Protein AF-0000000084409372 (afdb_homodimer)

pLDDT: mean 87.32, std 24.11, range [18.36, 99.0]

Secondary structure (DSSP, 8-state):
---------------------------------------------TTEEEEEES-TTSTT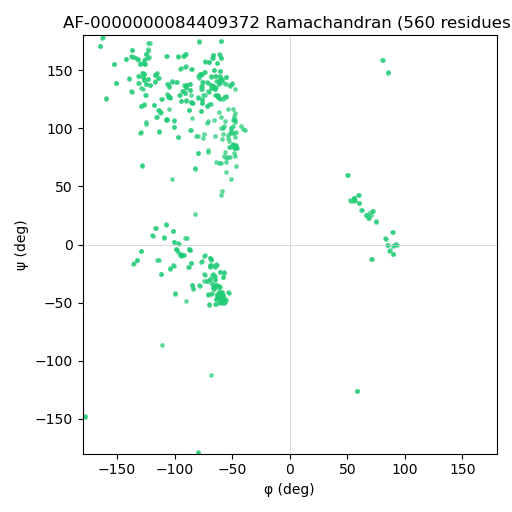-EEEEEETTEEE-TTTSS-SB-STT-EEEEEEE-TT--B-EEE-TTSTT--EEE-EETTEE-B-SS--SSEEEE-TT----TT-B-TTT--EE-SSPPEEEE--SSPPPTT-EEEEEEEEEEEEEETTEEEEEEEEEETTSTTGGG--SHHHHHHHSTTHHHHHHHHHHHTTGGGTPPPPEESGGG--B-HHHHHHHHHHHHHHHHHHHHTSS--TT-----/---------------------------------------------TTEEEEEES-TTSTT-EEEEEETTEEE-TTTSS-SB-STT-EEEEEEE-TT--B-EEE-TTSTT--EEE-EETTEE-B-SS--SSEEEE-TT----TT-EETTTTEEE-SSPPEEEE--SSPPPTT-EEEEEEEEEEEEEETTEEEEEEEEEETTSTTGGG--SHHHHHHHSTTHHHHHHHHHHHTTGGGTPPPPEESGGG--B-HHHHHHHHHHHHHHHHHHHHTSS--TT-----

Radius of gyration: 40.28 Å; Cα contacts (8 Å, |Δi|>4): 1186; chains: 2; bounding box: 66×240×100 Å

Sequence (564 aa):
MAIALRGLRSAAFGGKVMRQALVAPIRVVPSSRKLSFKSASTAEIAAYTNVEKGESNTLEYRMFFKQGAKDVSPWHEIPLYAGDGYVHYICEIPKETSAKMEVATDEPCTPIKQDVKKGKLRFYPYNINWNYGLLPQTWEDPGVTNAELGAAGDNDPVDVVEIGTAAAKRGGVYKVKPVGVLAMIDDGELDWKVIAVSADDPKAALINDVEDVEKHFPGEIQKVLEWFRDYKIPDGKPANKFGYDNKCMNKEFTFHVIQETHEAYVKLKSGARANTEELSLIMAIALRGLRSAAFGGKVMRQALVAPIRVVPSSRKLSFKSASTAEIAAYTNVEKGESNTLEYRMFFKQGAKDVSPWHEIPLYAGDGYVHYICEIPKETSAKMEVATDEPCTPIKQDVKKGKLRFYPYNINWNYGLLPQTWEDPGVTNAELGAAGDNDPVDVVEIGTAAAKRGGVYKVKPVGVLAMIDDGELDWKVIAVSADDPKAALINDVEDVEKHFPGEIQKVLEWFRDYKIPDGKPANKFGYDNKCMNKEFTFHVIQETHEAYVKLKSGARANTEELSLI

Organism: Gonium pectorale (NCBI:txid33097)

Foldseek 3Di:
DDDDPPDDDDDPPPPPPPDPPPPDPPPPPPPPPPPPPPQDEFDFDPQKDWDWDDDPQAQGIWIWMDRPPDTAAPQAPAFQDDDPQKGKWAFQAWAFFWFQWAFQQQDPSRTIDFDDDPRHGDTFPGTHHFGKYARHLFFQAQVDADPQFRAGAPGGGAMEGAQARHIYDHGTMFIWHFWWWWFKQDPRHTHIYTYIYGPPGPCRVQRHHPVSCCVVVNCSLVVVLVCQQCRCVVVVDHGIDIPPRSDIGGRVVRVVNRVVRSVVSVCPLVVVDDPPVNTHSD/DDDDDDDDDPDPPDPPPPDPPPPDPPPPPPPPPPPPPPQDEFDFDPQKDWDWDDDPQAQGIWIWMDRPPDTAAPQAPAFQDDDPQKGKWAFQAWAFFWFQWAFQQQDPSRTIDFDDDPRHGDTFPGTHHFGKYARHLFFQAQVDADPQFRAGAPGGGAMEGAQADHIYDHGTMFIWHFWWWWFKQDPRHTHIYTYIYGPPGPCRVQRRHPVSCCVVVNCSLVVVLVCQQCRCVVVVDHGIDIPPRSDIGGRVVRVVNRVVRSVVSVCPLVVVDPPPVNTHSD

InterPro domains:
  IPR008162 Inorganic pyrophosphatase [PF00719] (90-265)
  IPR008162 Inorganic pyrophosphatase [PTHR10286] (44-270)
  IPR008162 Inorganic pyrophosphatase [cd00412] (87-263)
  IPR036649 Inorganic pyrophosphatase superfamily [G3DSA:3.90.80.10] (47-282)
  IPR036649 Inorganic pyrophosphatase superfamily [SSF50324] (48-277)

Solvent-accessible surface area (backbone atoms only — not comparable to full-atom values): 30718 Å² total; per-residue (Å²): 142,77,86,75,83,76,84,80,85,90,79,83,77,78,78,76,79,75,77,79,74,78,73,72,78,76,77,74,73,78,71,70,72,71,70,72,69,73,73,55,63,57,67,58,51,78,69,51,48,75,48,77,39,63,56,84,96,47,93,67,25,33,40,36,38,24,47,82,91,44,77,34,16,63,48,76,55,37,40,26,35,63,51,96,76,25,27,30,34,38,28,38,28,26,33,68,38,32,61,41,38,36,66,34,54,66,36,75,33,26,28,36,28,65,40,66,58,96,90,33,80,39,59,50,88,56,60,38,87,34,28,27,31,32,34,19,51,28,24,28,47,57,88,47,63,40,83,89,74,72,24,20,22,63,67,41,52,39,33,32,40,31,67,40,87,44,50,50,51,65,74,34,37,32,50,25,35,65,18,18,26,34,42,32,34,53,96,67,20,31,46,53,38,30,33,25,31,35,64,68,35,91,56,33,88,69,46,73,28,45,68,31,39,45,70,75,39,67,61,48,67,59,52,52,51,51,45,68,25,43,61,47,36,88,78,75,41,75,64,43,45,51,40,77,86,68,39,71,39,39,30,70,57,30,53,48,53,52,49,53,22,25,51,47,25,49,31,41,61,30,32,76,31,78,66,85,81,60,59,39,77,70,140,83,90,80,88,83,79,88,83,81,83,79,81,79,78,79,76,76,78,78,74,77,73,73,79,78,78,76,71,79,71,70,75,70,73,72,72,74,74,56,64,59,66,58,51,79,68,52,48,75,47,76,40,63,55,84,95,47,94,67,26,33,38,36,40,23,47,80,90,42,76,33,17,63,47,76,55,39,40,27,36,61,51,97,75,25,26,30,35,38,29,39,27,28,34,69,39,34,62,41,38,36,66,33,55,66,35,75,33,26,29,36,27,65,40,67,59,95,89,34,79,40,58,48,90,56,60,37,88,35,28,28,30,33,34,21,49,28,23,29,47,57,89,47,60,39,83,90,75,71,25,20,23,63,67,40,51,40,32,33,40,30,68,41,86,45,50,50,51,66,74,34,38,33,50,24,35,67,18,18,26,34,43,31,32,55,96,68,20,32,44,54,39,30,33,24,31,35,65,68,34,92,58,32,87,68,46,74,29,46,69,32,38,46,71,77,40,67,59,49,67,59,51,53,54,51,44,67,25,44,59,48,36,88,79,74,41,73,66,42,46,52,39,76,85,68,40,70,38,40,30,70,56,30,52,50,52,52,48,53,23,25,52,46,26,50,32,43,60,29,31,76,31,78,66,85,82,60,57,40,78,69

Structure (mmCIF, N/CA/C/O backbone):
data_AF-0000000084409372-model_v1
#
loop_
_entity.id
_entity.type
_entity.pdbx_description
1 polymer 'inorganic diphosphatase'
#
loop_
_atom_site.group_PDB
_atom_site.id
_atom_site.type_symbol
_atom_site.label_atom_id
_atom_site.label_alt_id
_atom_site.label_comp_id
_atom_site.label_asym_id
_atom_site.label_entity_id
_atom_site.label_seq_id
_atom_site.pdbx_PDB_ins_code
_atom_site.Cartn_x
_atom_site.Cartn_y
_atom_site.Cartn_z
_atom_site.occupancy
_atom_site.B_iso_or_equiv
_atom_site.auth_seq_id
_atom_site.auth_comp_id
_atom_site.auth_asym_id
_atom_site.auth_atom_id
_atom_site.pdbx_PDB_model_num
ATOM 1 N N . MET A 1 1 ? -26.453 112.188 57.688 1 21.75 1 MET A N 1
ATOM 2 C CA . MET A 1 1 ? -25.094 111.625 57.719 1 21.75 1 MET A CA 1
ATOM 3 C C . MET A 1 1 ? -25.016 110.312 58.469 1 21.75 1 MET A C 1
ATOM 5 O O . MET A 1 1 ? -25.234 110.25 59.656 1 21.75 1 MET A O 1
ATOM 9 N N . ALA A 1 2 ? -25.266 109.25 57.812 1 20.25 2 ALA A N 1
ATOM 10 C CA . ALA A 1 2 ? -26.141 108.062 57.656 1 20.25 2 ALA A CA 1
ATOM 11 C C . ALA A 1 2 ? -25.625 106.875 58.469 1 20.25 2 ALA A C 1
ATOM 13 O O . ALA A 1 2 ? -26.406 106.188 59.125 1 20.25 2 ALA A O 1
ATOM 14 N N . ILE A 1 3 ? -24.281 106.438 58.438 1 19.7 3 ILE A N 1
ATOM 15 C CA . ILE A 1 3 ? -24.031 105.062 57.938 1 19.7 3 ILE A CA 1
ATOM 16 C C . ILE A 1 3 ? -23.766 104.125 59.125 1 19.7 3 ILE A C 1
ATOM 18 O O . ILE A 1 3 ? -22.719 104.25 59.781 1 19.7 3 ILE A O 1
ATOM 22 N N . ALA A 1 4 ? -24.719 104.062 60.094 1 25.45 4 ALA A N 1
ATOM 23 C CA . ALA A 1 4 ? -24.547 103.438 61.375 1 25.45 4 ALA A CA 1
ATOM 24 C C . ALA A 1 4 ? -23.938 102.062 61.25 1 25.45 4 ALA A C 1
ATOM 26 O O . ALA A 1 4 ? -24.266 101.312 60.312 1 25.45 4 ALA A O 1
ATOM 27 N N . LEU A 1 5 ? -22.938 101.5 61.938 1 23.5 5 LEU A N 1
ATOM 28 C CA . LEU A 1 5 ? -21.781 100.625 62.062 1 23.5 5 LEU A CA 1
ATOM 29 C C . LEU A 1 5 ? -22.219 99.188 62.281 1 23.5 5 LEU A C 1
ATOM 31 O O . LEU A 1 5 ? -22.234 98.75 63.406 1 23.5 5 LEU A O 1
ATOM 35 N N . ARG A 1 6 ? -23.484 98.75 61.812 1 28.33 6 ARG A N 1
ATOM 36 C CA . ARG A 1 6 ? -24.156 97.625 62.438 1 28.33 6 ARG A CA 1
ATOM 37 C C . ARG A 1 6 ? -23.375 96.312 62.219 1 28.33 6 ARG A C 1
ATOM 39 O O . ARG A 1 6 ? -22.922 96.062 61.094 1 28.33 6 ARG A O 1
ATOM 46 N N . GLY A 1 7 ? -22.719 95.75 63.219 1 23.91 7 GLY A N 1
ATOM 47 C CA . GLY A 1 7 ? -21.75 94.688 63.406 1 23.91 7 GLY A CA 1
ATOM 48 C C . GLY A 1 7 ? -22.188 93.375 62.812 1 23.91 7 GLY A C 1
ATOM 49 O O . GLY A 1 7 ? -23.328 92.938 63 1 23.91 7 GLY A O 1
ATOM 50 N N . LEU A 1 8 ? -21.516 92.75 61.781 1 22.98 8 LEU A N 1
ATOM 51 C CA . LEU A 1 8 ? -21.734 91.812 60.656 1 22.98 8 LEU A CA 1
ATOM 52 C C . LEU A 1 8 ? -22.047 90.438 61.156 1 22.98 8 LEU A C 1
ATOM 54 O O . LEU A 1 8 ? -23.141 89.938 60.938 1 22.98 8 LEU A O 1
ATOM 58 N N . ARG A 1 9 ? -21.141 89.312 60.969 1 21.19 9 ARG A N 1
ATOM 59 C CA . ARG A 1 9 ? -21.234 88.375 59.844 1 21.19 9 ARG A CA 1
ATOM 60 C C . ARG A 1 9 ? -21.672 87 60.312 1 21.19 9 ARG A C 1
ATOM 62 O O . ARG A 1 9 ? -22.625 86.438 59.781 1 21.19 9 ARG A O 1
ATOM 69 N N . SER A 1 10 ? -20.75 85.875 60.844 1 23.03 10 SER A N 1
ATOM 70 C CA . SER A 1 10 ? -20.453 84.688 60.062 1 23.03 10 SER A CA 1
ATOM 71 C C . SER A 1 10 ? -21.234 83.5 60.594 1 23.03 10 SER A C 1
ATOM 73 O O . SER A 1 10 ? -21.328 83.25 61.812 1 23.03 10 SER A O 1
ATOM 75 N N . ALA A 1 11 ? -22.188 82.812 59.906 1 25.77 11 ALA A N 1
ATOM 76 C CA . ALA A 1 11 ? -23.25 81.812 60 1 25.77 11 ALA A CA 1
ATOM 77 C C . ALA A 1 11 ? -22.688 80.438 60.219 1 25.77 11 ALA A C 1
ATOM 79 O O . ALA A 1 11 ? -21.938 79.938 59.375 1 25.77 11 ALA A O 1
ATOM 80 N N . ALA A 1 12 ? -22.281 80 61.406 1 25.69 12 ALA A N 1
ATOM 81 C CA . ALA A 1 12 ? -21.609 78.75 61.812 1 25.69 12 ALA A CA 1
ATOM 82 C C . ALA A 1 12 ? -22.438 77.5 61.406 1 25.69 12 ALA A C 1
ATOM 84 O O . ALA A 1 12 ? -23.547 77.312 61.906 1 25.69 12 ALA A O 1
ATOM 85 N N . PHE A 1 13 ? -22.422 77.125 60.062 1 23.95 13 PHE A N 1
ATOM 86 C CA . PHE A 1 13 ? -23.234 76.062 59.438 1 23.95 13 PHE A CA 1
ATOM 87 C C . PHE A 1 13 ? -23 74.75 60.094 1 23.95 13 PHE A C 1
ATOM 89 O O . PHE A 1 13 ? -21.844 74.312 60.344 1 23.95 13 PHE A O 1
ATOM 96 N N . GLY A 1 14 ? -23.797 74.312 61.062 1 24.78 14 GLY A N 1
ATOM 97 C CA . GLY A 1 14 ? -23.844 73.125 61.875 1 24.78 14 GLY A CA 1
ATOM 98 C C . GLY A 1 14 ? -23.828 71.812 61.031 1 24.78 14 GLY A C 1
ATOM 99 O O . GLY A 1 14 ? -24.703 71.625 60.188 1 24.78 14 GLY A O 1
ATOM 100 N N . GLY A 1 15 ? -22.672 71.312 60.625 1 24.3 15 GLY A N 1
ATOM 101 C CA . GLY A 1 15 ? -22.344 70.188 59.719 1 24.3 15 GLY A CA 1
ATOM 102 C C . GLY A 1 15 ? -22.969 68.875 60.125 1 24.3 15 GLY A C 1
ATOM 103 O O . GLY A 1 15 ? -22.703 68.375 61.219 1 24.3 15 GLY A O 1
ATOM 104 N N . LYS A 1 16 ? -24.312 68.688 59.906 1 24.94 16 LYS A N 1
ATOM 105 C CA . LYS A 1 16 ? -25.031 67.438 60.219 1 24.94 16 LYS A CA 1
ATOM 106 C C . LYS A 1 16 ? -24.312 66.25 59.625 1 24.94 16 LYS A C 1
ATOM 108 O O . LYS A 1 16 ? -24 66.188 58.438 1 24.94 16 LYS A O 1
ATOM 113 N N . VAL A 1 17 ? -23.531 65.5 60.406 1 26.66 17 VAL A N 1
ATOM 114 C CA . VAL A 1 17 ? -22.766 64.312 60.188 1 26.66 17 VAL A CA 1
ATOM 115 C C . VAL A 1 17 ? -23.672 63.188 59.625 1 26.66 17 VAL A C 1
ATOM 117 O O . VAL A 1 17 ? -24.609 62.75 60.312 1 26.66 17 VAL A O 1
ATOM 120 N N . MET A 1 18 ? -24.125 63.312 58.344 1 25.17 18 MET A N 1
ATOM 121 C CA . MET A 1 18 ? -25 62.281 57.781 1 25.17 18 MET A CA 1
ATOM 122 C C . MET A 1 18 ? -24.438 60.875 58.031 1 25.17 18 MET A C 1
ATOM 124 O O . MET A 1 18 ? -23.25 60.625 57.781 1 25.17 18 MET A O 1
ATOM 128 N N . ARG A 1 19 ? -25.109 60.156 58.875 1 27.14 19 ARG A N 1
ATOM 129 C CA . ARG A 1 19 ? -24.891 58.75 59.25 1 27.14 19 ARG A CA 1
ATOM 130 C C . ARG A 1 19 ? -24.766 57.844 58.031 1 27.14 19 ARG A C 1
ATOM 132 O O . ARG A 1 19 ? -25.641 57.875 57.125 1 27.14 19 ARG A O 1
ATOM 139 N N . GLN A 1 20 ? -23.531 57.562 57.594 1 25.56 20 GLN A N 1
ATOM 140 C CA . GLN A 1 20 ? -23.156 56.719 56.469 1 25.56 20 GLN A CA 1
ATOM 141 C C . GLN A 1 20 ? -23.891 55.375 56.5 1 25.56 20 GLN A C 1
ATOM 143 O O . GLN A 1 20 ? -23.797 54.656 57.5 1 25.56 20 GLN A O 1
ATOM 148 N N . ALA A 1 21 ? -25.141 55.281 56 1 28 21 ALA A N 1
ATOM 149 C CA . ALA A 1 21 ? -25.875 54.031 55.875 1 28 21 ALA A CA 1
ATOM 150 C C . ALA A 1 21 ? -24.969 52.906 55.344 1 28 21 ALA A C 1
ATOM 152 O O . ALA A 1 21 ? -24.297 53.062 54.344 1 28 21 ALA A O 1
ATOM 153 N N . LEU A 1 22 ? -24.484 52.031 56.125 1 29.91 22 LEU A N 1
ATOM 154 C CA . LEU A 1 22 ? -23.703 50.812 55.875 1 29.91 22 LEU A CA 1
ATOM 155 C C . LEU A 1 22 ? -24.328 50 54.75 1 29.91 22 LEU A C 1
ATOM 157 O O . LEU A 1 22 ? -25.453 49.5 54.875 1 29.91 22 LEU A O 1
ATOM 161 N N . VAL A 1 23 ? -24.297 50.531 53.469 1 30.06 23 VAL A N 1
ATOM 162 C CA . VAL A 1 23 ? -24.859 49.719 52.406 1 30.06 23 VAL A CA 1
ATOM 163 C C . VAL A 1 23 ? -24.297 48.281 52.5 1 30.06 23 VAL A C 1
ATOM 165 O O . VAL A 1 23 ? -23.094 48.094 52.656 1 30.06 23 VAL A O 1
ATOM 168 N N . ALA A 1 24 ? -25.125 47.344 52.906 1 35.03 24 ALA A N 1
ATOM 169 C CA . ALA A 1 24 ? -24.844 45.906 52.969 1 35.03 24 ALA A CA 1
ATOM 170 C C . ALA A 1 24 ? -24.219 45.406 51.688 1 35.03 24 ALA A C 1
ATOM 172 O O . ALA A 1 24 ? -24.625 45.812 50.594 1 35.03 24 ALA A O 1
ATOM 173 N N . PRO A 1 25 ? -22.938 44.969 51.688 1 33.22 25 PRO A N 1
ATOM 174 C CA . PRO A 1 25 ? -22.281 44.469 50.469 1 33.22 25 PRO A CA 1
ATOM 175 C C . PRO A 1 25 ? -23.125 43.438 49.719 1 33.22 25 PRO A C 1
ATOM 177 O O . PRO A 1 25 ? -23.812 42.625 50.344 1 33.22 25 PRO A O 1
ATOM 180 N N . ILE A 1 26 ? -23.797 43.875 48.594 1 34.41 26 ILE A N 1
ATOM 181 C CA . ILE A 1 26 ? -24.453 42.906 47.719 1 34.41 26 ILE A CA 1
ATOM 182 C C . ILE A 1 26 ? -23.5 41.75 47.438 1 34.41 26 ILE A C 1
ATOM 184 O O . ILE A 1 26 ? -22.391 41.969 46.938 1 34.41 26 ILE A O 1
ATOM 188 N N . ARG A 1 27 ? -23.609 40.656 48.156 1 34.06 27 ARG A N 1
ATOM 189 C CA . ARG A 1 27 ? -22.891 39.438 47.812 1 34.06 27 ARG A CA 1
ATOM 190 C C . ARG A 1 27 ? -23.109 39.031 46.375 1 34.06 27 ARG A C 1
ATOM 192 O O . ARG A 1 27 ? -24.234 38.781 45.938 1 34.06 27 ARG A O 1
ATOM 199 N N . VAL A 1 28 ? -22.328 39.625 45.438 1 35.5 28 VAL A N 1
ATOM 200 C CA . VAL A 1 28 ? -22.375 39.125 44.062 1 35.5 28 VAL A CA 1
ATOM 201 C C . VAL A 1 28 ? -22.141 37.625 44.062 1 35.5 28 VAL A C 1
ATOM 203 O O . VAL A 1 28 ? -21.141 37.125 44.625 1 35.5 28 VAL A O 1
ATOM 206 N N . VAL A 1 29 ? -23.188 36.812 44.188 1 35.69 29 VAL A N 1
ATOM 207 C CA . VAL A 1 29 ? -23.094 35.375 44 1 35.69 29 VAL A CA 1
ATOM 208 C C . VAL A 1 29 ? -22.328 35.062 42.688 1 35.69 29 VAL A C 1
ATOM 210 O O . VAL A 1 29 ? -22.719 35.531 41.625 1 35.69 29 VAL A O 1
ATOM 213 N N . PRO A 1 30 ? -21.047 34.875 42.75 1 33.69 30 PRO A N 1
ATOM 214 C CA . PRO A 1 30 ? -20.359 34.5 41.531 1 33.69 30 PRO A CA 1
ATOM 215 C C . PRO A 1 30 ? -20.984 33.312 40.812 1 33.69 30 PRO A C 1
ATOM 217 O O . PRO A 1 30 ? -20.953 32.188 41.375 1 33.69 30 PRO A O 1
ATOM 220 N N . SER A 1 31 ? -22.203 33.281 40.438 1 34.22 31 SER A N 1
ATOM 221 C CA . SER A 1 31 ? -22.594 32.062 39.75 1 34.22 31 SER A CA 1
ATOM 222 C C . SER A 1 31 ? -21.766 31.828 38.5 1 34.22 31 SER A C 1
ATOM 224 O O . SER A 1 31 ? -22.031 32.438 37.438 1 34.22 31 SER A O 1
ATOM 226 N N . SER A 1 32 ? -20.516 31.953 38.5 1 29.23 32 SER A N 1
ATOM 227 C CA . SER A 1 32 ? -19.922 31.609 37.219 1 29.23 32 SER A CA 1
ATOM 228 C C . SER A 1 32 ? -20.234 30.156 36.844 1 29.23 32 SER A C 1
ATOM 230 O O . SER A 1 32 ? -19.703 29.234 37.469 1 29.23 32 SER A O 1
ATOM 232 N N . ARG A 1 33 ? -21.516 29.844 36.5 1 32.75 33 ARG A N 1
ATOM 233 C CA . ARG A 1 33 ? -21.641 28.547 35.875 1 32.75 33 ARG A CA 1
ATOM 234 C C . ARG A 1 33 ? -20.578 28.359 34.781 1 32.75 33 ARG A C 1
ATOM 236 O O . ARG A 1 33 ? -20.594 29.062 33.781 1 32.75 33 ARG A O 1
ATOM 243 N N . LYS A 1 34 ? -19.5 27.969 35.281 1 33.97 34 LYS A N 1
ATOM 244 C CA . LYS A 1 34 ? -18.547 27.5 34.25 1 33.97 34 LYS A CA 1
ATOM 245 C C . LYS A 1 34 ? -19.234 26.578 33.25 1 33.97 34 LYS A C 1
ATOM 247 O O . LYS A 1 34 ? -19.766 25.531 33.625 1 33.97 34 LYS A O 1
ATOM 252 N N . LEU A 1 35 ? -19.859 27.141 32.312 1 36.84 35 LEU A N 1
ATOM 253 C CA . LEU A 1 35 ? -20.266 26.266 31.219 1 36.84 35 LEU A CA 1
ATOM 254 C C . LEU A 1 35 ? -19.125 25.359 30.781 1 36.84 35 LEU A C 1
ATOM 256 O O . LEU A 1 35 ? -18.062 25.844 30.406 1 36.84 35 LEU A O 1
ATOM 260 N N . SER A 1 36 ? -19.047 24.344 31.484 1 32.38 36 SER A N 1
ATOM 261 C CA . SER A 1 36 ? -18.125 23.312 30.984 1 32.38 36 SER A CA 1
ATOM 262 C C . SER A 1 36 ? -18.344 23.047 29.5 1 32.38 36 SER A C 1
ATOM 264 O O . SER A 1 36 ? -19.438 22.625 29.094 1 32.38 36 SER A O 1
ATOM 266 N N . PHE A 1 37 ? -17.859 23.969 28.703 1 31.22 37 PHE A N 1
ATOM 267 C CA . PHE A 1 37 ? -17.797 23.516 27.328 1 31.22 37 PHE A CA 1
ATOM 268 C C . PHE A 1 37 ? -17.219 22.109 27.234 1 31.22 37 PHE A C 1
ATOM 270 O O . PHE A 1 37 ? -16.062 21.875 27.594 1 31.22 37 PHE A O 1
ATOM 277 N N . LYS A 1 38 ? -18.078 21.188 27.438 1 35.91 38 LYS A N 1
ATOM 278 C CA . LYS A 1 38 ? -17.594 19.859 27.094 1 35.91 38 LYS A CA 1
ATOM 279 C C . LYS A 1 38 ? -16.922 19.859 25.719 1 35.91 38 LYS A C 1
ATOM 281 O O . LYS A 1 38 ? -17.562 20.172 24.719 1 35.91 38 LYS A O 1
ATOM 286 N N . SER A 1 39 ? -15.594 20.25 25.578 1 36.41 39 SER A N 1
ATOM 287 C CA . SER A 1 39 ? -14.859 20.109 24.312 1 36.41 39 SER A CA 1
ATOM 288 C C . SER A 1 39 ? -15.219 18.812 23.609 1 36.41 39 SER A C 1
ATOM 290 O O . SER A 1 39 ? -15.07 17.734 24.188 1 36.41 39 SER A O 1
ATOM 292 N N . ALA A 1 40 ? -16.062 18.797 22.688 1 46.28 40 ALA A N 1
ATOM 293 C CA . ALA A 1 40 ? -16.422 17.609 21.922 1 46.28 40 ALA A CA 1
ATOM 294 C C . ALA A 1 40 ? -15.211 17 21.25 1 46.28 40 ALA A C 1
ATOM 296 O O . ALA A 1 40 ? -14.406 17.703 20.641 1 46.28 40 ALA A O 1
ATOM 297 N N . SER A 1 41 ? -14.648 15.945 21.766 1 55.06 41 SER A N 1
ATOM 298 C CA . SER A 1 41 ? -13.547 15.211 21.141 1 55.06 41 SER A CA 1
ATOM 299 C C . SER A 1 41 ? -13.969 14.625 19.797 1 55.06 41 SER A C 1
ATOM 301 O O . SER A 1 41 ? -15.141 14.32 19.594 1 55.06 41 SER A O 1
ATOM 303 N N . THR A 1 42 ? -13.242 14.836 18.719 1 68 42 THR A N 1
ATOM 304 C CA . THR A 1 42 ? -13.461 14.219 17.406 1 68 42 THR A CA 1
ATOM 305 C C . THR A 1 42 ? -13.562 12.703 17.547 1 68 42 THR A C 1
ATOM 307 O O . THR A 1 42 ? -12.859 12.094 18.344 1 68 42 THR A O 1
ATOM 310 N N . ALA A 1 43 ? -14.492 12.156 16.875 1 75.88 43 ALA A N 1
ATOM 311 C CA . ALA A 1 43 ? -14.688 10.711 17 1 75.88 43 ALA A CA 1
ATOM 312 C C . ALA A 1 43 ? -13.547 9.945 16.328 1 75.88 43 ALA A C 1
ATOM 314 O O . ALA A 1 43 ? -13.367 10.039 15.109 1 75.88 43 ALA A O 1
ATOM 315 N N . GLU A 1 44 ? -12.727 9.406 17.141 1 85.06 44 GLU A N 1
ATOM 316 C CA . GLU A 1 44 ? -11.586 8.594 16.734 1 85.06 44 GLU A CA 1
ATOM 317 C C . GLU A 1 44 ? -12.047 7.234 16.203 1 85.06 44 GLU A C 1
ATOM 319 O O . GLU A 1 44 ? -13 6.648 16.719 1 85.06 44 GLU A O 1
ATOM 324 N N . ILE A 1 45 ? -11.406 6.742 15.117 1 88.25 45 ILE A N 1
ATOM 325 C CA . ILE A 1 45 ? -11.656 5.395 14.625 1 88.25 45 ILE A CA 1
ATOM 326 C C . ILE A 1 45 ? -11.078 4.371 15.602 1 88.25 45 ILE A C 1
ATOM 328 O O . ILE A 1 45 ? -9.867 4.32 15.812 1 88.25 45 ILE A O 1
ATOM 332 N N . ALA A 1 46 ? -11.852 3.531 16.109 1 86.81 46 ALA A N 1
ATOM 333 C CA . ALA A 1 46 ? -11.523 2.648 17.219 1 86.81 46 ALA A CA 1
ATOM 334 C C . ALA A 1 46 ? -10.648 1.483 16.75 1 86.81 46 ALA A C 1
ATOM 336 O O . ALA A 1 46 ? -10.023 0.805 17.578 1 86.81 46 ALA A O 1
ATOM 337 N N . ALA A 1 47 ? -10.57 1.267 15.516 1 91.12 47 ALA A N 1
ATOM 338 C CA . ALA A 1 47 ? -9.875 0.096 14.984 1 91.12 47 ALA A CA 1
ATOM 339 C C . ALA A 1 47 ? -8.375 0.19 15.227 1 91.12 47 ALA A C 1
ATOM 341 O O . ALA A 1 47 ? -7.656 -0.806 15.109 1 91.12 47 ALA A O 1
ATOM 342 N N . TYR A 1 48 ? -7.887 1.328 15.617 1 96.75 48 TYR A N 1
ATOM 343 C CA . TYR A 1 48 ? -6.457 1.553 15.797 1 96.75 48 TYR A CA 1
ATOM 344 C C . TYR A 1 48 ? -6.152 1.979 17.219 1 96.75 48 TYR A C 1
ATOM 346 O O . TYR A 1 48 ? -6.898 2.754 17.828 1 96.75 48 TYR A O 1
ATOM 354 N N . THR A 1 49 ? -5.129 1.44 17.781 1 97.56 49 THR A N 1
ATOM 355 C CA . THR A 1 49 ? -4.664 1.806 19.109 1 97.56 49 THR A CA 1
ATOM 356 C C . THR A 1 49 ? -3.197 2.219 19.078 1 97.56 49 THR A C 1
ATOM 358 O O . THR A 1 49 ? -2.506 1.993 18.078 1 97.56 49 THR A O 1
ATOM 361 N N . ASN A 1 50 ? -2.758 2.869 20.125 1 98.25 50 ASN A N 1
ATOM 362 C CA . ASN A 1 50 ? -1.38 3.344 20.188 1 98.25 50 ASN A CA 1
ATOM 363 C C . ASN A 1 50 ? -0.601 2.654 21.312 1 98.25 50 ASN A C 1
ATOM 365 O O . ASN A 1 50 ? -1.176 2.277 22.328 1 98.25 50 ASN A O 1
ATOM 369 N N . VAL A 1 51 ? 0.629 2.484 21.078 1 97.94 51 VAL A N 1
ATOM 370 C CA . VAL A 1 51 ? 1.578 2.01 22.078 1 97.94 51 VAL A CA 1
ATOM 371 C C . VAL A 1 51 ? 2.76 2.971 22.172 1 97.94 51 VAL A C 1
ATOM 373 O O . VAL A 1 51 ? 3.459 3.199 21.172 1 97.94 51 VAL A O 1
ATOM 376 N N . GLU A 1 52 ? 2.998 3.539 23.312 1 98 52 GLU A N 1
ATOM 377 C CA . GLU A 1 52 ? 4.113 4.457 23.516 1 98 52 GLU A CA 1
ATOM 378 C C . GLU A 1 52 ? 5.348 3.725 24.047 1 98 52 GLU A C 1
ATOM 380 O O . GLU A 1 52 ? 5.234 2.834 24.891 1 98 52 GLU A O 1
ATOM 385 N N . LYS A 1 53 ? 6.391 4.016 23.438 1 97.62 53 LYS A N 1
ATOM 386 C CA . LYS A 1 53 ? 7.688 3.52 23.906 1 97.62 53 LYS A CA 1
ATOM 387 C C . LYS A 1 53 ? 8.648 4.672 24.172 1 97.62 53 LYS A C 1
ATOM 389 O O . LYS A 1 53 ? 8.695 5.641 23.406 1 97.62 53 LYS A O 1
ATOM 394 N N . GLY A 1 54 ? 9.453 4.562 25.203 1 96.56 54 GLY A N 1
ATOM 395 C CA . GLY A 1 54 ? 10.32 5.656 25.609 1 96.56 54 GLY A CA 1
ATOM 396 C C . GLY A 1 54 ? 9.602 6.715 26.422 1 96.56 54 GLY A C 1
ATOM 397 O O . GLY A 1 54 ? 8.383 6.848 26.344 1 96.56 54 GLY A O 1
ATOM 398 N N . GLU A 1 55 ? 10.383 7.488 27.188 1 93.94 55 GLU A N 1
ATOM 399 C CA . GLU A 1 55 ? 9.812 8.531 28.047 1 93.94 55 GLU A CA 1
ATOM 400 C C . GLU A 1 55 ? 9.383 9.742 27.219 1 93.94 55 GLU A C 1
ATOM 402 O O . GLU A 1 55 ? 10.078 10.148 26.297 1 93.94 55 GLU A O 1
ATOM 407 N N . SER A 1 56 ? 8.234 10.281 27.594 1 89.44 56 SER A N 1
ATOM 408 C CA . SER A 1 56 ? 7.746 11.484 26.938 1 89.44 56 SER A CA 1
ATOM 409 C C . SER A 1 56 ? 8.773 12.609 27 1 89.44 56 SER A C 1
ATOM 411 O O . SER A 1 56 ? 9.477 12.758 28 1 89.44 56 SER A O 1
ATOM 413 N N . ASN A 1 57 ? 8.953 13.328 25.969 1 92.25 57 ASN A N 1
ATOM 414 C CA . ASN A 1 57 ? 9.828 14.492 25.891 1 92.25 57 ASN A CA 1
ATOM 415 C C . ASN A 1 57 ? 11.297 14.078 25.891 1 92.25 57 ASN A C 1
ATOM 417 O O . ASN A 1 57 ? 12.133 14.75 26.5 1 92.25 57 ASN A O 1
ATOM 421 N N . THR A 1 58 ? 11.57 12.898 25.391 1 95.75 58 THR A N 1
ATOM 422 C CA . THR A 1 58 ? 12.945 12.461 25.172 1 95.75 58 THR A CA 1
ATOM 423 C C . THR A 1 58 ? 13.172 12.07 23.719 1 95.75 58 THR A C 1
ATOM 425 O O . THR A 1 58 ? 12.219 11.938 22.953 1 95.75 58 THR A O 1
ATOM 428 N N . LEU A 1 59 ? 14.398 11.906 23.375 1 96.56 59 LEU A N 1
ATOM 429 C CA . LEU A 1 59 ? 14.789 11.562 22 1 96.56 59 LEU A CA 1
ATOM 430 C C . LEU A 1 59 ? 14.352 10.141 21.656 1 96.56 59 LEU A C 1
ATOM 432 O O . LEU A 1 59 ? 14.242 9.789 20.484 1 96.56 59 LEU A O 1
ATOM 436 N N . GLU A 1 60 ? 14.055 9.344 22.656 1 96.69 60 GLU A N 1
ATOM 437 C CA . GLU A 1 60 ? 13.773 7.926 22.469 1 96.69 60 GLU A CA 1
ATOM 438 C C . GLU A 1 60 ? 12.273 7.672 22.328 1 96.69 60 GLU A C 1
ATOM 440 O O . GLU A 1 60 ? 11.859 6.578 21.953 1 96.69 60 GLU A O 1
ATOM 445 N N . TYR A 1 61 ? 11.523 8.727 22.594 1 98.12 61 TYR A N 1
ATOM 446 C CA . TYR A 1 61 ? 10.078 8.555 22.594 1 98.12 61 TYR A CA 1
ATOM 447 C C . TYR A 1 61 ? 9.562 8.188 21.203 1 98.12 61 TYR A C 1
ATOM 449 O O . TYR A 1 61 ? 9.977 8.789 20.203 1 98.12 61 TYR A O 1
ATOM 457 N N . ARG A 1 62 ? 8.68 7.168 21.141 1 98.62 62 ARG A N 1
ATOM 458 C CA . ARG A 1 62 ? 7.941 6.785 19.938 1 98.62 62 ARG A CA 1
ATOM 459 C C . ARG A 1 62 ? 6.504 6.41 20.281 1 98.62 62 ARG A C 1
ATOM 461 O O . ARG A 1 62 ? 6.242 5.824 21.328 1 98.62 62 ARG A O 1
ATOM 468 N N . MET A 1 63 ? 5.637 6.758 19.438 1 98.69 63 MET A N 1
ATOM 469 C CA . MET A 1 63 ? 4.258 6.281 19.5 1 98.69 63 MET A CA 1
ATOM 470 C C . MET A 1 63 ? 3.936 5.367 18.328 1 98.69 63 MET A C 1
ATOM 472 O O . MET A 1 63 ? 3.877 5.816 17.188 1 98.69 63 MET A O 1
ATOM 476 N N . PHE A 1 64 ? 3.697 4.109 18.594 1 98.62 64 PHE A N 1
ATOM 477 C CA . PHE A 1 64 ? 3.402 3.096 17.594 1 98.62 64 PHE A CA 1
ATOM 478 C C . PHE A 1 64 ? 1.898 2.887 17.453 1 98.62 64 PHE A C 1
ATOM 480 O O . PHE A 1 64 ? 1.129 3.303 18.328 1 98.62 64 PHE A O 1
ATOM 487 N N . PHE A 1 65 ? 1.495 2.309 16.391 1 98.56 65 PHE A N 1
ATOM 488 C CA . PHE A 1 65 ? 0.094 2.029 16.094 1 98.56 65 PHE A CA 1
ATOM 489 C C . PHE A 1 65 ? -0.147 0.528 15.992 1 98.56 65 PHE A C 1
ATOM 491 O O . PHE A 1 65 ? 0.708 -0.21 15.5 1 98.56 65 PHE A O 1
ATOM 498 N N . LYS A 1 66 ? -1.272 0.13 16.391 1 97.81 66 LYS A N 1
ATOM 499 C CA . LYS A 1 66 ? -1.701 -1.259 16.25 1 97.81 66 LYS A CA 1
ATOM 500 C C . LYS A 1 66 ? -3.102 -1.343 15.656 1 97.81 66 LYS A C 1
ATOM 502 O O . LYS A 1 66 ? -3.932 -0.459 15.875 1 97.81 66 LYS A O 1
ATOM 507 N N . GLN A 1 67 ? -3.357 -2.283 14.891 1 97.06 67 GLN A N 1
ATOM 508 C CA . GLN A 1 67 ? -4.676 -2.797 14.531 1 97.06 67 GLN A CA 1
ATOM 509 C C . GLN A 1 67 ? -4.859 -4.23 15.016 1 97.06 67 GLN A C 1
ATOM 511 O O . GLN A 1 67 ? -4.23 -5.152 14.5 1 97.06 67 GLN A O 1
ATOM 516 N N . GLY A 1 68 ? -5.676 -4.395 15.977 1 94.5 68 GLY A N 1
ATOM 517 C CA . GLY A 1 68 ? -5.617 -5.656 16.703 1 94.5 68 GLY A CA 1
ATOM 518 C C . GLY A 1 68 ? -4.258 -5.934 17.312 1 94.5 68 GLY A C 1
ATOM 519 O O . GLY A 1 68 ? -3.707 -5.09 18.016 1 94.5 68 GLY A O 1
ATOM 520 N N . ALA A 1 69 ? -3.693 -7.121 16.984 1 93.56 69 ALA A N 1
ATOM 521 C CA . ALA A 1 69 ? -2.408 -7.508 17.547 1 93.56 69 ALA A CA 1
ATOM 522 C C . ALA A 1 69 ? -1.253 -7.09 16.656 1 93.56 69 ALA A C 1
ATOM 524 O O . ALA A 1 69 ? -0.091 -7.113 17.062 1 93.56 69 ALA A O 1
ATOM 525 N N . LYS A 1 70 ? -1.586 -6.637 15.477 1 95.12 70 LYS A N 1
ATOM 526 C CA . LYS A 1 70 ? -0.528 -6.355 14.508 1 95.12 70 LYS A CA 1
ATOM 527 C C . LYS A 1 70 ? -0.057 -4.906 14.617 1 95.12 70 LYS A C 1
ATOM 529 O O . LYS A 1 70 ? -0.875 -3.988 14.688 1 95.12 70 LYS A O 1
ATOM 534 N N . ASP A 1 71 ? 1.252 -4.691 14.695 1 97.12 71 ASP A N 1
ATOM 535 C CA . ASP A 1 71 ? 1.821 -3.359 14.5 1 97.12 71 ASP A CA 1
ATOM 536 C C . ASP A 1 71 ? 1.584 -2.859 13.078 1 97.12 71 ASP A C 1
ATOM 538 O O . ASP A 1 71 ? 1.852 -3.576 12.109 1 97.12 71 ASP A O 1
ATOM 542 N N . VAL A 1 72 ? 1.047 -1.673 12.984 1 97.75 72 VAL A N 1
ATOM 543 C CA . VAL A 1 72 ? 0.756 -1.139 11.664 1 97.75 72 VAL A CA 1
ATOM 544 C C . VAL A 1 72 ? 1.397 0.239 11.508 1 97.75 72 VAL A C 1
ATOM 546 O O . VAL A 1 72 ? 1.605 0.947 12.492 1 97.75 72 VAL A O 1
ATOM 549 N N . SER A 1 73 ? 1.814 0.545 10.297 1 98.5 73 SER A N 1
ATOM 550 C CA . SER A 1 73 ? 2.283 1.886 9.953 1 98.5 73 SER A CA 1
ATOM 551 C C . SER A 1 73 ? 1.113 2.834 9.711 1 98.5 73 SER A C 1
ATOM 553 O O . SER A 1 73 ? 0.254 2.561 8.867 1 98.5 73 SER A O 1
ATOM 555 N N . PRO A 1 74 ? 1.036 3.963 10.367 1 98.69 74 PRO A N 1
ATOM 556 C CA . PRO A 1 74 ? -0.024 4.934 10.086 1 98.69 74 PRO A CA 1
ATOM 557 C C . PRO A 1 74 ? 0.078 5.527 8.68 1 98.69 74 PRO A C 1
ATOM 559 O O . PRO A 1 74 ? -0.905 6.059 8.164 1 98.69 74 PRO A O 1
ATOM 562 N N . TRP A 1 75 ? 1.263 5.418 8.078 1 98.81 75 TRP A N 1
ATOM 563 C CA . TRP A 1 75 ? 1.492 5.945 6.738 1 98.81 75 TRP A CA 1
ATOM 564 C C . TRP A 1 75 ? 1.057 4.941 5.68 1 98.81 75 TRP A C 1
ATOM 566 O O . TRP A 1 75 ? 0.459 5.316 4.668 1 98.81 75 TRP A O 1
ATOM 576 N N . HIS A 1 76 ? 1.234 3.627 5.973 1 98.69 76 HIS A N 1
ATOM 577 C CA . HIS A 1 76 ? 1.147 2.643 4.902 1 98.69 76 HIS A CA 1
ATOM 578 C C . HIS A 1 76 ? -0.084 1.757 5.066 1 98.69 76 HIS A C 1
ATOM 580 O O . HIS A 1 76 ? -0.551 1.151 4.098 1 98.69 76 HIS A O 1
ATOM 586 N N . GLU A 1 77 ? -0.582 1.613 6.309 1 98 77 GLU A N 1
ATOM 587 C CA . GLU A 1 77 ? -1.54 0.536 6.535 1 98 77 GLU A CA 1
ATOM 588 C C . GLU A 1 77 ? -2.885 1.082 7.008 1 98 77 GLU A C 1
ATOM 590 O O . GLU A 1 77 ? -3.752 0.321 7.441 1 98 77 GLU A O 1
ATOM 595 N N . ILE A 1 78 ? -3.061 2.346 6.996 1 98.38 78 ILE A N 1
ATOM 596 C CA . ILE A 1 78 ? -4.355 3.004 7.145 1 98.38 78 ILE A CA 1
ATOM 597 C C . ILE A 1 78 ? -4.832 3.516 5.789 1 98.38 78 ILE A C 1
ATOM 599 O O . ILE A 1 78 ? -4.082 4.176 5.066 1 98.38 78 ILE A O 1
ATOM 603 N N . PRO A 1 79 ? -6.059 3.152 5.391 1 98.62 79 PRO A N 1
ATOM 604 C CA . PRO A 1 79 ? -6.531 3.57 4.066 1 98.62 79 PRO A CA 1
ATOM 605 C C . PRO A 1 79 ? -6.676 5.086 3.943 1 98.62 79 PRO A C 1
ATOM 607 O O . PRO A 1 79 ? -7.023 5.758 4.918 1 98.62 79 PRO A O 1
ATOM 610 N N . LEU A 1 80 ? -6.402 5.598 2.801 1 98.88 80 LEU A N 1
ATOM 611 C CA . LEU A 1 80 ? -6.531 7.023 2.525 1 98.88 80 LEU A CA 1
ATOM 612 C C . LEU A 1 80 ? -7.996 7.438 2.49 1 98.88 80 LEU A C 1
ATOM 614 O O . LEU A 1 80 ? -8.398 8.367 3.195 1 98.88 80 LEU A O 1
ATOM 618 N N . TYR A 1 81 ? -8.797 6.707 1.702 1 98.81 81 TYR A N 1
ATOM 619 C CA . TYR A 1 81 ? -10.188 7.086 1.48 1 98.81 81 TYR A CA 1
ATOM 620 C C . TYR A 1 81 ? -11.102 6.441 2.514 1 98.81 81 TYR A C 1
ATOM 622 O O . TYR A 1 81 ? -10.953 5.258 2.826 1 98.81 81 TYR A O 1
ATOM 630 N N . ALA A 1 82 ? -12.008 7.242 3.035 1 97.62 82 ALA A N 1
ATOM 631 C CA . ALA A 1 82 ? -12.891 6.789 4.105 1 97.62 82 ALA A CA 1
ATOM 632 C C . ALA A 1 82 ? -14.352 6.805 3.654 1 97.62 82 ALA A C 1
ATOM 634 O O . ALA A 1 82 ? -15.266 6.773 4.48 1 97.62 82 ALA A O 1
ATOM 635 N N . GLY A 1 83 ? -14.586 6.926 2.367 1 95.44 83 GLY A N 1
ATOM 636 C CA . GLY A 1 83 ? -15.93 6.922 1.814 1 95.44 83 GLY A CA 1
ATOM 637 C C . GLY A 1 83 ? -16.594 8.289 1.838 1 95.44 83 GLY A C 1
ATOM 638 O O . GLY A 1 83 ? -16.266 9.125 2.682 1 95.44 83 GLY A O 1
ATOM 639 N N . ASP A 1 84 ? -17.453 8.57 0.829 1 94.56 84 ASP A N 1
ATOM 640 C CA . ASP A 1 84 ? -18.359 9.711 0.783 1 94.56 84 ASP A CA 1
ATOM 641 C C . ASP A 1 84 ? -17.578 11.031 0.785 1 94.56 84 ASP A C 1
ATOM 643 O O . ASP A 1 84 ? -17.984 11.992 1.433 1 94.56 84 ASP A O 1
ATOM 647 N N . GLY A 1 85 ? -16.406 11.039 0.249 1 95.88 85 GLY A N 1
ATOM 648 C CA . GLY A 1 85 ? -15.641 12.266 0.135 1 95.88 85 GLY A CA 1
ATOM 649 C C . GLY A 1 85 ? -14.758 12.531 1.334 1 95.88 85 GLY A C 1
ATOM 650 O O . GLY A 1 85 ? -14.039 13.539 1.377 1 95.88 85 GLY A O 1
ATOM 651 N N . TYR A 1 86 ? -14.797 11.648 2.328 1 98.19 86 TYR A N 1
ATOM 652 C CA . TYR A 1 86 ? -13.922 11.766 3.488 1 98.19 86 TYR A CA 1
ATOM 653 C C . TYR A 1 86 ? -12.617 11.016 3.268 1 98.19 86 TYR A C 1
ATOM 655 O O . TYR A 1 86 ? -12.555 10.109 2.434 1 98.19 86 TYR A O 1
ATOM 663 N N . VAL A 1 87 ? -11.625 11.43 3.902 1 98.88 87 VAL A N 1
ATOM 664 C CA . VAL A 1 87 ? -10.336 10.742 3.941 1 98.88 87 VAL A CA 1
ATOM 665 C C . VAL A 1 87 ? -9.922 10.508 5.391 1 98.88 87 VAL A C 1
ATOM 667 O O . VAL A 1 87 ? -10.414 11.172 6.301 1 98.88 87 VAL A O 1
ATOM 670 N N . HIS A 1 88 ? -9.109 9.508 5.578 1 98.81 88 HIS A N 1
ATOM 671 C CA . HIS A 1 88 ? -8.516 9.312 6.895 1 98.81 88 HIS A CA 1
ATOM 672 C C . HIS A 1 88 ? -7.383 10.305 7.141 1 98.81 88 HIS A C 1
ATOM 674 O O . HIS A 1 88 ? -6.703 10.719 6.199 1 98.81 88 HIS A O 1
ATOM 680 N N . TYR A 1 89 ? -7.289 10.641 8.32 1 97.69 89 TYR A N 1
ATOM 681 C CA . TYR A 1 89 ? -6.344 11.609 8.859 1 97.69 89 TYR A CA 1
ATOM 682 C C . TYR A 1 89 ? -5.75 11.125 10.172 1 97.69 89 TYR A C 1
ATOM 684 O O . TYR A 1 89 ? -6.461 10.594 11.023 1 97.69 89 TYR A O 1
ATOM 692 N N . ILE A 1 90 ? -4.398 11.203 10.297 1 98.81 90 ILE A N 1
ATOM 693 C CA . ILE A 1 90 ? -3.723 10.883 11.547 1 98.81 90 ILE A CA 1
ATOM 694 C C . ILE A 1 90 ? -3.258 12.172 12.227 1 98.81 90 ILE A C 1
ATOM 696 O O . ILE A 1 90 ? -2.525 12.969 11.625 1 98.81 90 ILE A O 1
ATOM 700 N N . CYS A 1 91 ? -3.621 12.336 13.461 1 98.88 91 CYS A N 1
ATOM 701 C CA . CYS A 1 91 ? -3.207 13.523 14.203 1 98.88 91 CYS A CA 1
ATOM 702 C C . CYS A 1 91 ? -1.819 13.344 14.797 1 98.88 91 CYS A C 1
ATOM 704 O O . CYS A 1 91 ? -1.595 12.414 15.586 1 98.88 91 CYS A O 1
ATOM 706 N N . GLU A 1 92 ? -0.966 14.211 14.438 1 98.81 92 GLU A N 1
ATOM 707 C CA . GLU A 1 92 ? 0.385 14.211 14.992 1 98.81 92 GLU A CA 1
ATOM 708 C C . GLU A 1 92 ? 0.53 15.25 16.094 1 98.81 92 GLU A C 1
ATOM 710 O O . GLU A 1 92 ? 1.144 14.977 17.141 1 98.81 92 GLU A O 1
ATOM 715 N N . ILE A 1 93 ? -0.029 16.406 15.852 1 98.81 93 ILE A N 1
ATOM 716 C CA . ILE A 1 93 ? 0.062 17.547 16.75 1 98.81 93 ILE A CA 1
ATOM 717 C C . ILE A 1 93 ? -1.34 18.047 17.109 1 98.81 93 ILE A C 1
ATOM 719 O O . ILE A 1 93 ? -1.974 18.734 16.297 1 98.81 93 ILE A O 1
ATOM 723 N N . PRO A 1 94 ? -1.809 17.766 18.266 1 98.62 94 PRO A N 1
ATOM 724 C CA . PRO A 1 94 ? -3.137 18.219 18.672 1 98.62 94 PRO A CA 1
ATOM 725 C C . PRO A 1 94 ? -3.221 19.75 18.781 1 98.62 94 PRO A C 1
ATOM 727 O O . PRO A 1 94 ? -2.232 20.406 19.125 1 98.62 94 PRO A O 1
ATOM 730 N N . LYS A 1 95 ? -4.355 20.188 18.547 1 98 95 LYS A N 1
ATOM 731 C CA . LYS A 1 95 ? -4.66 21.609 18.734 1 98 95 LYS A CA 1
ATOM 732 C C . LYS A 1 95 ? -4.207 22.094 20.109 1 98 95 LYS A C 1
ATOM 734 O O . LYS A 1 95 ? -4.387 21.391 21.109 1 98 95 LYS A O 1
ATOM 739 N N . GLU A 1 96 ? -3.607 23.344 20.125 1 97.88 96 GLU A N 1
ATOM 740 C CA . GLU A 1 96 ? -3.186 24.031 21.344 1 97.88 96 GLU A CA 1
ATOM 741 C C . GLU A 1 96 ? -1.979 23.359 21.984 1 97.88 96 GLU A C 1
ATOM 743 O O . GLU A 1 96 ? -1.854 23.328 23.203 1 97.88 96 GLU A O 1
ATOM 748 N N . THR A 1 97 ? -1.165 22.641 21.203 1 97.88 97 THR A N 1
ATOM 749 C CA . THR A 1 97 ? 0.12 22.094 21.609 1 97.88 97 THR A CA 1
ATOM 750 C C . THR A 1 97 ? 1.246 22.609 20.719 1 97.88 97 THR A C 1
ATOM 752 O O . THR A 1 97 ? 0.996 23.328 19.75 1 97.88 97 THR A O 1
ATOM 755 N N . SER A 1 98 ? 2.527 22.281 21.062 1 97.69 98 SER A N 1
ATOM 756 C CA . SER A 1 98 ? 3.607 22.938 20.344 1 97.69 98 SER A CA 1
ATOM 757 C C . SER A 1 98 ? 4.695 21.938 19.953 1 97.69 98 SER A C 1
ATOM 759 O O . SER A 1 98 ? 5.562 22.25 19.125 1 97.69 98 SER A O 1
ATOM 761 N N . ALA A 1 99 ? 4.711 20.734 20.578 1 98 99 ALA A N 1
ATOM 762 C CA . ALA A 1 99 ? 5.742 19.75 20.234 1 98 99 ALA A CA 1
ATOM 763 C C . ALA A 1 99 ? 5.637 19.328 18.766 1 98 99 ALA A C 1
ATOM 765 O O . ALA A 1 99 ? 4.566 18.938 18.297 1 98 99 ALA A O 1
ATOM 766 N N . LYS A 1 100 ? 6.711 19.406 17.969 1 98.12 100 LYS A N 1
ATOM 767 C CA . LYS A 1 100 ? 6.707 19.062 16.547 1 98.12 100 LYS A CA 1
ATOM 768 C C . LYS A 1 100 ? 6.789 17.562 16.328 1 98.12 100 LYS A C 1
ATOM 770 O O . LYS A 1 100 ? 7.84 17.031 15.953 1 98.12 100 LYS A O 1
ATOM 775 N N . MET A 1 101 ? 5.641 17 16.516 1 98.62 101 MET A N 1
ATOM 776 C CA . MET A 1 101 ? 5.504 15.555 16.359 1 98.62 101 MET A CA 1
ATOM 777 C C . MET A 1 101 ? 5.23 15.188 14.906 1 98.62 101 MET A C 1
ATOM 779 O O . MET A 1 101 ? 4.457 15.859 14.227 1 98.62 101 MET A O 1
ATOM 783 N N . GLU A 1 102 ? 5.879 14.133 14.438 1 98.56 102 GLU A N 1
ATOM 784 C CA . GLU A 1 102 ? 5.715 13.695 13.055 1 98.56 102 GLU A CA 1
ATOM 785 C C . GLU A 1 102 ? 5.973 12.195 12.914 1 98.56 102 GLU A C 1
ATOM 787 O O . GLU A 1 102 ? 6.66 11.602 13.75 1 98.56 102 GLU A O 1
ATOM 792 N N . VAL A 1 103 ? 5.398 11.664 11.914 1 98.62 103 VAL A N 1
ATOM 793 C CA . VAL A 1 103 ? 5.695 10.266 11.594 1 98.62 103 VAL A CA 1
ATOM 794 C C . VAL A 1 103 ? 7.164 10.133 11.195 1 98.62 103 VAL A C 1
ATOM 796 O O . VAL A 1 103 ? 7.695 10.969 10.461 1 98.62 103 VAL A O 1
ATOM 799 N N . ALA A 1 104 ? 7.832 9.109 11.75 1 98.56 104 ALA A N 1
ATOM 800 C CA . ALA A 1 104 ? 9.203 8.773 11.383 1 98.56 104 ALA A CA 1
ATOM 801 C C . ALA A 1 104 ? 9.25 7.98 10.078 1 98.56 104 ALA A C 1
ATOM 803 O O . ALA A 1 104 ? 9.242 6.746 10.094 1 98.56 104 ALA A O 1
ATOM 804 N N . THR A 1 105 ? 9.422 8.625 8.969 1 98.62 105 THR A N 1
ATOM 805 C CA . THR A 1 105 ? 9.266 8.016 7.652 1 98.62 105 THR A CA 1
ATOM 806 C C . THR A 1 105 ? 10.453 7.105 7.336 1 98.62 105 THR A C 1
ATOM 808 O O . THR A 1 105 ? 10.406 6.328 6.383 1 98.62 105 THR A O 1
ATOM 811 N N . ASP A 1 106 ? 11.477 7.137 8.133 1 98.19 106 ASP A N 1
ATOM 812 C CA . ASP A 1 106 ? 12.664 6.332 7.863 1 98.19 106 ASP A CA 1
ATOM 813 C C . ASP A 1 106 ? 12.781 5.18 8.859 1 98.19 106 ASP A C 1
ATOM 815 O O . ASP A 1 106 ? 13.805 4.492 8.898 1 98.19 106 ASP A O 1
ATOM 819 N N . GLU A 1 107 ? 11.789 4.984 9.703 1 98.06 107 GLU A N 1
ATOM 820 C CA . GLU A 1 107 ? 11.789 3.902 10.68 1 98.06 107 GLU A CA 1
ATOM 821 C C . GLU A 1 107 ? 10.688 2.889 10.375 1 98.06 107 GLU A C 1
ATOM 823 O O . GLU A 1 107 ? 9.586 3.262 9.984 1 98.06 107 GLU A O 1
ATOM 828 N N . PRO A 1 108 ? 10.93 1.558 10.594 1 97.38 108 PRO A N 1
ATOM 829 C CA . PRO A 1 108 ? 9.875 0.559 10.422 1 97.38 108 PRO A CA 1
ATOM 830 C C . PRO A 1 108 ? 8.633 0.861 11.258 1 97.38 108 PRO A C 1
ATOM 832 O O . PRO A 1 108 ? 8.75 1.333 12.391 1 97.38 108 PRO A O 1
ATOM 835 N N . CYS A 1 109 ? 7.492 0.571 10.742 1 98 109 CYS A N 1
ATOM 836 C CA . CYS A 1 109 ? 6.195 0.842 11.344 1 98 109 CYS A CA 1
ATOM 837 C C . CYS A 1 109 ? 5.891 2.336 11.336 1 98 109 CYS A C 1
ATOM 839 O O . CYS A 1 109 ? 4.766 2.746 11.641 1 98 109 CYS A O 1
ATOM 841 N N . THR A 1 110 ? 6.848 3.213 11.062 1 98.56 110 THR A N 1
ATOM 842 C CA . THR A 1 110 ? 6.754 4.664 10.914 1 98.56 110 THR A CA 1
ATOM 843 C C . THR A 1 110 ? 6.027 5.277 12.109 1 98.56 110 THR A C 1
ATOM 845 O O . THR A 1 110 ? 5.012 5.953 11.945 1 98.56 110 THR A O 1
ATOM 848 N N . PRO A 1 111 ? 6.539 5.105 13.312 1 98.81 111 PRO A N 1
ATOM 849 C CA . PRO A 1 111 ? 5.902 5.672 14.5 1 98.81 111 PRO A CA 1
ATOM 850 C C . PRO A 1 111 ? 5.945 7.195 14.523 1 98.81 111 PRO A C 1
ATOM 852 O O . PRO A 1 111 ? 6.652 7.809 13.719 1 98.81 111 PRO A O 1
ATOM 855 N N . ILE A 1 112 ? 5.113 7.797 15.344 1 98.81 112 ILE A N 1
ATOM 856 C CA . ILE A 1 112 ? 5.234 9.234 15.594 1 98.81 112 ILE A CA 1
ATOM 857 C C . ILE A 1 112 ? 6.402 9.492 16.531 1 98.81 112 ILE A C 1
ATOM 859 O O . ILE A 1 112 ? 6.574 8.789 17.531 1 98.81 112 ILE A O 1
ATOM 863 N N . LYS A 1 113 ? 7.188 10.422 16.219 1 98.69 113 LYS A N 1
ATOM 864 C CA . LYS A 1 113 ? 8.297 10.906 17.031 1 98.69 113 LYS A CA 1
ATOM 865 C C . LYS A 1 113 ? 8.352 12.43 17.031 1 98.69 113 LYS A C 1
ATOM 867 O O . LYS A 1 113 ? 7.66 13.086 16.234 1 98.69 113 LYS A O 1
ATOM 872 N N . GLN A 1 114 ? 9.117 12.953 17.891 1 98.5 114 GLN A N 1
ATOM 873 C CA . GLN A 1 114 ? 9.32 14.398 17.859 1 98.5 114 GLN A CA 1
ATOM 874 C C . GLN A 1 114 ? 10.523 14.766 17 1 98.5 114 GLN A C 1
ATOM 876 O O . GLN A 1 114 ? 11.562 14.109 17.078 1 98.5 114 GLN A O 1
ATOM 881 N N . ASP A 1 115 ? 10.367 15.789 16.203 1 97.19 115 ASP A N 1
ATOM 882 C CA . ASP A 1 115 ? 11.453 16.312 15.375 1 97.19 115 ASP A CA 1
ATOM 883 C C . ASP A 1 115 ? 12.617 16.781 16.234 1 97.19 115 ASP A C 1
ATOM 885 O O . ASP A 1 115 ? 12.414 17.266 17.359 1 97.19 115 ASP A O 1
ATOM 889 N N . VAL A 1 116 ? 13.82 16.578 15.711 1 96.88 116 VAL A N 1
ATOM 890 C CA . VAL A 1 116 ? 15.047 16.922 16.422 1 96.88 116 VAL A CA 1
ATOM 891 C C . VAL A 1 116 ? 15.945 17.766 15.531 1 96.88 116 VAL A C 1
ATOM 893 O O . VAL A 1 116 ? 16.078 17.5 14.336 1 96.88 116 VAL A O 1
ATOM 896 N N . LYS A 1 117 ? 16.469 18.781 16.031 1 92.75 117 LYS A N 1
ATOM 897 C CA . LYS A 1 117 ? 17.484 19.594 15.391 1 92.75 117 LYS A CA 1
ATOM 898 C C . LYS A 1 117 ? 18.672 19.828 16.312 1 92.75 117 LYS A C 1
ATOM 900 O O . LYS A 1 117 ? 18.516 20.344 17.422 1 92.75 117 LYS A O 1
ATOM 905 N N . LYS A 1 118 ? 19.875 19.359 15.867 1 94.06 118 LYS A N 1
ATOM 906 C CA . LYS A 1 118 ? 21.109 19.484 16.625 1 94.06 118 LYS A CA 1
ATOM 907 C C . LYS A 1 118 ? 20.969 18.875 18.016 1 94.06 118 LYS A C 1
ATOM 909 O O . LYS A 1 118 ? 21.312 19.5 19.016 1 94.06 118 LYS A O 1
ATOM 914 N N . GLY A 1 119 ? 20.281 17.75 18.062 1 95.06 119 GLY A N 1
ATOM 915 C CA . GLY A 1 119 ? 20.172 16.953 19.266 1 95.06 119 GLY A CA 1
ATOM 916 C C . GLY A 1 119 ? 19.094 17.438 20.219 1 95.06 119 GLY A C 1
ATOM 917 O O . GLY A 1 119 ? 18.953 16.906 21.328 1 95.06 119 GLY A O 1
ATOM 918 N N . LYS A 1 120 ? 18.344 18.422 19.797 1 96.25 120 LYS A N 1
ATOM 919 C CA . LYS A 1 120 ? 17.312 18.969 20.672 1 96.25 120 LYS A CA 1
ATOM 920 C C . LYS A 1 120 ? 15.922 18.766 20.078 1 96.25 120 LYS A C 1
ATOM 922 O O . LYS A 1 120 ? 15.734 18.906 18.875 1 96.25 120 LYS A O 1
ATOM 927 N N . LEU A 1 121 ? 15.016 18.422 20.969 1 97.75 121 LEU A N 1
ATOM 928 C CA . LEU A 1 121 ? 13.617 18.312 20.562 1 97.75 121 LEU A CA 1
ATOM 929 C C . LEU A 1 121 ? 13.078 19.641 20.078 1 97.75 121 LEU A C 1
ATOM 931 O O . LEU A 1 121 ? 13.359 20.688 20.656 1 97.75 121 LEU A O 1
ATOM 935 N N . ARG A 1 122 ? 12.266 19.609 19.016 1 97 122 ARG A N 1
ATOM 936 C CA . ARG A 1 122 ? 11.781 20.844 18.422 1 97 122 ARG A CA 1
ATOM 937 C C . ARG A 1 122 ? 10.344 21.125 18.844 1 97 122 ARG A C 1
ATOM 939 O O . ARG A 1 122 ? 9.523 20.203 18.938 1 97 122 ARG A O 1
ATOM 946 N N . PHE A 1 123 ? 10.086 22.422 19.109 1 96.31 123 PHE A N 1
ATOM 947 C CA . PHE A 1 123 ? 8.766 22.938 19.422 1 96.31 123 PHE A CA 1
ATOM 948 C C . PHE A 1 123 ? 8.414 24.125 18.516 1 96.31 123 PHE A C 1
ATOM 950 O O . PHE A 1 123 ? 9.305 24.828 18.047 1 96.31 123 PHE A O 1
ATOM 957 N N . TYR A 1 124 ? 7.145 24.266 18.203 1 96.25 124 TYR A N 1
ATOM 958 C CA . TYR A 1 124 ? 6.703 25.562 17.703 1 96.25 124 TYR A CA 1
ATOM 959 C C . TYR A 1 124 ? 6.938 26.656 18.734 1 96.25 124 TYR A C 1
ATOM 961 O O . TYR A 1 124 ? 6.926 26.391 19.938 1 96.25 124 TYR A O 1
ATOM 969 N N . PRO A 1 125 ? 7.191 27.922 18.281 1 94.62 125 PRO A N 1
ATOM 970 C CA . PRO A 1 125 ? 7.391 29.016 19.234 1 94.62 125 PRO A CA 1
ATOM 971 C C . PRO A 1 125 ? 6.133 29.328 20.047 1 94.62 125 PRO A C 1
ATOM 973 O O . PRO A 1 125 ? 6.227 29.844 21.172 1 94.62 125 PRO A O 1
ATOM 976 N N . TYR A 1 126 ? 4.938 29.078 19.547 1 94.69 126 TYR A N 1
ATOM 977 C CA . TYR A 1 126 ? 3.637 29.172 20.188 1 94.69 126 TYR A CA 1
ATOM 978 C C . TYR A 1 126 ? 2.77 27.969 19.828 1 94.69 126 TYR A C 1
ATOM 980 O O . TYR A 1 126 ? 3.049 27.266 18.859 1 94.69 126 TYR A O 1
ATOM 988 N N . ASN A 1 127 ? 1.757 27.75 20.609 1 97.25 127 ASN A N 1
ATOM 989 C CA . ASN A 1 127 ? 0.857 26.641 20.328 1 97.25 127 ASN A CA 1
ATOM 990 C C . ASN A 1 127 ? 0.179 26.797 18.969 1 97.25 127 ASN A C 1
ATOM 992 O O . ASN A 1 127 ? -0.202 27.906 18.594 1 97.25 127 ASN A O 1
ATOM 996 N N . ILE A 1 128 ? 0.111 25.703 18.312 1 98.12 128 ILE A N 1
ATOM 997 C CA . ILE A 1 128 ? -0.677 25.703 17.094 1 98.12 128 ILE A CA 1
ATOM 998 C C . ILE A 1 128 ? -2.166 25.719 17.438 1 98.12 128 ILE A C 1
ATOM 1000 O O . ILE A 1 128 ? -2.586 25.125 18.422 1 98.12 128 ILE A O 1
ATOM 1004 N N . ASN A 1 129 ? -2.971 26.328 16.594 1 97.69 129 ASN A N 1
ATOM 1005 C CA . ASN A 1 129 ? -4.375 26.547 16.906 1 97.69 129 ASN A CA 1
ATOM 1006 C C . ASN A 1 129 ? -5.27 25.5 16.266 1 97.69 129 ASN A C 1
ATOM 1008 O O . ASN A 1 129 ? -6.488 25.516 16.453 1 97.69 129 ASN A O 1
ATOM 1012 N N . TRP A 1 130 ? -4.691 24.625 15.492 1 98.69 130 TRP A N 1
ATOM 1013 C CA . TRP A 1 130 ? -5.434 23.594 14.766 1 98.69 130 TRP A CA 1
ATOM 1014 C C . TRP A 1 130 ? -4.848 22.203 15.031 1 98.69 130 TRP A C 1
ATOM 1016 O O . TRP A 1 130 ? -3.703 22.078 15.469 1 98.69 130 TRP A O 1
ATOM 1026 N N . ASN A 1 131 ? -5.668 21.156 14.867 1 98.81 131 ASN A N 1
ATOM 1027 C CA . ASN A 1 131 ? -5.082 19.828 14.789 1 98.81 131 ASN A CA 1
ATOM 1028 C C . ASN A 1 131 ? -4.273 19.641 13.508 1 98.81 131 ASN A C 1
ATOM 1030 O O . ASN A 1 131 ? -4.688 20.094 12.438 1 98.81 131 ASN A O 1
ATOM 1034 N N . TYR A 1 132 ? -3.109 19.016 13.664 1 98.88 132 TYR A N 1
ATOM 1035 C CA . TYR A 1 132 ? -2.176 18.906 12.547 1 98.88 132 TYR A CA 1
ATOM 1036 C C . TYR A 1 132 ? -1.686 17.469 12.391 1 98.88 132 TYR A C 1
ATOM 1038 O O . TYR A 1 132 ? -1.443 16.781 13.383 1 98.88 132 TYR A O 1
ATOM 1046 N N . GLY A 1 133 ? -1.598 17.031 11.109 1 98.88 133 GLY A N 1
ATOM 1047 C CA . GLY A 1 133 ? -1.11 15.688 10.891 1 98.88 133 GLY A CA 1
ATOM 1048 C C . GLY A 1 133 ? -1.004 15.328 9.414 1 98.88 133 GLY A C 1
ATOM 1049 O O . GLY A 1 133 ? -0.621 16.156 8.594 1 98.88 133 GLY A O 1
ATOM 1050 N N . LEU A 1 134 ? -1.222 14.008 9.094 1 98.88 134 LEU A N 1
ATOM 1051 C CA . LEU A 1 134 ? -0.912 13.57 7.734 1 98.88 134 LEU A CA 1
ATOM 1052 C C . LEU A 1 134 ? -2.08 12.797 7.133 1 98.88 134 LEU A C 1
ATOM 1054 O O . LEU A 1 134 ? -2.93 12.281 7.863 1 98.88 134 LEU A O 1
ATOM 1058 N N . LEU A 1 135 ? -2.133 12.805 5.801 1 98.94 135 LEU A N 1
ATOM 1059 C CA . LEU A 1 135 ? -2.926 11.844 5.039 1 98.94 135 LEU A CA 1
ATOM 1060 C C . LEU A 1 135 ? -2.139 10.562 4.801 1 98.94 135 LEU A C 1
ATOM 1062 O O . LEU A 1 135 ? -1.04 10.594 4.242 1 98.94 135 LEU A O 1
ATOM 1066 N N . PRO A 1 136 ? -2.684 9.438 5.242 1 98.94 136 PRO A N 1
ATOM 1067 C CA . PRO A 1 136 ? -1.988 8.188 4.926 1 98.94 136 PRO A CA 1
ATOM 1068 C C . PRO A 1 136 ? -1.922 7.91 3.426 1 98.94 136 PRO A C 1
ATOM 1070 O O . PRO A 1 136 ? -2.705 8.477 2.656 1 98.94 136 PRO A O 1
ATOM 1073 N N . GLN A 1 137 ? -0.926 7.117 3.016 1 98.88 137 GLN A N 1
ATOM 1074 C CA . GLN A 1 137 ? -0.743 6.648 1.646 1 98.88 137 GLN A CA 1
ATOM 1075 C C . GLN A 1 137 ? -0.657 7.816 0.671 1 98.88 137 GLN A C 1
ATOM 1077 O O . GLN A 1 137 ? -1.285 7.797 -0.389 1 98.88 137 GLN A O 1
ATOM 1082 N N . THR A 1 138 ? -0.034 8.875 1.042 1 99 138 THR A N 1
ATOM 1083 C CA . THR A 1 138 ? 0.367 9.984 0.186 1 99 138 THR A CA 1
ATOM 1084 C C . THR A 1 138 ? 1.856 10.281 0.34 1 99 138 THR A C 1
ATOM 1086 O O . THR A 1 138 ? 2.484 9.836 1.306 1 99 138 THR A O 1
ATOM 1089 N N . TRP A 1 139 ? 2.422 10.922 -0.61 1 98.94 139 TRP A N 1
ATOM 1090 C CA . TRP A 1 139 ? 3.84 11.266 -0.569 1 98.94 139 TRP A CA 1
ATOM 1091 C C . TRP A 1 139 ? 4.145 12.422 -1.518 1 98.94 139 TRP A C 1
ATOM 1093 O O . TRP A 1 139 ? 3.691 12.43 -2.664 1 98.94 139 TRP A O 1
ATOM 1103 N N . GLU A 1 140 ? 4.738 13.445 -0.985 1 98.81 140 GLU A N 1
ATOM 1104 C CA . GLU A 1 140 ? 5.238 14.531 -1.821 1 98.81 140 GLU A CA 1
ATOM 1105 C C . GLU A 1 140 ? 6.645 14.234 -2.332 1 98.81 140 GLU A C 1
ATOM 1107 O O . GLU A 1 140 ? 7.629 14.508 -1.646 1 98.81 140 GLU A O 1
ATOM 1112 N N . ASP A 1 141 ? 6.746 13.75 -3.545 1 98.75 141 ASP A N 1
ATOM 1113 C CA . ASP A 1 141 ? 7.949 13.203 -4.16 1 98.75 141 ASP A CA 1
ATOM 1114 C C . ASP A 1 141 ? 8.961 14.305 -4.477 1 98.75 141 ASP A C 1
ATOM 1116 O O . ASP A 1 141 ? 8.68 15.188 -5.289 1 98.75 141 ASP A O 1
ATOM 1120 N N . PRO A 1 142 ? 10.172 14.266 -3.893 1 98.5 142 PRO A N 1
ATOM 1121 C CA . PRO A 1 142 ? 11.18 15.289 -4.184 1 98.5 142 PRO A CA 1
ATOM 1122 C C . PRO A 1 142 ? 11.727 15.188 -5.602 1 98.5 142 PRO A C 1
ATOM 1124 O O . PRO A 1 142 ? 12.422 16.094 -6.066 1 98.5 142 PRO A O 1
ATOM 1127 N N . GLY A 1 143 ? 11.438 14.125 -6.285 1 97.81 143 GLY A N 1
ATOM 1128 C CA . GLY A 1 143 ? 11.883 13.953 -7.66 1 97.81 143 GLY A CA 1
ATOM 1129 C C . GLY A 1 143 ? 10.922 14.547 -8.672 1 97.81 143 GLY A C 1
ATOM 1130 O O . GLY A 1 143 ? 11.195 14.531 -9.875 1 97.81 143 GLY A O 1
ATOM 1131 N N . VAL A 1 144 ? 9.805 15.062 -8.258 1 97.19 144 VAL A N 1
ATOM 1132 C CA . VAL A 1 144 ? 8.797 15.617 -9.156 1 97.19 144 VAL A CA 1
ATOM 1133 C C . VAL A 1 144 ? 8.602 17.109 -8.867 1 97.19 144 VAL A C 1
ATOM 1135 O O . VAL A 1 144 ? 8.211 17.484 -7.758 1 97.19 144 VAL A O 1
ATOM 1138 N N . THR A 1 145 ? 8.844 17.891 -9.836 1 97.62 145 THR A N 1
ATOM 1139 C CA . THR A 1 145 ? 8.68 19.328 -9.734 1 97.62 145 THR A CA 1
ATOM 1140 C C . THR A 1 145 ? 7.301 19.75 -10.242 1 97.62 145 THR A C 1
ATOM 1142 O O . THR A 1 145 ? 6.898 19.375 -11.344 1 97.62 145 THR A O 1
ATOM 1145 N N . ASN A 1 146 ? 6.555 20.438 -9.352 1 96.88 146 ASN A N 1
ATOM 1146 C CA . ASN A 1 146 ? 5.297 21.016 -9.805 1 96.88 146 ASN A CA 1
ATOM 1147 C C . ASN A 1 146 ? 5.527 22.047 -10.914 1 96.88 146 ASN A C 1
ATOM 1149 O O . ASN A 1 146 ? 6.297 22.984 -10.75 1 96.88 146 ASN A O 1
ATOM 1153 N N . ALA A 1 147 ? 4.875 21.875 -12 1 94.62 147 ALA A N 1
ATOM 1154 C CA . ALA A 1 147 ? 5.145 22.672 -13.195 1 94.62 147 ALA A CA 1
ATOM 1155 C C . ALA A 1 147 ? 4.766 24.125 -12.977 1 94.62 147 ALA A C 1
ATOM 1157 O O . ALA A 1 147 ? 5.441 25.031 -13.477 1 94.62 147 ALA A O 1
ATOM 1158 N N . GLU A 1 148 ? 3.729 24.359 -12.289 1 95.44 148 GLU A N 1
ATOM 1159 C CA . GLU A 1 148 ? 3.229 25.719 -12.078 1 95.44 148 GLU A CA 1
ATOM 1160 C C . GLU A 1 148 ? 4.035 26.453 -11.016 1 95.44 148 GLU A C 1
ATOM 1162 O O . GLU A 1 148 ? 4.289 27.656 -11.133 1 95.44 148 GLU A O 1
ATOM 1167 N N . LEU A 1 149 ? 4.477 25.766 -10.016 1 97 149 LEU A N 1
ATOM 1168 C CA . LEU A 1 149 ? 5.09 26.391 -8.852 1 97 149 LEU A CA 1
ATOM 1169 C C . LEU A 1 149 ? 6.609 26.297 -8.922 1 97 149 LEU A C 1
ATOM 1171 O O . LEU A 1 149 ? 7.316 27 -8.195 1 97 149 LEU A O 1
ATOM 1175 N N . GLY A 1 150 ? 7.195 25.375 -9.758 1 96.88 150 GLY A N 1
ATOM 1176 C CA . GLY A 1 150 ? 8.633 25.219 -9.906 1 96.88 150 GLY A CA 1
ATOM 1177 C C . GLY A 1 150 ? 9.297 24.656 -8.664 1 96.88 150 GLY A C 1
ATOM 1178 O O . GLY A 1 150 ? 10.469 24.922 -8.406 1 96.88 150 GLY A O 1
ATOM 1179 N N . ALA A 1 151 ? 8.594 23.984 -7.824 1 98 151 ALA A N 1
ATOM 1180 C CA . ALA A 1 151 ? 9.102 23.391 -6.586 1 98 151 ALA A CA 1
ATOM 1181 C C . ALA A 1 151 ? 8.766 21.906 -6.508 1 98 151 ALA A C 1
ATOM 1183 O O . ALA A 1 151 ? 7.664 21.484 -6.891 1 98 151 ALA A O 1
ATOM 1184 N N . ALA A 1 152 ? 9.703 21.125 -5.988 1 98.25 152 ALA A N 1
ATOM 1185 C CA . ALA A 1 152 ? 9.508 19.688 -5.824 1 98.25 152 ALA A CA 1
ATOM 1186 C C . ALA A 1 152 ? 8.945 19.359 -4.441 1 98.25 152 ALA A C 1
ATOM 1188 O O . ALA A 1 152 ? 9 20.188 -3.533 1 98.25 152 ALA A O 1
ATOM 1189 N N . GLY A 1 153 ? 8.414 18.188 -4.328 1 98.38 153 GLY A N 1
ATOM 1190 C CA . GLY A 1 153 ? 7.84 17.781 -3.057 1 98.38 153 GLY A CA 1
ATOM 1191 C C . GLY A 1 153 ? 8.852 17.75 -1.925 1 98.38 153 GLY A C 1
ATOM 1192 O O . GLY A 1 153 ? 10.055 17.688 -2.164 1 98.38 153 GLY A O 1
ATOM 1193 N N . ASP A 1 154 ? 8.398 17.719 -0.703 1 98.12 154 ASP A N 1
ATOM 1194 C CA . ASP A 1 154 ? 9.281 17.875 0.446 1 98.12 154 ASP A CA 1
ATOM 1195 C C . ASP A 1 154 ? 9.586 16.531 1.092 1 98.12 154 ASP A C 1
ATOM 1197 O O . ASP A 1 154 ? 10.008 16.469 2.252 1 98.12 154 ASP A O 1
ATOM 1201 N N . ASN A 1 155 ? 9.227 15.375 0.423 1 98.5 155 ASN A N 1
ATOM 1202 C CA . ASN A 1 155 ? 9.609 14.023 0.825 1 98.5 155 ASN A CA 1
ATOM 1203 C C . ASN A 1 155 ? 8.812 13.547 2.035 1 98.5 155 ASN A C 1
ATOM 1205 O O . ASN A 1 155 ? 9.25 12.656 2.762 1 98.5 155 ASN A O 1
ATOM 1209 N N . ASP A 1 156 ? 7.656 14.125 2.344 1 98.5 156 ASP A N 1
ATOM 1210 C CA . ASP A 1 156 ? 6.777 13.734 3.439 1 98.5 156 ASP A CA 1
ATOM 1211 C C . ASP A 1 156 ? 5.379 13.391 2.926 1 98.5 156 ASP A C 1
ATOM 1213 O O . ASP A 1 156 ? 5.02 13.75 1.801 1 98.5 156 ASP A O 1
ATOM 1217 N N . PRO A 1 157 ? 4.543 12.609 3.768 1 98.88 157 PRO A N 1
ATOM 1218 C CA . PRO A 1 157 ? 3.113 12.555 3.455 1 98.88 157 PRO A CA 1
ATOM 1219 C C . PRO A 1 157 ? 2.451 13.93 3.479 1 98.88 157 PRO A C 1
ATOM 1221 O O . PRO A 1 157 ? 2.998 14.875 4.059 1 98.88 157 PRO A O 1
ATOM 1224 N N . VAL A 1 158 ? 1.353 14.047 2.863 1 98.94 158 VAL A N 1
ATOM 1225 C CA . VAL A 1 158 ? 0.65 15.32 2.766 1 98.94 158 VAL A CA 1
ATOM 1226 C C . VAL A 1 158 ? 0.153 15.742 4.148 1 98.94 158 VAL A C 1
ATOM 1228 O O . VAL A 1 158 ? -0.402 14.93 4.891 1 98.94 158 VAL A O 1
ATOM 1231 N N . ASP A 1 159 ? 0.323 17 4.449 1 98.88 159 ASP A N 1
ATOM 1232 C CA . ASP A 1 159 ? -0.099 17.547 5.734 1 98.88 159 ASP A CA 1
ATOM 1233 C C . ASP A 1 159 ? -1.569 17.953 5.703 1 98.88 159 ASP A C 1
ATOM 1235 O O . ASP A 1 159 ? -2.08 18.375 4.66 1 98.88 159 ASP A O 1
ATOM 1239 N N . VAL A 1 160 ? -2.15 17.859 6.891 1 98.94 160 VAL A N 1
ATOM 1240 C CA . VAL A 1 160 ? -3.529 18.297 7.07 1 98.94 160 VAL A CA 1
ATOM 1241 C C . VAL A 1 160 ? -3.598 19.328 8.211 1 98.94 160 VAL A C 1
ATOM 1243 O O . VAL A 1 160 ? -2.982 19.125 9.258 1 98.94 160 VAL A O 1
ATOM 1246 N N . VAL A 1 161 ? -4.184 20.391 7.938 1 98.94 161 VAL A N 1
ATOM 1247 C CA . VAL A 1 161 ? -4.637 21.328 8.961 1 98.94 161 VAL A CA 1
ATOM 1248 C C . VAL A 1 161 ? -6.133 21.141 9.203 1 98.94 161 VAL A C 1
ATOM 1250 O O . VAL A 1 161 ? -6.957 21.562 8.391 1 98.94 161 VAL A O 1
ATOM 1253 N N . GLU A 1 162 ? -6.504 20.469 10.242 1 98.81 162 GLU A N 1
ATOM 1254 C CA . GLU A 1 162 ? -7.902 20.219 10.578 1 98.81 162 GLU A CA 1
ATOM 1255 C C . GLU A 1 162 ? -8.477 21.359 11.422 1 98.81 162 GLU A C 1
ATOM 1257 O O . GLU A 1 162 ? -8.047 21.562 12.562 1 98.81 162 GLU A O 1
ATOM 1262 N N . ILE A 1 163 ? -9.43 22.094 10.953 1 98.5 163 ILE A N 1
ATOM 1263 C CA . ILE A 1 163 ? -9.789 23.422 11.461 1 98.5 163 ILE A CA 1
ATOM 1264 C C . ILE A 1 163 ? -11.008 23.312 12.375 1 98.5 163 ILE A C 1
ATOM 1266 O O . ILE A 1 163 ? -11.539 24.328 12.836 1 98.5 163 ILE A O 1
ATOM 1270 N N . GLY A 1 164 ? -11.477 22.141 12.594 1 96.81 164 GLY A N 1
ATOM 1271 C CA . GLY A 1 164 ? -12.625 21.969 13.469 1 96.81 164 GLY A CA 1
ATOM 1272 C C . GLY A 1 164 ? -12.383 22.484 14.875 1 96.81 164 GLY A C 1
ATOM 1273 O O . GLY A 1 164 ? -11.258 22.844 15.219 1 96.81 164 GLY A O 1
ATOM 1274 N N . THR A 1 165 ? -13.398 22.453 15.688 1 94.38 165 THR A N 1
ATOM 1275 C CA . THR A 1 165 ? -13.375 23.109 16.984 1 94.38 165 THR A CA 1
ATOM 1276 C C . THR A 1 165 ? -12.719 22.203 18.031 1 94.38 165 THR A C 1
ATOM 1278 O O . THR A 1 165 ? -11.961 22.688 18.875 1 94.38 165 THR A O 1
ATOM 1281 N N . ALA A 1 166 ? -12.945 20.922 17.969 1 96.38 166 ALA A N 1
ATOM 1282 C CA . ALA A 1 166 ? -12.492 20 19.016 1 96.38 166 ALA A CA 1
ATOM 1283 C C . ALA A 1 166 ? -11.008 19.672 18.859 1 96.38 166 ALA A C 1
ATOM 1285 O O . ALA A 1 166 ? -10.508 19.562 17.734 1 96.38 166 ALA A O 1
ATOM 1286 N N . ALA A 1 167 ? -10.305 19.5 19.953 1 97.62 167 ALA A N 1
ATOM 1287 C CA . ALA A 1 167 ? -8.93 19.016 19.938 1 97.62 167 ALA A CA 1
ATOM 1288 C C . ALA A 1 167 ? -8.891 17.516 19.703 1 97.62 167 ALA A C 1
ATOM 1290 O O . ALA A 1 167 ? -9.703 16.766 20.25 1 97.62 167 ALA A O 1
ATOM 1291 N N . ALA A 1 168 ? -8.008 17.062 18.859 1 97.81 168 ALA A N 1
ATOM 1292 C CA . ALA A 1 168 ? -7.785 15.641 18.609 1 97.81 168 ALA A CA 1
ATOM 1293 C C . ALA A 1 168 ? -6.715 15.078 19.531 1 97.81 168 ALA A C 1
ATOM 1295 O O . ALA A 1 168 ? -6.047 15.836 20.25 1 97.81 168 ALA A O 1
ATOM 1296 N N . LYS A 1 169 ? -6.652 13.805 19.625 1 97.56 169 LYS A N 1
ATOM 1297 C CA . LYS A 1 169 ? -5.605 13.117 20.375 1 97.56 169 LYS A CA 1
ATOM 1298 C C . LYS A 1 169 ? -4.406 12.812 19.484 1 97.56 169 LYS A C 1
ATOM 1300 O O . LYS A 1 169 ? -4.57 12.406 18.328 1 97.56 169 LYS A O 1
ATOM 1305 N N . ARG A 1 170 ? -3.229 13.047 20.031 1 98 170 ARG A N 1
ATOM 1306 C CA . ARG A 1 170 ? -2.053 12.594 19.297 1 98 170 ARG A CA 1
ATOM 1307 C C . ARG A 1 170 ? -2.139 11.102 18.984 1 98 170 ARG A C 1
ATOM 1309 O O . ARG A 1 170 ? -2.42 10.297 19.875 1 98 170 ARG A O 1
ATOM 1316 N N . GLY A 1 171 ? -1.969 10.766 17.734 1 98.5 171 GLY A N 1
ATOM 1317 C CA . GLY A 1 171 ? -2.027 9.375 17.328 1 98.5 171 GLY A CA 1
ATOM 1318 C C . GLY A 1 171 ? -3.424 8.922 16.953 1 98.5 171 GLY A C 1
ATOM 1319 O O . GLY A 1 171 ? -3.607 7.805 16.453 1 98.5 171 GLY A O 1
ATOM 1320 N N . GLY A 1 172 ? -4.367 9.773 17.203 1 98.44 172 GLY A N 1
ATOM 1321 C CA . GLY A 1 172 ? -5.727 9.43 16.812 1 98.44 172 GLY A CA 1
ATOM 1322 C C . GLY A 1 172 ? -5.922 9.391 15.312 1 98.44 172 GLY A C 1
ATOM 1323 O O . GLY A 1 172 ? -5.293 10.156 14.578 1 98.44 172 GLY A O 1
ATOM 1324 N N . VAL A 1 173 ? -6.762 8.453 14.852 1 98.69 173 VAL A N 1
ATOM 1325 C CA . VAL A 1 173 ? -7.16 8.344 13.445 1 98.69 173 VAL A CA 1
ATOM 1326 C C . VAL A 1 173 ? -8.594 8.836 13.281 1 98.69 173 VAL A C 1
ATOM 1328 O O . VAL A 1 173 ? -9.492 8.43 14.023 1 98.69 173 VAL A O 1
ATOM 1331 N N . TYR A 1 174 ? -8.789 9.734 12.336 1 98.56 174 TYR A N 1
ATOM 1332 C CA . TYR A 1 174 ? -10.086 10.391 12.172 1 98.56 174 TYR A CA 1
ATOM 1333 C C . TYR A 1 174 ? -10.508 10.414 10.711 1 98.56 174 TYR A C 1
ATOM 1335 O O . TYR A 1 174 ? -9.688 10.195 9.82 1 98.56 174 TYR A O 1
ATOM 1343 N N . LYS A 1 175 ? -11.797 10.609 10.492 1 98.31 175 LYS A N 1
ATOM 1344 C CA . LYS A 1 175 ? -12.328 10.953 9.172 1 98.31 175 LYS A CA 1
ATOM 1345 C C . LYS A 1 175 ? -12.484 12.461 9.023 1 98.31 175 LYS A C 1
ATOM 1347 O O . LYS A 1 175 ? -13.086 13.117 9.875 1 98.31 175 LYS A O 1
ATOM 1352 N N . VAL A 1 176 ? -11.93 12.984 7.941 1 98.75 176 VAL A N 1
ATOM 1353 C CA . VAL A 1 176 ? -12.039 14.422 7.734 1 98.75 176 VAL A CA 1
ATOM 1354 C C . VAL A 1 176 ? -12.492 14.711 6.305 1 98.75 176 VAL A C 1
ATOM 1356 O O . VAL A 1 176 ? -12.359 13.859 5.422 1 98.75 176 VAL A O 1
ATOM 1359 N N . LYS A 1 177 ? -13.008 15.852 6.141 1 98.5 177 LYS A N 1
ATOM 1360 C CA . LYS A 1 177 ? -13.438 16.359 4.836 1 98.5 177 LYS A CA 1
ATOM 1361 C C . LYS A 1 177 ? -12.469 17.422 4.32 1 98.5 177 LYS A C 1
ATOM 1363 O O . LYS A 1 177 ? -12.438 18.547 4.84 1 98.5 177 LYS A O 1
ATOM 1368 N N . PRO A 1 178 ? -11.664 17.078 3.27 1 98.88 178 PRO A N 1
ATOM 1369 C CA . PRO A 1 178 ? -10.836 18.125 2.656 1 98.88 178 PRO A CA 1
ATOM 1370 C C . PRO A 1 178 ? -11.656 19.172 1.921 1 98.88 178 PRO A C 1
ATOM 1372 O O . PRO A 1 178 ? -12.562 18.828 1.153 1 98.88 178 PRO A O 1
ATOM 1375 N N . VAL A 1 179 ? -11.328 20.453 2.137 1 98.81 179 VAL A N 1
ATOM 1376 C CA . VAL A 1 179 ? -12.164 21.484 1.534 1 98.81 179 VAL A CA 1
ATOM 1377 C C . VAL A 1 179 ? -11.289 22.531 0.836 1 98.81 179 VAL A C 1
ATOM 1379 O O . VAL A 1 179 ? -11.781 23.328 0.043 1 98.81 179 VAL A O 1
ATOM 1382 N N . GLY A 1 180 ? -10.008 22.516 1.108 1 98.88 180 GLY A N 1
ATOM 1383 C CA . GLY A 1 180 ? -9.062 23.422 0.498 1 98.88 180 GLY A CA 1
ATOM 1384 C C . GLY A 1 180 ? -7.617 23 0.68 1 98.88 180 GLY A C 1
ATOM 1385 O O . GLY A 1 180 ? -7.332 22.047 1.406 1 98.88 180 GLY A O 1
ATOM 1386 N N . VAL A 1 181 ? -6.754 23.703 -0.025 1 98.94 181 VAL A N 1
ATOM 1387 C CA . VAL A 1 181 ? -5.336 23.391 0.122 1 98.94 181 VAL A CA 1
ATOM 1388 C C . VAL A 1 181 ? -4.492 24.641 -0.132 1 98.94 181 VAL A C 1
ATOM 1390 O O . VAL A 1 181 ? -4.816 25.438 -1.007 1 98.94 181 VAL A O 1
ATOM 1393 N N . LEU A 1 182 ? -3.486 24.812 0.681 1 98.88 182 LEU A N 1
ATOM 1394 C CA . LEU A 1 182 ? -2.475 25.844 0.517 1 98.88 182 LEU A CA 1
ATOM 1395 C C . LEU A 1 182 ? -1.159 25.25 0.023 1 98.88 182 LEU A C 1
ATOM 1397 O O . LEU A 1 182 ? -0.753 24.172 0.469 1 98.88 182 LEU A O 1
ATOM 1401 N N . ALA A 1 183 ? -0.528 25.906 -0.897 1 98.88 183 ALA A N 1
ATOM 1402 C CA . ALA A 1 183 ? 0.779 25.5 -1.407 1 98.88 183 ALA A CA 1
ATOM 1403 C C . ALA A 1 183 ? 1.901 26.266 -0.706 1 98.88 183 ALA A C 1
ATOM 1405 O O . ALA A 1 183 ? 2.314 27.328 -1.161 1 98.88 183 ALA A O 1
ATOM 1406 N N . MET A 1 184 ? 2.418 25.703 0.327 1 98.69 184 MET A N 1
ATOM 1407 C CA . MET A 1 184 ? 3.525 26.359 1.01 1 98.69 184 MET A CA 1
ATOM 1408 C C . MET A 1 184 ? 4.859 25.984 0.376 1 98.69 184 MET A C 1
ATOM 1410 O O . MET A 1 184 ? 5.086 24.812 0.045 1 98.69 184 MET A O 1
ATOM 1414 N N . ILE A 1 185 ? 5.629 26.906 0.138 1 97.81 185 ILE A N 1
ATOM 1415 C CA . ILE A 1 185 ? 6.996 26.703 -0.331 1 97.81 185 ILE A CA 1
ATOM 1416 C C . ILE A 1 185 ? 7.977 27.031 0.792 1 97.81 185 ILE A C 1
ATOM 1418 O O . ILE A 1 185 ? 8.109 28.188 1.191 1 97.81 185 ILE A O 1
ATOM 1422 N N . ASP A 1 186 ? 8.562 26.031 1.342 1 94.69 186 ASP A N 1
ATOM 1423 C CA . ASP A 1 186 ? 9.547 26.141 2.416 1 94.69 186 ASP A CA 1
ATOM 1424 C C . ASP A 1 186 ? 10.93 25.688 1.95 1 94.69 186 ASP A C 1
ATOM 1426 O O . ASP A 1 186 ? 11.133 24.5 1.689 1 94.69 186 ASP A O 1
ATOM 1430 N N . ASP A 1 187 ? 11.906 26.672 1.937 1 92.62 187 ASP A N 1
ATOM 1431 C CA . ASP A 1 187 ? 13.273 26.375 1.509 1 92.62 187 ASP A CA 1
ATOM 1432 C C . ASP A 1 187 ? 13.289 25.703 0.141 1 92.62 187 ASP A C 1
ATOM 1434 O O . ASP A 1 187 ? 13.945 24.672 -0.042 1 92.62 187 ASP A O 1
ATOM 1438 N N . GLY A 1 188 ? 12.383 26.156 -0.759 1 94.81 188 GLY A N 1
ATOM 1439 C CA . GLY A 1 188 ? 12.336 25.703 -2.143 1 94.81 188 GLY A CA 1
ATOM 1440 C C . GLY A 1 188 ? 11.562 24.422 -2.332 1 94.81 188 GLY A C 1
ATOM 1441 O O . GLY A 1 188 ? 11.422 23.922 -3.455 1 94.81 188 GLY A O 1
ATOM 1442 N N . GLU A 1 189 ? 11.055 23.906 -1.256 1 97.69 189 GLU A N 1
ATOM 1443 C CA . GLU A 1 189 ? 10.305 22.656 -1.335 1 97.69 189 GLU A CA 1
ATOM 1444 C C . GLU A 1 189 ? 8.805 22.906 -1.202 1 97.69 189 GLU A C 1
ATOM 1446 O O . GLU A 1 189 ? 8.375 23.75 -0.402 1 97.69 189 GLU A O 1
ATOM 1451 N N . LEU A 1 190 ? 8.062 22.25 -2.047 1 98.38 190 LEU A N 1
ATOM 1452 C CA . LEU A 1 190 ? 6.605 22.312 -1.985 1 98.38 190 LEU A CA 1
ATOM 1453 C C . LEU A 1 190 ? 6.066 21.453 -0.846 1 98.38 190 LEU A C 1
ATOM 1455 O O . LEU A 1 190 ? 6.41 20.281 -0.737 1 98.38 190 LEU A O 1
ATOM 1459 N N . ASP A 1 191 ? 5.336 22.047 -0.013 1 98.44 191 ASP A N 1
ATOM 1460 C CA . ASP A 1 191 ? 4.719 21.438 1.167 1 98.44 191 ASP A CA 1
ATOM 1461 C C . ASP A 1 191 ? 3.227 21.75 1.223 1 98.44 191 ASP A C 1
ATOM 1463 O O . ASP A 1 191 ? 2.824 22.797 1.734 1 98.44 191 ASP A O 1
ATOM 1467 N N . TRP A 1 192 ? 2.441 20.812 0.736 1 98.81 192 TRP A N 1
ATOM 1468 C CA . TRP A 1 192 ? 0.998 21.031 0.681 1 98.81 192 TRP A CA 1
ATOM 1469 C C . TRP A 1 192 ? 0.39 21 2.08 1 98.81 192 TRP A C 1
ATOM 1471 O O . TRP A 1 192 ? 0.699 20.109 2.881 1 98.81 192 TRP A O 1
ATOM 1481 N N . LYS A 1 193 ? -0.418 21.953 2.383 1 98.94 193 LYS A N 1
ATOM 1482 C CA . LYS A 1 193 ? -1.203 22 3.611 1 98.94 193 LYS A CA 1
ATOM 1483 C C . LYS A 1 193 ? -2.695 21.891 3.318 1 98.94 193 LYS A C 1
ATOM 1485 O O . LYS A 1 193 ? -3.352 22.891 3.004 1 98.94 193 LYS A O 1
ATOM 1490 N N . VAL A 1 194 ? -3.238 20.688 3.455 1 98.94 194 VAL A N 1
ATOM 1491 C CA . VAL A 1 194 ? -4.656 20.469 3.207 1 98.94 194 VAL A CA 1
ATOM 1492 C C . VAL A 1 194 ? -5.48 21.016 4.363 1 98.94 194 VAL A C 1
ATOM 1494 O O . VAL A 1 194 ? -5.188 20.75 5.531 1 98.94 194 VAL A O 1
ATOM 1497 N N . ILE A 1 195 ? -6.438 21.812 4.012 1 98.94 195 ILE A N 1
ATOM 1498 C CA . ILE A 1 195 ? -7.418 22.297 4.977 1 98.94 195 ILE A CA 1
ATOM 1499 C C . ILE A 1 195 ? -8.602 21.344 5.047 1 98.94 195 ILE A C 1
ATOM 1501 O O . ILE A 1 195 ? -9.219 21.031 4.023 1 98.94 195 ILE A O 1
ATOM 1505 N N . ALA A 1 196 ? -8.906 20.844 6.242 1 98.88 196 ALA A N 1
ATOM 1506 C CA . ALA A 1 196 ? -9.977 19.859 6.383 1 98.88 196 ALA A CA 1
ATOM 1507 C C . ALA A 1 196 ? -10.766 20.094 7.668 1 98.88 196 ALA A C 1
ATOM 1509 O O . ALA A 1 196 ? -10.305 20.797 8.57 1 98.88 196 ALA A O 1
ATOM 1510 N N . VAL A 1 197 ? -11.945 19.578 7.695 1 98.62 197 VAL A N 1
ATOM 1511 C CA . VAL A 1 197 ? -12.781 19.641 8.891 1 98.62 197 VAL A CA 1
ATOM 1512 C C . VAL A 1 197 ? -13.203 18.234 9.289 1 98.62 197 VAL A C 1
ATOM 1514 O O . VAL A 1 197 ? -13.531 17.406 8.43 1 98.62 197 VAL A O 1
ATOM 1517 N N . SER A 1 198 ? -13.188 17.922 10.555 1 97.81 198 SER A N 1
ATOM 1518 C CA . SER A 1 198 ? -13.578 16.609 11.062 1 97.81 198 SER A CA 1
ATOM 1519 C C . SER A 1 198 ? -15.016 16.266 10.672 1 97.81 198 SER A C 1
ATOM 1521 O O . SER A 1 198 ? -15.891 17.125 10.719 1 97.81 198 SER A O 1
ATOM 1523 N N . ALA A 1 199 ? -15.25 15.023 10.344 1 96.5 199 ALA A N 1
ATOM 1524 C CA . ALA A 1 199 ? -16.594 14.555 10.016 1 96.5 199 ALA A CA 1
ATOM 1525 C C . ALA A 1 199 ? -17.547 14.75 11.188 1 96.5 199 ALA A C 1
ATOM 1527 O O . ALA A 1 199 ? -18.766 14.891 10.992 1 96.5 199 ALA A O 1
ATOM 1528 N N . ASP A 1 200 ? -17.031 14.82 12.367 1 95.31 200 ASP A N 1
ATOM 1529 C CA . ASP A 1 200 ? -17.859 14.859 13.562 1 95.31 200 ASP A CA 1
ATOM 1530 C C . ASP A 1 200 ? -18.031 16.297 14.055 1 95.31 200 ASP A C 1
ATOM 1532 O O . ASP A 1 200 ? -18.703 16.531 15.062 1 95.31 200 ASP A O 1
ATOM 1536 N N . ASP A 1 201 ? -17.359 17.234 13.422 1 96.81 201 ASP A N 1
ATOM 1537 C CA . ASP A 1 201 ? -17.562 18.625 13.797 1 96.81 201 ASP A CA 1
ATOM 1538 C C . ASP A 1 201 ? -19.016 19.047 13.57 1 96.81 201 ASP A C 1
ATOM 1540 O O . ASP A 1 201 ? -19.609 18.703 12.547 1 96.81 201 ASP A O 1
ATOM 1544 N N . PRO A 1 202 ? -19.594 19.828 14.469 1 96.25 202 PRO A N 1
ATOM 1545 C CA . PRO A 1 202 ? -20.984 20.25 14.32 1 96.25 202 PRO A CA 1
ATOM 1546 C C . PRO A 1 202 ? -21.234 21 13.016 1 96.25 202 PRO A C 1
ATOM 1548 O O . PRO A 1 202 ? -22.359 21 12.5 1 96.25 202 PRO A O 1
ATOM 1551 N N . LYS A 1 203 ? -20.234 21.656 12.484 1 96.75 203 LYS A N 1
ATOM 1552 C CA . LYS A 1 203 ? -20.406 22.453 11.273 1 96.75 203 LYS A CA 1
ATOM 1553 C C . LYS A 1 203 ? -19.984 21.672 10.031 1 96.75 203 LYS A C 1
ATOM 1555 O O . LYS A 1 203 ? -20 22.203 8.922 1 96.75 203 LYS A O 1
ATOM 1560 N N . ALA A 1 204 ? -19.578 20.453 10.188 1 96.31 204 ALA A N 1
ATOM 1561 C CA . ALA A 1 204 ? -19.031 19.656 9.086 1 96.31 204 ALA A CA 1
ATOM 1562 C C . ALA A 1 204 ? -19.984 19.625 7.902 1 96.31 204 ALA A C 1
ATOM 1564 O O . ALA A 1 204 ? -19.562 19.766 6.75 1 96.31 204 ALA A O 1
ATOM 1565 N N . ALA A 1 205 ? -21.266 19.5 8.133 1 96.5 205 ALA A N 1
ATOM 1566 C CA . ALA A 1 205 ? -22.266 19.375 7.078 1 96.5 205 ALA A CA 1
ATOM 1567 C C . ALA A 1 205 ? -22.359 20.688 6.281 1 96.5 205 ALA A C 1
ATOM 1569 O O . ALA A 1 205 ? -22.719 20.672 5.102 1 96.5 205 ALA A O 1
ATOM 1570 N N . LEU A 1 206 ? -22.016 21.797 6.883 1 97.69 206 LEU A N 1
ATOM 1571 C CA . LEU A 1 206 ? -22.141 23.109 6.266 1 97.69 206 LEU A CA 1
ATOM 1572 C C . LEU A 1 206 ? -20.906 23.469 5.457 1 97.69 206 LEU A C 1
ATOM 1574 O O . LEU A 1 206 ? -20.938 24.359 4.613 1 97.69 206 LEU A O 1
ATOM 1578 N N . ILE A 1 207 ? -19.859 22.828 5.73 1 97.94 207 ILE A N 1
ATOM 1579 C CA . ILE A 1 207 ? -18.578 23.156 5.121 1 97.94 207 ILE A CA 1
ATOM 1580 C C . ILE A 1 207 ? -18.281 22.188 3.986 1 97.94 207 ILE A C 1
ATOM 1582 O O . ILE A 1 207 ? -17.844 21.047 4.23 1 97.94 207 ILE A O 1
ATOM 1586 N N . ASN A 1 208 ? -18.391 22.641 2.758 1 97.81 208 ASN A N 1
ATOM 1587 C CA . ASN A 1 208 ? -18.234 21.703 1.639 1 97.81 208 ASN A CA 1
ATOM 1588 C C . ASN A 1 208 ? -17.234 22.219 0.616 1 97.81 208 ASN A C 1
ATOM 1590 O O . ASN A 1 208 ? -16.875 21.516 -0.331 1 97.81 208 ASN A O 1
ATOM 1594 N N . ASP A 1 209 ? -16.734 23.406 0.77 1 98.38 209 ASP A N 1
ATOM 1595 C CA . ASP A 1 209 ? -15.719 24.016 -0.076 1 98.38 209 ASP A CA 1
ATOM 1596 C C . ASP A 1 209 ? -15.078 25.219 0.622 1 98.38 209 ASP A C 1
ATOM 1598 O O . ASP A 1 209 ? -15.43 25.547 1.756 1 98.38 209 ASP A O 1
ATOM 1602 N N . VAL A 1 210 ? -14.117 25.828 -0.02 1 98.19 210 VAL A N 1
ATOM 1603 C CA . VAL A 1 210 ? -13.336 26.906 0.582 1 98.19 210 VAL A CA 1
ATOM 1604 C C . VAL A 1 210 ? -14.242 28.078 0.951 1 98.19 210 VAL A C 1
ATOM 1606 O O . VAL A 1 210 ? -14.062 28.703 1.989 1 98.19 210 VAL A O 1
ATOM 1609 N N . GLU A 1 211 ? -15.25 28.344 0.138 1 98.06 211 GLU A N 1
ATOM 1610 C CA . GLU A 1 211 ? -16.156 29.453 0.401 1 98.06 211 GLU A CA 1
ATOM 1611 C C . GLU A 1 211 ? -16.953 29.234 1.678 1 98.06 211 GLU A C 1
ATOM 1613 O O . GLU A 1 211 ? -17.266 30.172 2.404 1 98.06 211 GLU A O 1
ATOM 1618 N N . ASP A 1 212 ? -17.297 27.969 1.881 1 98.56 212 ASP A N 1
ATOM 1619 C CA . ASP A 1 212 ? -18.047 27.625 3.09 1 98.56 212 ASP A CA 1
ATOM 1620 C C . ASP A 1 212 ? -17.188 27.828 4.34 1 98.56 212 ASP A C 1
ATOM 1622 O O . ASP A 1 212 ? -17.703 28.188 5.398 1 98.56 212 ASP A O 1
ATOM 1626 N N . VAL A 1 213 ? -15.922 27.578 4.203 1 98.25 213 VAL A N 1
ATOM 1627 C CA . VAL A 1 213 ? -15.023 27.812 5.328 1 98.25 213 VAL A CA 1
ATOM 1628 C C . VAL A 1 213 ? -15.062 29.297 5.711 1 98.25 213 VAL A C 1
ATOM 1630 O O . VAL A 1 213 ? -15.188 29.641 6.891 1 98.25 213 VAL A O 1
ATOM 1633 N N . GLU A 1 214 ? -14.969 30.125 4.715 1 97 214 GLU A N 1
ATOM 1634 C CA . GLU A 1 214 ? -15.008 31.562 4.973 1 97 214 GLU A CA 1
ATOM 1635 C C . GLU A 1 214 ? -16.328 31.969 5.598 1 97 214 GLU A C 1
ATOM 1637 O O . GLU A 1 214 ? -16.375 32.844 6.461 1 97 214 GLU A O 1
ATOM 1642 N N . LYS A 1 215 ? -17.359 31.359 5.199 1 97.75 215 LYS A N 1
ATOM 1643 C CA . LYS A 1 215 ? -18.703 31.672 5.691 1 97.75 215 LYS A CA 1
ATOM 1644 C C . LYS A 1 215 ? -18.875 31.219 7.133 1 97.75 215 LYS A C 1
ATOM 1646 O O . LYS A 1 215 ? -19.422 31.953 7.961 1 97.75 215 LYS A O 1
ATOM 1651 N N . HIS A 1 216 ? -18.406 30.047 7.422 1 97.19 216 HIS A N 1
ATOM 1652 C CA . HIS A 1 216 ? -18.75 29.438 8.695 1 97.19 216 HIS A CA 1
ATOM 1653 C C . HIS A 1 216 ? -17.594 29.516 9.68 1 97.19 216 HIS A C 1
ATOM 1655 O O . HIS A 1 216 ? -17.766 29.328 10.883 1 97.19 216 HIS A O 1
ATOM 1661 N N . PHE A 1 217 ? -16.406 29.703 9.227 1 95.75 217 PHE A N 1
ATOM 1662 C CA . PHE A 1 217 ? -15.203 30 10 1 95.75 217 PHE A CA 1
ATOM 1663 C C . PHE A 1 217 ? -14.5 31.219 9.445 1 95.75 217 PHE A C 1
ATOM 1665 O O . PHE A 1 217 ? -13.359 31.141 8.984 1 95.75 217 PHE A O 1
ATOM 1672 N N . PRO A 1 218 ? -15.172 32.344 9.609 1 97 218 PRO A N 1
ATOM 1673 C CA . PRO A 1 218 ? -14.648 33.531 8.953 1 97 218 PRO A CA 1
ATOM 1674 C C . PRO A 1 218 ? -13.211 33.844 9.375 1 97 218 PRO A C 1
ATOM 1676 O O . PRO A 1 218 ? -12.93 33.938 10.57 1 97 218 PRO A O 1
ATOM 1679 N N . GLY A 1 219 ? -12.281 34 8.344 1 97.69 219 GLY A N 1
ATOM 1680 C CA . GLY A 1 219 ? -10.898 34.406 8.555 1 97.69 219 GLY A CA 1
ATOM 1681 C C . GLY A 1 219 ? -9.977 33.219 8.875 1 97.69 219 GLY A C 1
ATOM 1682 O O . GLY A 1 219 ? -8.766 33.406 9.023 1 97.69 219 GLY A O 1
ATOM 1683 N N . GLU A 1 220 ? -10.562 32.062 9.016 1 97.88 220 GLU A N 1
ATOM 1684 C CA . GLU A 1 220 ? -9.797 30.922 9.469 1 97.88 220 GLU A CA 1
ATOM 1685 C C . GLU A 1 220 ? -8.672 30.578 8.492 1 97.88 220 GLU A C 1
ATOM 1687 O O . GLU A 1 220 ? -7.539 30.328 8.898 1 97.88 220 GLU A O 1
ATOM 1692 N N . ILE A 1 221 ? -8.922 30.594 7.203 1 98.38 221 ILE A N 1
ATOM 1693 C CA . ILE A 1 221 ? -7.934 30.266 6.184 1 98.38 221 ILE A CA 1
ATOM 1694 C C . ILE A 1 221 ? -6.781 31.266 6.238 1 98.38 221 ILE A C 1
ATOM 1696 O O . ILE A 1 221 ? -5.613 30.875 6.156 1 98.38 221 ILE A O 1
ATOM 1700 N N . GLN A 1 222 ? -7.098 32.5 6.355 1 98.19 222 GLN A N 1
ATOM 1701 C CA . GLN A 1 222 ? -6.078 33.531 6.453 1 98.19 222 GLN A CA 1
ATOM 1702 C C . GLN A 1 222 ? -5.203 33.344 7.691 1 98.19 222 GLN A C 1
ATOM 1704 O O . GLN A 1 222 ? -3.988 33.531 7.637 1 98.19 222 GLN A O 1
ATOM 1709 N N . LYS A 1 223 ? -5.824 32.969 8.812 1 98.25 223 LYS A N 1
ATOM 1710 C CA . LYS A 1 223 ? -5.074 32.688 10.039 1 98.25 223 LYS A CA 1
ATOM 1711 C C . LYS A 1 223 ? -4.082 31.547 9.82 1 98.25 223 LYS A C 1
ATOM 1713 O O . LYS A 1 223 ? -2.934 31.625 10.266 1 98.25 223 LYS A O 1
ATOM 1718 N N . VAL A 1 224 ? -4.543 30.5 9.156 1 98.62 224 VAL A N 1
ATOM 1719 C CA . VAL A 1 224 ? -3.68 29.359 8.875 1 98.62 224 VAL A CA 1
ATOM 1720 C C . VAL A 1 224 ? -2.504 29.797 8.008 1 98.62 224 VAL A C 1
ATOM 1722 O O . VAL A 1 224 ? -1.349 29.5 8.312 1 98.62 224 VAL A O 1
ATOM 1725 N N . LEU A 1 225 ? -2.787 30.5 6.926 1 98.56 225 LEU A N 1
ATOM 1726 C CA . LEU A 1 225 ? -1.76 30.969 6.004 1 98.56 225 LEU A CA 1
ATOM 1727 C C . LEU A 1 225 ? -0.721 31.812 6.738 1 98.56 225 LEU A C 1
ATOM 1729 O O . LEU A 1 225 ? 0.481 31.578 6.605 1 98.56 225 LEU A O 1
ATOM 1733 N N . GLU A 1 226 ? -1.168 32.719 7.547 1 98 226 GLU A N 1
ATOM 1734 C CA . GLU A 1 226 ? -0.272 33.656 8.258 1 98 226 GLU A CA 1
ATOM 1735 C C . GLU A 1 226 ? 0.562 32.906 9.297 1 98 226 GLU A C 1
ATOM 1737 O O . GLU A 1 226 ? 1.746 33.188 9.477 1 98 226 GLU A O 1
ATOM 1742 N N . TRP A 1 227 ? -0.077 32.062 9.953 1 98.12 227 TRP A N 1
ATOM 1743 C CA . TRP A 1 227 ? 0.647 31.281 10.945 1 98.12 227 TRP A CA 1
ATOM 1744 C C . TRP A 1 227 ? 1.813 30.531 10.312 1 98.12 227 TRP A C 1
ATOM 1746 O O . TRP A 1 227 ? 2.955 30.641 10.766 1 98.12 227 TRP A O 1
ATOM 1756 N N . PHE A 1 228 ? 1.59 29.797 9.227 1 98 228 PHE A N 1
ATOM 1757 C CA . PHE A 1 228 ? 2.615 28.969 8.594 1 98 228 PHE A CA 1
ATOM 1758 C C . PHE A 1 228 ? 3.613 29.844 7.84 1 98 228 PHE A C 1
ATOM 1760 O O . PHE A 1 228 ? 4.758 29.438 7.625 1 98 228 PHE A O 1
ATOM 1767 N N . ARG A 1 229 ? 3.209 30.953 7.449 1 97.5 229 ARG A N 1
ATOM 1768 C CA . ARG A 1 229 ? 4.121 31.891 6.816 1 97.5 229 ARG A CA 1
ATOM 1769 C C . ARG A 1 229 ? 5.172 32.375 7.809 1 97.5 229 ARG A C 1
ATOM 1771 O O . ARG A 1 229 ? 6.352 32.5 7.469 1 97.5 229 ARG A O 1
ATOM 1778 N N . ASP A 1 230 ? 4.723 32.594 9.117 1 96.5 230 ASP A N 1
ATOM 1779 C CA . ASP A 1 230 ? 5.531 33.406 10 1 96.5 230 ASP A CA 1
ATOM 1780 C C . ASP A 1 230 ? 6.098 32.594 11.164 1 96.5 230 ASP A C 1
ATOM 1782 O O . ASP A 1 230 ? 6.988 33.062 11.875 1 96.5 230 ASP A O 1
ATOM 1786 N N . TYR A 1 231 ? 5.625 31.406 11.398 1 94.56 231 TYR A N 1
ATOM 1787 C CA . TYR A 1 231 ? 5.852 30.734 12.672 1 94.56 231 TYR A CA 1
ATOM 1788 C C . TYR A 1 231 ? 7.336 30.453 12.883 1 94.56 231 TYR A C 1
ATOM 1790 O O . TYR A 1 231 ? 7.766 30.172 14 1 94.56 231 TYR A O 1
ATOM 1798 N N . LYS A 1 232 ? 8.156 30.516 11.82 1 92.81 232 LYS A N 1
ATOM 1799 C CA . LYS A 1 232 ? 9.586 30.234 11.969 1 92.81 232 LYS A CA 1
ATOM 1800 C C . LYS A 1 232 ? 10.383 31.516 12.18 1 92.81 232 LYS A C 1
ATOM 1802 O O . LYS A 1 232 ? 11.562 31.469 12.539 1 92.81 232 LYS A O 1
ATOM 1807 N N . ILE A 1 233 ? 9.867 32.688 12.031 1 93 233 ILE A N 1
ATOM 1808 C CA . ILE A 1 233 ? 10.555 33.969 12.094 1 93 233 ILE A CA 1
ATOM 1809 C C . ILE A 1 233 ? 11.18 34.156 13.477 1 93 23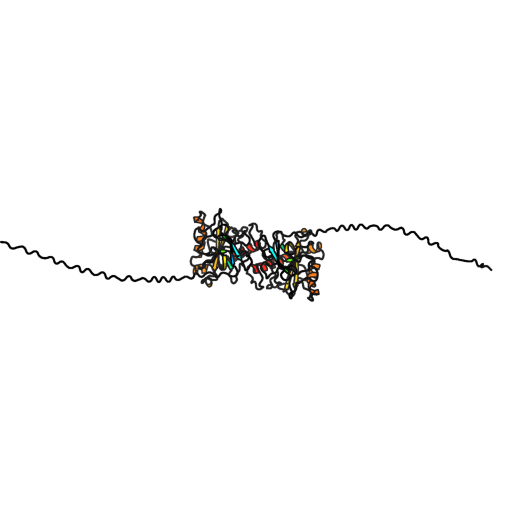3 ILE A C 1
ATOM 1811 O O . ILE A 1 233 ? 12.32 34.594 13.602 1 93 233 ILE A O 1
ATOM 1815 N N . PRO A 1 234 ? 10.5 33.812 14.508 1 90.81 234 PRO A N 1
ATOM 1816 C CA . PRO A 1 234 ? 11.094 33.938 15.844 1 90.81 234 PRO A CA 1
ATOM 1817 C C . PRO A 1 234 ? 12.406 33.156 15.984 1 90.81 234 PRO A C 1
ATOM 1819 O O . PRO A 1 234 ? 13.25 33.531 16.812 1 90.81 234 PRO A O 1
ATOM 1822 N N . ASP A 1 235 ? 12.609 32.156 15.195 1 88.06 235 ASP A N 1
ATOM 1823 C CA . ASP A 1 235 ? 13.836 31.344 15.227 1 88.06 235 ASP A CA 1
ATOM 1824 C C . ASP A 1 235 ? 14.883 31.906 14.281 1 88.06 235 ASP A C 1
ATOM 1826 O O . ASP A 1 235 ? 15.898 31.266 14.016 1 88.06 235 ASP A O 1
ATOM 1830 N N . GLY A 1 236 ? 14.625 33.062 13.656 1 90.25 236 GLY A N 1
ATOM 1831 C CA . GLY A 1 236 ? 15.594 33.75 12.797 1 90.25 236 GLY A CA 1
ATOM 1832 C C . GLY A 1 236 ? 15.508 33.312 11.352 1 90.25 236 GLY A C 1
ATOM 1833 O O . GLY A 1 236 ? 16.406 33.594 10.555 1 90.25 236 GLY A O 1
ATOM 1834 N N . LYS A 1 237 ? 14.445 32.562 11.031 1 91.25 237 LYS A N 1
ATOM 1835 C CA . LYS A 1 237 ? 14.258 32.094 9.656 1 91.25 237 LYS A CA 1
ATOM 1836 C C . LYS A 1 237 ? 13.352 33.062 8.875 1 91.25 237 LYS A C 1
ATOM 1838 O O . LYS A 1 237 ? 12.57 33.812 9.469 1 91.25 237 LYS A O 1
ATOM 1843 N N . PRO A 1 238 ? 13.586 33.094 7.555 1 93.69 238 PRO A N 1
ATOM 1844 C CA . PRO A 1 238 ? 12.695 33.938 6.75 1 93.69 238 PRO A CA 1
ATOM 1845 C C . PRO A 1 238 ? 11.266 33.406 6.707 1 93.69 238 PRO A C 1
ATOM 1847 O O . PRO A 1 238 ? 11.023 32.219 7.035 1 93.69 238 PRO A O 1
ATOM 1850 N N . ALA A 1 239 ? 10.336 34.281 6.352 1 95.5 239 ALA A N 1
ATOM 1851 C CA . ALA A 1 239 ? 8.953 33.875 6.145 1 95.5 239 ALA A CA 1
ATOM 1852 C C . ALA A 1 239 ? 8.844 32.844 5.031 1 95.5 239 ALA A C 1
ATOM 1854 O O . ALA A 1 239 ? 9.547 32.906 4.02 1 95.5 239 ALA A O 1
ATOM 1855 N N . ASN A 1 240 ? 7.949 31.859 5.246 1 96.25 240 ASN A N 1
ATOM 1856 C CA . ASN A 1 240 ? 7.617 30.938 4.16 1 96.25 240 ASN A CA 1
ATOM 1857 C C . ASN A 1 240 ? 6.801 31.641 3.072 1 96.25 240 ASN A C 1
ATOM 1859 O O . ASN A 1 240 ? 6.215 32.688 3.311 1 96.25 240 ASN A O 1
ATOM 1863 N N . LYS A 1 241 ? 6.871 31.062 1.878 1 97 241 LYS A N 1
ATOM 1864 C CA . LYS A 1 241 ? 6.07 31.562 0.765 1 97 241 LYS A CA 1
ATOM 1865 C C . LYS A 1 241 ? 4.93 30.609 0.436 1 97 241 LYS A C 1
ATOM 1867 O O . LYS A 1 241 ? 4.922 29.469 0.891 1 97 241 LYS A O 1
ATOM 1872 N N . PHE A 1 242 ? 3.984 31.156 -0.271 1 98.19 242 PHE A N 1
ATOM 1873 C CA . PHE A 1 242 ? 2.879 30.312 -0.729 1 98.19 242 PHE A CA 1
ATOM 1874 C C . PHE A 1 242 ? 2.684 30.453 -2.234 1 98.19 242 PHE A C 1
ATOM 1876 O O . PHE A 1 242 ? 2.867 31.547 -2.791 1 98.19 242 PHE A O 1
ATOM 1883 N N . GLY A 1 243 ? 2.338 29.391 -2.863 1 98 243 GLY A N 1
ATOM 1884 C CA . GLY A 1 243 ? 1.992 29.406 -4.277 1 98 243 GLY A CA 1
ATOM 1885 C C . GLY A 1 243 ? 0.592 29.922 -4.547 1 98 243 GLY A C 1
ATOM 1886 O O . GLY A 1 243 ? -0.127 30.297 -3.619 1 98 243 GLY A O 1
ATOM 1887 N N . TYR A 1 244 ? 0.291 30.047 -5.84 1 97.94 244 TYR A N 1
ATOM 1888 C CA . TYR A 1 244 ? -1.029 30.422 -6.336 1 97.94 244 TYR A CA 1
ATOM 1889 C C . TYR A 1 244 ? -1.482 31.75 -5.723 1 97.94 244 TYR A C 1
ATOM 1891 O O . TYR A 1 244 ? -2.609 31.859 -5.238 1 97.94 244 TYR A O 1
ATOM 1899 N N . ASP A 1 245 ? -0.603 32.656 -5.605 1 97.19 245 ASP A N 1
ATOM 1900 C CA . ASP A 1 245 ? -0.857 34 -5.121 1 97.19 245 ASP A CA 1
ATOM 1901 C C . ASP A 1 245 ? -1.41 34 -3.697 1 97.19 245 ASP A C 1
ATOM 1903 O O . ASP A 1 245 ? -2.361 34.719 -3.385 1 97.19 245 ASP A O 1
ATOM 1907 N N . ASN A 1 246 ? -0.935 33.062 -2.898 1 97.56 246 ASN A N 1
ATOM 1908 C CA . ASN A 1 246 ? -1.311 32.938 -1.493 1 97.56 246 ASN A CA 1
ATOM 1909 C C . ASN A 1 246 ? -2.781 32.562 -1.336 1 97.56 246 ASN A C 1
ATOM 1911 O O . ASN A 1 246 ? -3.402 32.875 -0.319 1 97.56 246 ASN A O 1
ATOM 1915 N N . LYS A 1 247 ? -3.297 31.938 -2.344 1 98 247 LYS A N 1
ATOM 1916 C CA . LYS A 1 247 ? -4.711 31.578 -2.303 1 98 247 LYS A CA 1
ATOM 1917 C C . LYS A 1 247 ? -4.898 30.125 -1.88 1 98 247 LYS A C 1
ATOM 1919 O O . LYS A 1 247 ? -4.137 29.25 -2.299 1 98 247 LYS A O 1
ATOM 1924 N N . CYS A 1 248 ? -5.91 29.938 -1.055 1 98.69 248 CYS A N 1
ATOM 1925 C CA . CYS A 1 248 ? -6.359 28.578 -0.766 1 98.69 248 CYS A CA 1
ATOM 1926 C C . CYS A 1 248 ? -7.18 28.016 -1.921 1 98.69 248 CYS A C 1
ATOM 1928 O O . CYS A 1 248 ? -8.242 28.547 -2.25 1 98.69 248 CYS A O 1
ATOM 1930 N N . MET A 1 249 ? -6.668 27 -2.561 1 98.75 249 MET A N 1
ATOM 1931 C CA . MET A 1 249 ? -7.348 26.406 -3.711 1 98.75 249 MET A CA 1
ATOM 1932 C C . MET A 1 249 ? -8.562 25.594 -3.271 1 98.75 249 MET A C 1
ATOM 1934 O O . MET A 1 249 ? -8.625 25.141 -2.127 1 98.75 249 MET A O 1
ATOM 1938 N N . ASN A 1 250 ? -9.484 25.391 -4.137 1 98.75 250 ASN A N 1
ATOM 1939 C CA . ASN A 1 250 ? -10.789 24.859 -3.773 1 98.75 250 ASN A CA 1
ATOM 1940 C C . ASN A 1 250 ? -10.734 23.344 -3.598 1 98.75 250 ASN A C 1
ATOM 1942 O O . ASN A 1 250 ? -9.672 22.734 -3.742 1 98.75 250 ASN A O 1
ATOM 1946 N N . LYS A 1 251 ? -11.906 22.812 -3.289 1 98.75 251 LYS A N 1
ATOM 1947 C CA . LYS A 1 251 ? -12.047 21.391 -2.988 1 98.75 251 LYS A CA 1
ATOM 1948 C C . LYS A 1 251 ? -11.602 20.531 -4.172 1 98.75 251 LYS A C 1
ATOM 1950 O O . LYS A 1 251 ? -10.867 19.562 -3.998 1 98.75 251 LYS A O 1
ATOM 1955 N N . GLU A 1 252 ? -12.086 20.875 -5.301 1 98.75 252 GLU A N 1
ATOM 1956 C CA . GLU A 1 252 ? -11.734 20.094 -6.484 1 98.75 252 GLU A CA 1
ATOM 1957 C C . GLU A 1 252 ? -10.219 20.047 -6.68 1 98.75 252 GLU A C 1
ATOM 1959 O O . GLU A 1 252 ? -9.656 18.969 -6.895 1 98.75 252 GLU A O 1
ATOM 1964 N N . PHE A 1 253 ? -9.57 21.172 -6.621 1 98.81 253 PHE A N 1
ATOM 1965 C CA . PHE A 1 253 ? -8.117 21.25 -6.715 1 98.81 253 PHE A CA 1
ATOM 1966 C C . PHE A 1 253 ? -7.457 20.438 -5.605 1 98.81 253 PHE A C 1
ATOM 1968 O O . PHE A 1 253 ? -6.473 19.734 -5.844 1 98.81 253 PHE A O 1
ATOM 1975 N N . THR A 1 254 ? -8.008 20.516 -4.422 1 98.88 254 THR A N 1
ATOM 1976 C CA . THR A 1 254 ? -7.48 19.797 -3.27 1 98.88 254 THR A CA 1
ATOM 1977 C C . THR A 1 254 ? -7.469 18.297 -3.533 1 98.88 254 THR A C 1
ATOM 1979 O O . THR A 1 254 ? -6.465 17.625 -3.281 1 98.88 254 THR A O 1
ATOM 1982 N N . PHE A 1 255 ? -8.531 17.766 -4.043 1 98.81 255 PHE A N 1
ATOM 1983 C CA . PHE A 1 255 ? -8.602 16.328 -4.301 1 98.81 255 PHE A CA 1
ATOM 1984 C C . PHE A 1 255 ? -7.672 15.938 -5.438 1 98.81 255 PHE A C 1
ATOM 1986 O O . PHE A 1 255 ? -7.16 14.812 -5.465 1 98.81 255 PHE A O 1
ATOM 1993 N N . HIS A 1 256 ? -7.453 16.859 -6.367 1 98.75 256 HIS A N 1
ATOM 1994 C CA . HIS A 1 256 ? -6.441 16.578 -7.379 1 98.75 256 HIS A CA 1
ATOM 1995 C C . HIS A 1 256 ? -5.059 16.438 -6.746 1 98.75 256 HIS A C 1
ATOM 1997 O O . HIS A 1 256 ? -4.301 15.531 -7.102 1 98.75 256 HIS A O 1
ATOM 2003 N N . VAL A 1 257 ? -4.715 17.328 -5.797 1 98.81 257 VAL A N 1
ATOM 2004 C CA . VAL A 1 257 ? -3.443 17.25 -5.082 1 98.81 257 VAL A CA 1
ATOM 2005 C C . VAL A 1 257 ? -3.346 15.938 -4.324 1 98.81 257 VAL A C 1
ATOM 2007 O O . VAL A 1 257 ? -2.322 15.25 -4.383 1 98.81 257 VAL A O 1
ATOM 2010 N N . ILE A 1 258 ? -4.414 15.57 -3.648 1 98.94 258 ILE A N 1
ATOM 2011 C CA . ILE A 1 258 ? -4.445 14.328 -2.883 1 98.94 258 ILE A CA 1
ATOM 2012 C C . ILE A 1 258 ? -4.242 13.141 -3.818 1 98.94 258 ILE A C 1
ATOM 2014 O O . ILE A 1 258 ? -3.453 12.234 -3.527 1 98.94 258 ILE A O 1
ATOM 2018 N N . GLN A 1 259 ? -4.887 13.148 -4.945 1 98.75 259 GLN A N 1
ATOM 2019 C CA . GLN A 1 259 ? -4.758 12.078 -5.922 1 98.75 259 GLN A CA 1
ATOM 2020 C C . GLN A 1 259 ? -3.334 11.992 -6.465 1 98.75 259 GLN A C 1
ATOM 2022 O O . GLN A 1 259 ? -2.766 10.906 -6.562 1 98.75 259 GLN A O 1
ATOM 2027 N N . GLU A 1 260 ? -2.799 13.109 -6.828 1 98.69 260 GLU A N 1
ATOM 2028 C CA . GLU A 1 260 ? -1.445 13.141 -7.375 1 98.69 260 GLU A CA 1
ATOM 2029 C C . GLU A 1 260 ? -0.43 12.609 -6.367 1 98.69 260 GLU A C 1
ATOM 2031 O O . GLU A 1 260 ? 0.471 11.852 -6.73 1 98.69 260 GLU A O 1
ATOM 2036 N N . THR A 1 261 ? -0.511 13.023 -5.141 1 98.88 261 THR A N 1
ATOM 2037 C CA . THR A 1 261 ? 0.438 12.586 -4.117 1 98.88 261 THR A CA 1
ATOM 2038 C C . THR A 1 261 ? 0.199 11.133 -3.736 1 98.88 261 THR A C 1
ATOM 2040 O O . THR A 1 261 ? 1.131 10.422 -3.346 1 98.88 261 THR A O 1
ATOM 2043 N N . HIS A 1 262 ? -1.079 10.656 -3.803 1 98.94 262 HIS A N 1
ATOM 2044 C CA . HIS A 1 262 ? -1.365 9.234 -3.65 1 98.94 262 HIS A CA 1
ATOM 2045 C C . HIS A 1 262 ? -0.699 8.414 -4.75 1 98.94 262 HIS A C 1
ATOM 2047 O O . HIS A 1 262 ? -0.12 7.363 -4.484 1 98.94 262 HIS A O 1
ATOM 2053 N N . GLU A 1 263 ? -0.806 8.883 -5.977 1 98.81 263 GLU A N 1
ATOM 2054 C CA . GLU A 1 263 ? -0.178 8.195 -7.098 1 98.81 263 GLU A CA 1
ATOM 2055 C C . GLU A 1 263 ? 1.336 8.125 -6.93 1 98.81 263 GLU A C 1
ATOM 2057 O O . GLU A 1 263 ? 1.954 7.102 -7.23 1 98.81 263 GLU A O 1
ATOM 2062 N N . ALA A 1 264 ? 1.934 9.273 -6.484 1 98.88 264 ALA A N 1
ATOM 2063 C CA . ALA A 1 264 ? 3.365 9.266 -6.195 1 98.88 264 ALA A CA 1
ATOM 2064 C C . ALA A 1 264 ? 3.701 8.219 -5.137 1 98.88 264 ALA A C 1
ATOM 2066 O O . ALA A 1 264 ? 4.68 7.48 -5.273 1 98.88 264 ALA A O 1
ATOM 2067 N N . TYR A 1 265 ? 2.893 8.188 -4.133 1 98.94 265 TYR A N 1
ATOM 2068 C CA . TYR A 1 265 ? 3.053 7.207 -3.064 1 98.94 265 TYR A CA 1
ATOM 2069 C C . TYR A 1 265 ? 2.969 5.785 -3.609 1 98.94 265 TYR A C 1
ATOM 2071 O O . TYR A 1 265 ? 3.779 4.926 -3.256 1 98.94 265 TYR A O 1
ATOM 2079 N N . VAL A 1 266 ? 1.991 5.48 -4.402 1 98.94 266 VAL A N 1
ATOM 2080 C CA . VAL A 1 266 ? 1.771 4.156 -4.977 1 98.94 266 VAL A CA 1
ATOM 2081 C C . VAL A 1 266 ? 2.994 3.734 -5.789 1 98.94 266 VAL A C 1
ATOM 2083 O O . VAL A 1 266 ? 3.443 2.59 -5.699 1 98.94 266 VAL A O 1
ATOM 2086 N N . LYS A 1 267 ? 3.52 4.633 -6.602 1 98.81 267 LYS A N 1
ATOM 2087 C CA . LY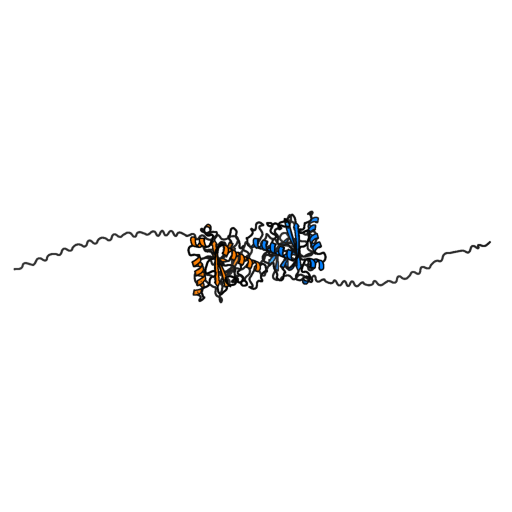S A 1 267 ? 4.715 4.324 -7.383 1 98.81 267 LYS A CA 1
ATOM 2088 C C . LYS A 1 267 ? 5.891 3.975 -6.469 1 98.81 267 LYS A C 1
ATOM 2090 O O . LYS A 1 267 ? 6.648 3.045 -6.754 1 98.81 267 LYS A O 1
ATOM 2095 N N . LEU A 1 268 ? 6.004 4.734 -5.41 1 98.81 268 LEU A N 1
ATOM 2096 C CA . LEU A 1 268 ? 7.059 4.465 -4.441 1 98.81 268 LEU A CA 1
ATOM 2097 C C . LEU A 1 268 ? 6.848 3.111 -3.771 1 98.81 268 LEU A C 1
ATOM 2099 O O . LEU A 1 268 ? 7.75 2.27 -3.77 1 98.81 268 LEU A O 1
ATOM 2103 N N . LYS A 1 269 ? 5.648 2.879 -3.254 1 98.81 269 LYS A N 1
ATOM 2104 C CA . LYS A 1 269 ? 5.309 1.692 -2.475 1 98.81 269 LYS A CA 1
ATOM 2105 C C . LYS A 1 269 ? 5.43 0.426 -3.318 1 98.81 269 LYS A C 1
ATOM 2107 O O . LYS A 1 269 ? 5.859 -0.618 -2.822 1 98.81 269 LYS A O 1
ATOM 2112 N N . SER A 1 270 ? 5.117 0.476 -4.586 1 98.75 270 SER A N 1
ATOM 2113 C CA . SER A 1 270 ? 5.094 -0.69 -5.465 1 98.75 270 SER A CA 1
ATOM 2114 C C . SER A 1 270 ? 6.477 -0.979 -6.039 1 98.75 270 SER A C 1
ATOM 2116 O O . SER A 1 270 ? 6.711 -2.051 -6.602 1 98.75 270 SER A O 1
ATOM 2118 N N . GLY A 1 271 ? 7.398 0.023 -5.949 1 98.44 271 GLY A N 1
ATOM 2119 C CA . GLY A 1 271 ? 8.719 -0.135 -6.531 1 98.44 271 GLY A CA 1
ATOM 2120 C C . GLY A 1 271 ? 8.812 0.393 -7.953 1 98.44 271 GLY A C 1
ATOM 2121 O O . GLY A 1 271 ? 9.867 0.312 -8.578 1 98.44 271 GLY A O 1
ATOM 2122 N N . ALA A 1 272 ? 7.719 0.915 -8.469 1 98.25 272 ALA A N 1
ATOM 2123 C CA . ALA A 1 272 ? 7.754 1.524 -9.797 1 98.25 272 ALA A CA 1
ATOM 2124 C C . ALA A 1 272 ? 8.648 2.762 -9.812 1 98.25 272 ALA A C 1
ATOM 2126 O O . ALA A 1 272 ? 9.18 3.141 -10.852 1 98.25 272 ALA A O 1
ATOM 2127 N N . ARG A 1 273 ? 8.727 3.447 -8.648 1 97.44 273 ARG A N 1
ATOM 2128 C CA . ARG A 1 273 ? 9.664 4.527 -8.359 1 97.44 273 ARG A CA 1
ATOM 2129 C C . ARG A 1 273 ? 10.688 4.105 -7.312 1 97.44 273 ARG A C 1
ATOM 2131 O O . ARG A 1 273 ? 10.32 3.59 -6.254 1 97.44 273 ARG A O 1
ATOM 2138 N N . ALA A 1 274 ? 11.977 4.254 -7.68 1 97 274 ALA A N 1
ATOM 2139 C CA . ALA A 1 274 ? 13.023 3.838 -6.75 1 97 274 ALA A CA 1
ATOM 2140 C C . ALA A 1 274 ? 12.938 4.621 -5.445 1 97 274 ALA A C 1
ATOM 2142 O O . ALA A 1 274 ? 12.656 5.82 -5.449 1 97 274 ALA A O 1
ATOM 2143 N N . ASN A 1 275 ? 13.172 3.959 -4.395 1 97.88 275 ASN A N 1
ATOM 2144 C CA . ASN A 1 275 ? 13.203 4.586 -3.076 1 97.88 275 ASN A CA 1
ATOM 2145 C C . ASN A 1 275 ? 14.555 5.238 -2.799 1 97.88 275 ASN A C 1
ATOM 2147 O O . ASN A 1 275 ? 15.258 4.855 -1.859 1 97.88 275 ASN A O 1
ATOM 2151 N N . THR A 1 276 ? 14.883 6.258 -3.555 1 97.5 276 THR A N 1
ATOM 2152 C CA . THR A 1 276 ? 16.172 6.938 -3.455 1 97.5 276 THR A CA 1
ATOM 2153 C C . THR A 1 276 ? 16.281 7.707 -2.143 1 97.5 276 THR A C 1
ATOM 2155 O O . THR A 1 276 ? 17.375 8.055 -1.703 1 97.5 276 THR A O 1
ATOM 2158 N N . GLU A 1 277 ? 15.164 8.008 -1.461 1 97.88 277 GLU A N 1
ATOM 2159 C CA . GLU A 1 277 ? 15.117 8.766 -0.216 1 97.88 277 GLU A CA 1
ATOM 2160 C C . GLU A 1 277 ? 15.305 7.855 0.994 1 97.88 277 GLU A C 1
ATOM 2162 O O . GLU A 1 277 ? 15.328 8.32 2.135 1 97.88 277 GLU A O 1
ATOM 2167 N N . GLU A 1 278 ? 15.383 6.508 0.767 1 97.5 278 GLU A N 1
ATOM 2168 C CA . GLU A 1 278 ? 15.625 5.516 1.809 1 97.5 278 GLU A CA 1
ATOM 2169 C C . GLU A 1 278 ? 14.531 5.559 2.875 1 97.5 278 GLU A C 1
ATOM 2171 O O . GLU A 1 278 ? 14.828 5.555 4.074 1 97.5 278 GLU A O 1
ATOM 2176 N N . LEU A 1 279 ? 13.344 5.676 2.424 1 98.62 279 LEU A N 1
ATOM 2177 C CA . LEU A 1 279 ? 12.172 5.684 3.299 1 98.62 279 LEU A CA 1
ATOM 2178 C C . LEU A 1 279 ? 11.82 4.27 3.748 1 98.62 279 LEU A C 1
ATOM 2180 O O . LEU A 1 279 ? 12.141 3.297 3.061 1 98.62 279 LEU A O 1
ATOM 2184 N N . SER A 1 280 ? 11.297 4.164 4.984 1 98.44 280 SER A N 1
ATOM 2185 C CA . SER A 1 280 ? 10.719 2.891 5.402 1 98.44 280 SER A CA 1
ATOM 2186 C C . SER A 1 280 ? 9.352 2.668 4.773 1 98.44 280 SER A C 1
ATOM 2188 O O . SER A 1 280 ? 8.43 3.463 4.98 1 98.44 280 SER A O 1
ATOM 2190 N N . LEU A 1 281 ? 9.164 1.593 4.039 1 98 281 LEU A N 1
ATOM 2191 C CA . LEU A 1 281 ? 7.914 1.344 3.334 1 98 281 LEU A CA 1
ATOM 2192 C C . LEU A 1 281 ? 7.125 0.224 4.008 1 98 281 LEU A C 1
ATOM 2194 O O . LEU A 1 281 ? 6.301 -0.43 3.365 1 98 281 LEU A O 1
ATOM 2198 N N . ILE A 1 282 ? 7.551 -0.055 5.328 1 96.75 282 ILE A N 1
ATOM 2199 C CA . ILE A 1 282 ? 6.848 -1.062 6.113 1 96.75 282 ILE A CA 1
ATOM 2200 C C . ILE A 1 282 ? 6.406 -0.457 7.445 1 96.75 282 ILE A C 1
ATOM 2202 O O . ILE A 1 282 ? 6.977 0.535 7.906 1 96.75 282 ILE A O 1
ATOM 2206 N N . MET B 1 1 ? 36.562 -128.75 -36.406 1 18.36 1 MET B N 1
ATOM 2207 C CA . MET B 1 1 ? 37.781 -127.938 -36.219 1 18.36 1 MET B CA 1
ATOM 2208 C C . MET B 1 1 ? 37.406 -126.5 -35.812 1 18.36 1 MET B C 1
ATOM 2210 O O . MET B 1 1 ? 36.469 -125.938 -36.344 1 18.36 1 MET B O 1
ATOM 2214 N N . ALA B 1 2 ? 38.031 -125.938 -34.719 1 19.98 2 ALA B N 1
ATOM 2215 C CA . ALA B 1 2 ? 37.875 -125.062 -33.562 1 19.98 2 ALA B CA 1
ATOM 2216 C C . ALA B 1 2 ? 37.812 -123.625 -33.938 1 19.98 2 ALA B C 1
ATOM 2218 O O . ALA B 1 2 ? 37.125 -122.812 -33.281 1 19.98 2 ALA B O 1
ATOM 2219 N N . ILE B 1 3 ? 38.438 -123 -35 1 20.5 3 ILE B N 1
ATOM 2220 C CA . ILE B 1 3 ? 39.156 -121.75 -34.781 1 20.5 3 ILE B CA 1
ATOM 2221 C C . ILE B 1 3 ? 38.156 -120.562 -34.875 1 20.5 3 ILE B C 1
ATOM 2223 O O . ILE B 1 3 ? 37.375 -120.438 -35.812 1 20.5 3 ILE B O 1
ATOM 2227 N N . ALA B 1 4 ? 38.125 -119.625 -33.844 1 23.69 4 ALA B N 1
ATOM 2228 C CA . ALA B 1 4 ? 37.469 -118.625 -33 1 23.69 4 ALA B CA 1
ATOM 2229 C C . ALA B 1 4 ? 37.5 -117.25 -33.688 1 23.69 4 ALA B C 1
ATOM 2231 O O . ALA B 1 4 ? 38.562 -116.812 -34.156 1 23.69 4 ALA B O 1
ATOM 2232 N N . LEU B 1 5 ? 36.406 -116.688 -34.188 1 25.03 5 LEU B N 1
ATOM 2233 C CA . LEU B 1 5 ? 35.938 -115.562 -34.969 1 25.03 5 LEU B CA 1
ATOM 2234 C C . LEU B 1 5 ? 36.344 -114.25 -34.312 1 25.03 5 LEU B C 1
ATOM 2236 O O . LEU B 1 5 ? 36.062 -114.062 -33.125 1 25.03 5 LEU B O 1
ATOM 2240 N N . ARG B 1 6 ? 37.438 -113.438 -34.688 1 25.67 6 ARG B N 1
ATOM 2241 C CA . ARG B 1 6 ? 38.375 -112.438 -34.281 1 25.67 6 ARG B CA 1
ATOM 2242 C C . ARG B 1 6 ? 37.688 -111.062 -34.188 1 25.67 6 ARG B C 1
ATOM 2244 O O . ARG B 1 6 ? 37.094 -110.562 -35.156 1 25.67 6 ARG B O 1
ATOM 2251 N N . GLY B 1 7 ? 37.156 -110.5 -33 1 25.34 7 GLY B N 1
ATOM 2252 C CA . GLY B 1 7 ? 36.25 -109.5 -32.469 1 25.34 7 GLY B CA 1
ATOM 2253 C C . GLY B 1 7 ? 36.781 -108.062 -32.656 1 25.34 7 GLY B C 1
ATOM 2254 O O . GLY B 1 7 ? 37.812 -107.75 -32.094 1 25.34 7 GLY B O 1
ATOM 2255 N N . LEU B 1 8 ? 36.656 -107.375 -33.812 1 25.88 8 LEU B N 1
ATOM 2256 C CA . LEU B 1 8 ? 37.312 -106.125 -34.219 1 25.88 8 LEU B CA 1
ATOM 2257 C C . LEU B 1 8 ? 36.938 -105 -33.281 1 25.88 8 LEU B C 1
ATOM 2259 O O . LEU B 1 8 ? 35.75 -104.75 -33 1 25.88 8 LEU B O 1
ATOM 2263 N N . ARG B 1 9 ? 37.875 -104.375 -32.438 1 24.77 9 ARG B N 1
ATOM 2264 C CA . ARG B 1 9 ? 38.062 -103.5 -31.266 1 24.77 9 ARG B CA 1
ATOM 2265 C C . ARG B 1 9 ? 37.781 -102.062 -31.625 1 24.77 9 ARG B C 1
ATOM 2267 O O . ARG B 1 9 ? 38.438 -101.5 -32.531 1 24.77 9 ARG B O 1
ATOM 2274 N N . SER B 1 10 ? 36.531 -101.5 -31.484 1 25.95 10 SER B N 1
ATOM 2275 C CA . SER B 1 10 ? 35.938 -100.188 -31.828 1 25.95 10 SER B CA 1
ATOM 2276 C C . SER B 1 10 ? 36.656 -99.062 -31.141 1 25.95 10 SER B C 1
ATOM 2278 O O . SER B 1 10 ? 36.969 -99.125 -29.953 1 25.95 10 SER B O 1
ATOM 2280 N N . ALA B 1 11 ? 37.438 -98.188 -31.859 1 25.16 11 ALA B N 1
ATOM 2281 C CA . ALA B 1 11 ? 38.406 -97.125 -31.547 1 25.16 11 ALA B CA 1
ATOM 2282 C C . ALA B 1 11 ? 37.75 -96 -30.844 1 25.16 11 ALA B C 1
ATOM 2284 O O . ALA B 1 11 ? 36.812 -95.375 -31.375 1 25.16 11 ALA B O 1
ATOM 2285 N N . ALA B 1 12 ? 37.688 -95.875 -29.516 1 25.5 12 ALA B N 1
ATOM 2286 C CA . ALA B 1 12 ? 37.094 -95 -28.5 1 25.5 12 ALA B CA 1
ATOM 2287 C C . ALA B 1 12 ? 37.656 -93.562 -28.578 1 25.5 12 ALA B C 1
ATOM 2289 O O . ALA B 1 12 ? 38.844 -93.312 -28.328 1 25.5 12 ALA B O 1
ATOM 2290 N N . PHE B 1 13 ? 37.281 -92.812 -29.641 1 24.67 13 PHE B N 1
ATOM 2291 C CA . PHE B 1 13 ? 37.875 -91.5 -29.906 1 24.67 13 PHE B CA 1
ATOM 2292 C C . PHE B 1 13 ? 37.719 -90.562 -28.688 1 24.67 13 PHE B C 1
ATOM 2294 O O . PHE B 1 13 ? 36.656 -90.562 -28.062 1 24.67 13 PHE B O 1
ATOM 2301 N N . GLY B 1 14 ? 38.781 -90.25 -27.891 1 23.08 14 GLY B N 1
ATOM 2302 C CA . GLY B 1 14 ? 39.094 -89.562 -26.656 1 23.08 14 GLY B CA 1
ATOM 2303 C C . GLY B 1 14 ? 38.688 -88.125 -26.672 1 23.08 14 GLY B C 1
ATOM 2304 O O . GLY B 1 14 ? 39.062 -87.375 -27.562 1 23.08 14 GLY B O 1
ATOM 2305 N N . GLY B 1 15 ? 37.469 -87.75 -26.234 1 24.77 15 GLY B N 1
ATOM 2306 C CA . GLY B 1 15 ? 36.719 -86.5 -26.172 1 24.77 15 GLY B CA 1
ATOM 2307 C C . GLY B 1 15 ? 37.469 -85.438 -25.422 1 24.77 15 GLY B C 1
ATOM 2308 O O . GLY B 1 15 ? 37.781 -85.625 -24.234 1 24.77 15 GLY B O 1
ATOM 2309 N N . LYS B 1 16 ? 38.469 -84.75 -26.031 1 25.44 16 LYS B N 1
ATOM 2310 C CA . LYS B 1 16 ? 39.312 -83.75 -25.406 1 25.44 16 LYS B CA 1
ATOM 2311 C C . LYS B 1 16 ? 38.438 -82.688 -24.766 1 25.44 16 LYS B C 1
ATOM 2313 O O . LYS B 1 16 ? 37.594 -82.062 -25.438 1 25.44 16 LYS B O 1
ATOM 2318 N N . VAL B 1 17 ? 38.094 -82.75 -23.516 1 26.67 17 VAL B N 1
ATOM 2319 C CA . VAL B 1 17 ? 37.344 -81.875 -22.609 1 26.67 17 VAL B CA 1
ATOM 2320 C C . VAL B 1 17 ? 37.969 -80.438 -22.625 1 26.67 17 VAL B C 1
ATOM 2322 O O . VAL B 1 17 ? 39.125 -80.312 -22.219 1 26.67 17 VAL B O 1
ATOM 2325 N N . MET B 1 18 ? 37.719 -79.688 -23.688 1 25.91 18 MET B N 1
ATOM 2326 C CA . MET B 1 18 ? 38.281 -78.312 -23.781 1 25.91 18 MET B CA 1
ATOM 2327 C C . MET B 1 18 ? 38.031 -77.562 -22.484 1 25.91 18 MET B C 1
ATOM 2329 O O . MET B 1 18 ? 36.906 -77.5 -21.969 1 25.91 18 MET B O 1
ATOM 2333 N N . ARG B 1 19 ? 39.062 -77.375 -21.672 1 26.23 19 ARG B N 1
ATOM 2334 C CA . ARG B 1 19 ? 39.188 -76.688 -20.406 1 26.23 19 ARG B CA 1
ATOM 2335 C C . ARG B 1 19 ? 38.625 -75.25 -20.516 1 26.23 19 ARG B C 1
ATOM 2337 O O . ARG B 1 19 ? 39.031 -74.5 -21.391 1 26.23 19 ARG B O 1
ATOM 2344 N N . GLN B 1 20 ? 37.344 -75.062 -20.109 1 26.27 20 GLN B N 1
ATOM 2345 C CA . GLN B 1 20 ? 36.594 -73.812 -20.078 1 26.27 20 GLN B CA 1
ATOM 2346 C C . GLN B 1 20 ? 37.406 -72.688 -19.375 1 26.27 20 GLN B C 1
ATOM 2348 O O . GLN B 1 20 ? 37.812 -72.875 -18.234 1 26.27 20 GLN B O 1
ATOM 2353 N N . ALA B 1 21 ? 38.281 -71.938 -20.094 1 28.14 21 ALA B N 1
ATOM 2354 C CA . ALA B 1 21 ? 39.062 -70.875 -19.547 1 28.14 21 ALA B CA 1
ATOM 2355 C C . ALA B 1 21 ? 38.188 -69.938 -18.703 1 28.14 21 ALA B C 1
ATOM 2357 O O . ALA B 1 21 ? 37.062 -69.562 -19.109 1 28.14 21 ALA B O 1
ATOM 2358 N N . LEU B 1 22 ? 38.281 -69.938 -17.391 1 30.08 22 LEU B N 1
ATOM 2359 C CA . LEU B 1 22 ? 37.625 -69.125 -16.375 1 30.08 22 LEU B CA 1
ATOM 2360 C C . LEU B 1 22 ? 37.781 -67.688 -16.688 1 30.08 22 LEU B C 1
ATOM 2362 O O . LEU B 1 22 ? 38.875 -67.125 -16.734 1 30.08 22 LEU B O 1
ATOM 2366 N N . VAL B 1 23 ? 37.031 -67.125 -17.688 1 31.02 23 VAL B N 1
ATOM 2367 C CA . VAL B 1 23 ? 37.094 -65.75 -17.969 1 31.02 23 VAL B CA 1
ATOM 2368 C C . VAL B 1 23 ? 36.938 -64.938 -16.688 1 31.02 23 VAL B C 1
ATOM 2370 O O . VAL B 1 23 ? 36.031 -65.188 -15.883 1 31.02 23 VAL B O 1
ATOM 2373 N N . ALA B 1 24 ? 38.031 -64.312 -16.156 1 35.34 24 ALA B N 1
ATOM 2374 C CA . ALA B 1 24 ? 38.094 -63.469 -14.977 1 35.34 24 ALA B CA 1
ATOM 2375 C C . ALA B 1 24 ? 37 -62.406 -15.016 1 35.34 24 ALA B C 1
ATOM 2377 O O . ALA B 1 24 ? 36.719 -61.844 -16.078 1 35.34 24 ALA B O 1
ATOM 2378 N N . PRO B 1 25 ? 36.031 -62.406 -14.062 1 33.59 25 PRO B N 1
ATOM 2379 C CA . PRO B 1 25 ? 34.938 -61.406 -14.039 1 33.59 25 PRO B CA 1
ATOM 2380 C C . PRO B 1 25 ? 35.438 -59.969 -14.141 1 33.59 25 PRO B C 1
ATOM 2382 O O . PRO B 1 25 ? 36.438 -59.625 -13.523 1 33.59 25 PRO B O 1
ATOM 2385 N N . ILE B 1 26 ? 35.375 -59.344 -15.352 1 34.41 26 ILE B N 1
ATOM 2386 C CA . ILE B 1 26 ? 35.688 -57.906 -15.477 1 34.41 26 ILE B CA 1
ATOM 2387 C C . ILE B 1 26 ? 34.938 -57.125 -14.406 1 34.41 26 ILE B C 1
ATOM 2389 O O . ILE B 1 26 ? 33.688 -57.219 -14.312 1 34.41 26 ILE B O 1
ATOM 2393 N N . ARG B 1 27 ? 35.594 -56.844 -13.273 1 34.91 27 ARG B N 1
ATOM 2394 C CA . ARG B 1 27 ? 35.031 -55.938 -12.266 1 34.91 27 ARG B CA 1
ATOM 2395 C C . ARG B 1 27 ? 34.562 -54.625 -12.883 1 34.91 27 ARG B C 1
ATOM 2397 O O . ARG B 1 27 ? 35.375 -53.875 -13.461 1 34.91 27 ARG B O 1
ATOM 2404 N N . VAL B 1 28 ? 33.312 -54.562 -13.414 1 35.59 28 VAL B N 1
ATOM 2405 C CA . VAL B 1 28 ? 32.781 -53.281 -13.859 1 35.59 28 VAL B CA 1
ATOM 2406 C C . VAL B 1 28 ? 32.875 -52.25 -12.727 1 35.59 28 VAL B C 1
ATOM 2408 O O . VAL B 1 28 ? 32.375 -52.5 -11.625 1 35.59 28 VAL B O 1
ATOM 2411 N N . VAL B 1 29 ? 33.938 -51.469 -12.617 1 36.16 29 VAL B N 1
ATOM 2412 C CA . VAL B 1 29 ? 34.031 -50.344 -11.703 1 36.16 29 VAL B CA 1
ATOM 2413 C C . VAL B 1 29 ? 32.812 -49.438 -11.867 1 36.16 29 VAL B C 1
ATOM 2415 O O . VAL B 1 29 ? 32.5 -49 -12.969 1 36.16 29 VAL B O 1
ATOM 2418 N N . PRO B 1 30 ? 31.828 -49.562 -11.039 1 33.69 30 PRO B N 1
ATOM 2419 C CA . PRO B 1 30 ? 30.672 -48.656 -11.164 1 33.69 30 PRO B CA 1
ATOM 2420 C C . PRO B 1 30 ? 31.078 -47.188 -11.117 1 33.69 30 PRO B C 1
ATOM 2422 O O . PRO B 1 30 ? 31.594 -46.719 -10.102 1 33.69 30 PRO B O 1
ATOM 2425 N N . SER B 1 31 ? 31.844 -46.625 -11.992 1 34.06 31 SER B N 1
ATOM 2426 C CA . SER B 1 31 ? 32.094 -45.219 -11.867 1 34.06 31 SER B CA 1
ATOM 2427 C C . SER B 1 31 ? 30.797 -44.406 -11.945 1 34.06 31 SER B C 1
ATOM 2429 O O . SER B 1 31 ? 30.328 -44.094 -13.039 1 34.06 31 SER B O 1
ATOM 2431 N N . SER B 1 32 ? 29.75 -44.781 -11.352 1 29.31 32 SER B N 1
ATOM 2432 C CA . SER B 1 32 ? 28.656 -43.812 -11.539 1 29.31 32 SER B CA 1
ATOM 2433 C C . SER B 1 32 ? 29.016 -42.438 -10.953 1 29.31 32 SER B C 1
ATOM 2435 O O . SER B 1 32 ? 29.062 -42.281 -9.727 1 29.31 32 SER B O 1
ATOM 2437 N N . ARG B 1 33 ? 29.984 -41.688 -11.578 1 32.28 33 ARG B N 1
ATOM 2438 C CA . ARG B 1 33 ? 30.031 -40.312 -11.133 1 32.28 33 ARG B CA 1
ATOM 2439 C C . ARG B 1 33 ? 28.625 -39.688 -11.109 1 32.28 33 ARG B C 1
ATOM 2441 O O . ARG B 1 33 ? 28.016 -39.469 -12.164 1 32.28 33 ARG B O 1
ATOM 2448 N N . LYS B 1 34 ? 28.031 -39.969 -10.047 1 34.59 34 LYS B N 1
ATOM 2449 C CA . LYS B 1 34 ? 26.828 -39.188 -9.828 1 34.59 34 LYS B CA 1
ATOM 2450 C C . LYS B 1 34 ? 27.094 -37.719 -10.086 1 34.59 34 LYS B C 1
ATOM 2452 O O . LYS B 1 34 ? 27.922 -37.094 -9.414 1 34.59 34 LYS B O 1
ATOM 2457 N N . LEU B 1 35 ? 26.984 -37.312 -11.32 1 36.44 35 LEU B N 1
ATOM 2458 C CA . LEU B 1 35 ? 26.969 -35.875 -11.562 1 36.44 35 LEU B CA 1
ATOM 2459 C C . LEU B 1 35 ? 25.984 -35.188 -10.609 1 36.44 35 LEU B C 1
ATOM 2461 O O . LEU B 1 35 ? 24.797 -35.5 -10.602 1 36.44 35 LEU B O 1
ATOM 2465 N N . SER B 1 36 ? 26.453 -34.906 -9.508 1 31.2 36 SER B N 1
ATOM 2466 C CA . SER B 1 36 ? 25.672 -34.062 -8.617 1 31.2 36 SER B CA 1
ATOM 2467 C C . SER B 1 36 ? 25.156 -32.844 -9.344 1 31.2 36 SER B C 1
ATOM 2469 O O . SER B 1 36 ? 25.938 -32 -9.828 1 31.2 36 SER B O 1
ATOM 2471 N N . PHE B 1 37 ? 24.094 -33.031 -10.117 1 30.14 37 PHE B N 1
ATOM 2472 C CA . PHE B 1 37 ? 23.438 -31.797 -10.539 1 30.14 37 PHE B CA 1
ATOM 2473 C C . PHE B 1 37 ? 23.219 -30.859 -9.352 1 30.14 37 PHE B C 1
ATOM 2475 O O . PHE B 1 37 ? 22.531 -31.219 -8.391 1 30.14 37 PHE B O 1
ATOM 2482 N N . LYS B 1 38 ? 24.234 -30.125 -9.07 1 35.16 38 LYS B N 1
ATOM 2483 C CA . LYS B 1 38 ? 23.953 -29.062 -8.117 1 35.16 38 LYS B CA 1
ATOM 2484 C C . LYS B 1 38 ? 22.688 -28.297 -8.516 1 35.16 38 LYS B C 1
ATOM 2486 O O . LYS B 1 38 ? 22.641 -27.703 -9.602 1 35.16 38 LYS B O 1
ATOM 2491 N N . SER B 1 39 ? 21.422 -28.734 -8.164 1 35 39 SER B N 1
ATOM 2492 C CA . SER B 1 39 ? 20.188 -27.969 -8.375 1 35 39 SER B CA 1
ATOM 2493 C C . SER B 1 39 ? 20.422 -26.5 -8.062 1 35 39 SER B C 1
ATOM 2495 O O . SER B 1 39 ? 20.828 -26.141 -6.953 1 35 39 SER B O 1
ATOM 2497 N N . ALA B 1 40 ? 20.641 -25.656 -8.977 1 44.47 40 ALA B N 1
ATOM 2498 C CA . ALA B 1 40 ? 20.828 -24.219 -8.781 1 44.47 40 ALA B CA 1
ATOM 2499 C C . ALA B 1 40 ? 19.594 -23.594 -8.133 1 44.47 40 ALA B C 1
ATOM 2501 O O . ALA B 1 40 ? 18.453 -23.844 -8.555 1 44.47 40 ALA B O 1
ATOM 2502 N N . SER B 1 41 ? 19.578 -23.328 -6.84 1 51.91 41 SER B N 1
ATOM 2503 C CA . SER B 1 41 ? 18.516 -22.641 -6.133 1 51.91 41 SER B CA 1
ATOM 2504 C C . SER B 1 41 ? 18.359 -21.203 -6.641 1 51.91 41 SER B C 1
ATOM 2506 O O . SER B 1 41 ? 19.328 -20.594 -7.098 1 51.91 41 SER B O 1
ATOM 2508 N N . THR B 1 42 ? 17.172 -20.734 -7.031 1 62.12 42 THR B N 1
ATOM 2509 C CA . THR B 1 42 ? 16.875 -19.344 -7.395 1 62.12 42 THR B CA 1
ATOM 2510 C C . THR B 1 42 ? 17.344 -18.391 -6.301 1 62.12 42 THR B C 1
ATOM 2512 O O . THR B 1 42 ? 17.266 -18.703 -5.113 1 62.12 42 THR B O 1
ATOM 2515 N N . ALA B 1 43 ? 17.922 -17.328 -6.688 1 74.44 43 ALA B N 1
ATOM 2516 C CA . ALA B 1 43 ? 18.453 -16.391 -5.707 1 74.44 43 ALA B CA 1
ATOM 2517 C C . ALA B 1 43 ? 17.328 -15.641 -4.996 1 74.44 43 ALA B C 1
ATOM 2519 O O . ALA B 1 43 ? 16.578 -14.891 -5.621 1 74.44 43 ALA B O 1
ATOM 2520 N N . GLU B 1 44 ? 17.125 -16.062 -3.803 1 83.75 44 GLU B N 1
ATOM 2521 C CA . GLU B 1 44 ? 16.125 -15.469 -2.902 1 83.75 44 GLU B CA 1
ATOM 2522 C C . GLU B 1 44 ? 16.562 -14.086 -2.43 1 83.75 44 GLU B C 1
ATOM 2524 O O . GLU B 1 44 ? 17.75 -13.852 -2.195 1 83.75 44 GLU B O 1
ATOM 2529 N N . ILE B 1 45 ? 15.625 -13.133 -2.373 1 87.88 45 ILE B N 1
ATOM 2530 C CA . ILE B 1 45 ? 15.891 -11.82 -1.795 1 87.88 45 ILE B CA 1
ATOM 2531 C C . ILE B 1 45 ? 16.094 -11.953 -0.286 1 87.88 45 ILE B C 1
ATOM 2533 O O . ILE B 1 45 ? 15.164 -12.336 0.433 1 87.88 45 ILE B O 1
ATOM 2537 N N . ALA B 1 46 ? 17.172 -11.586 0.201 1 86.44 46 ALA B N 1
ATOM 2538 C CA . ALA B 1 46 ? 17.609 -11.852 1.569 1 86.44 46 ALA B CA 1
ATOM 2539 C C . ALA B 1 46 ? 16.891 -10.93 2.559 1 86.44 46 ALA B C 1
ATOM 2541 O O . ALA B 1 46 ? 16.891 -11.188 3.766 1 86.44 46 ALA B O 1
ATOM 2542 N N . ALA B 1 47 ? 16.281 -9.93 2.104 1 91.06 47 ALA B N 1
ATOM 2543 C CA . ALA B 1 47 ? 15.68 -8.914 2.975 1 91.06 47 ALA B CA 1
ATOM 2544 C C . ALA B 1 47 ? 14.492 -9.484 3.74 1 91.06 47 ALA B C 1
ATOM 2546 O O . ALA B 1 47 ? 14.031 -8.883 4.719 1 91.06 47 ALA B O 1
ATOM 2547 N N . TYR B 1 48 ? 14.008 -10.625 3.363 1 96.69 48 TYR B N 1
ATOM 2548 C CA . TYR B 1 48 ? 12.82 -11.211 3.971 1 96.69 48 TYR B CA 1
ATOM 2549 C C . TYR B 1 48 ? 13.141 -12.578 4.57 1 96.69 48 TYR B C 1
ATOM 2551 O O . TYR B 1 48 ? 13.898 -13.359 3.986 1 96.69 48 TYR B O 1
ATOM 2559 N N . THR B 1 49 ? 12.641 -12.836 5.723 1 97.56 49 THR B N 1
ATOM 2560 C CA . THR B 1 49 ? 12.789 -14.125 6.387 1 97.56 49 THR B CA 1
ATOM 2561 C C . THR B 1 49 ? 11.43 -14.695 6.762 1 97.56 49 THR B C 1
ATOM 2563 O O . THR B 1 49 ? 10.414 -13.992 6.723 1 97.56 49 THR B O 1
ATOM 2566 N N . ASN B 1 50 ? 11.398 -15.984 7.062 1 98.25 50 ASN B N 1
ATOM 2567 C CA . ASN B 1 50 ? 10.141 -16.641 7.402 1 98.25 50 ASN B CA 1
ATOM 2568 C C . ASN B 1 50 ? 10.148 -17.156 8.844 1 98.25 50 ASN B C 1
ATOM 2570 O O . ASN B 1 50 ? 11.203 -17.5 9.383 1 98.25 50 ASN B O 1
ATOM 2574 N N . VAL B 1 51 ? 9.023 -17.125 9.414 1 97.94 51 VAL B N 1
ATOM 2575 C CA . VAL B 1 51 ? 8.781 -17.734 10.727 1 97.94 51 VAL B CA 1
ATOM 2576 C C . VAL B 1 51 ? 7.605 -18.688 10.648 1 97.94 51 VAL B C 1
ATOM 2578 O O . VAL B 1 51 ? 6.496 -18.297 10.281 1 97.94 51 VAL B O 1
ATOM 2581 N N . GLU B 1 52 ? 7.816 -19.953 10.961 1 98 52 GLU B N 1
ATOM 2582 C CA . GLU B 1 52 ? 6.754 -20.953 10.945 1 98 52 GLU B CA 1
ATOM 2583 C C . GLU B 1 52 ? 6.102 -21.094 12.312 1 98 52 GLU B C 1
ATOM 2585 O O . GLU B 1 52 ? 6.789 -21.078 13.344 1 98 52 GLU B O 1
ATOM 2590 N N . LYS B 1 53 ? 4.863 -21.078 12.289 1 97.62 53 LYS B N 1
ATOM 2591 C CA . LYS B 1 53 ? 4.082 -21.359 13.492 1 97.62 53 LYS B CA 1
ATOM 2592 C C . LYS B 1 53 ? 3.125 -22.516 13.273 1 97.62 53 LYS B C 1
ATOM 2594 O O . LYS B 1 53 ? 2.52 -22.641 12.203 1 97.62 53 LYS B O 1
ATOM 2599 N N . GLY B 1 54 ? 2.947 -23.344 14.273 1 96.38 54 GLY B N 1
ATOM 2600 C CA . GLY B 1 54 ? 2.148 -24.547 14.117 1 96.38 54 GLY B CA 1
ATOM 2601 C C . GLY B 1 54 ? 2.912 -25.688 13.469 1 96.38 54 GLY B C 1
ATOM 2602 O O . GLY B 1 54 ? 3.904 -25.453 12.773 1 96.38 54 GLY B O 1
ATOM 2603 N N . GLU B 1 55 ? 2.42 -26.922 13.68 1 93.75 55 GLU B N 1
ATOM 2604 C CA . GLU B 1 55 ? 3.078 -28.094 13.133 1 93.75 55 GLU B CA 1
ATOM 2605 C C . GLU B 1 55 ? 2.809 -28.234 11.641 1 93.75 55 GLU B C 1
ATOM 2607 O O . GLU B 1 55 ? 1.688 -28 11.18 1 93.75 55 GLU B O 1
ATOM 2612 N N . SER B 1 56 ? 3.846 -28.625 10.93 1 89.25 56 SER B N 1
ATOM 2613 C CA . SER B 1 56 ? 3.697 -28.859 9.5 1 89.25 56 SER B CA 1
ATOM 2614 C C . SER B 1 56 ? 2.604 -29.891 9.219 1 89.25 56 SER B C 1
ATOM 2616 O O . SER B 1 56 ? 2.434 -30.844 9.977 1 89.25 56 SER B O 1
ATOM 2618 N N . ASN B 1 57 ? 1.82 -29.672 8.227 1 92.06 57 ASN B N 1
ATOM 2619 C CA . ASN B 1 57 ? 0.779 -30.578 7.777 1 92.06 57 ASN B CA 1
ATOM 2620 C C . ASN B 1 57 ? -0.391 -30.625 8.758 1 92.06 57 ASN B C 1
ATOM 2622 O O . ASN B 1 57 ? -0.966 -31.688 8.992 1 92.06 57 ASN B O 1
ATOM 2626 N N . THR B 1 58 ? -0.601 -29.547 9.461 1 95.62 58 THR B N 1
ATOM 2627 C CA . THR B 1 58 ? -1.782 -29.391 10.305 1 95.62 58 THR B CA 1
ATOM 2628 C C . THR B 1 58 ? -2.57 -28.141 9.922 1 95.62 58 THR B C 1
ATOM 2630 O O . THR B 1 58 ? -2.084 -27.312 9.156 1 95.62 58 THR B O 1
ATOM 2633 N N . LEU B 1 59 ? -3.752 -28.047 10.414 1 96.5 59 LEU B N 1
ATOM 2634 C CA . LEU B 1 59 ? -4.641 -26.938 10.117 1 96.5 59 LEU B CA 1
ATOM 2635 C C . LEU B 1 59 ? -4.121 -25.641 10.742 1 96.5 59 LEU B C 1
ATOM 2637 O O . LEU B 1 59 ? -4.496 -24.547 10.312 1 96.5 59 LEU B O 1
ATOM 2641 N N . GLU B 1 60 ? -3.23 -25.766 11.688 1 96.56 60 GLU B N 1
ATOM 2642 C CA . GLU B 1 60 ? -2.77 -24.609 12.461 1 96.56 60 GLU B CA 1
ATOM 2643 C C . GLU B 1 60 ? -1.491 -24.031 11.867 1 96.56 60 GLU B C 1
ATOM 2645 O O . GLU B 1 60 ? -1.07 -22.922 12.242 1 96.56 60 GLU B O 1
ATOM 2650 N N . TYR B 1 61 ? -0.956 -24.75 10.906 1 98.06 61 TYR B N 1
ATOM 2651 C CA . TYR B 1 61 ? 0.323 -24.328 10.352 1 98.06 61 TYR B CA 1
ATOM 2652 C C . TYR B 1 61 ? 0.186 -22.984 9.633 1 98.06 61 TYR B C 1
ATOM 2654 O O . TYR B 1 61 ? -0.761 -22.766 8.875 1 98.06 61 TYR B O 1
ATOM 2662 N N . ARG B 1 62 ? 1.131 -22.062 9.914 1 98.62 62 ARG B N 1
ATOM 2663 C CA . ARG B 1 62 ? 1.285 -20.797 9.203 1 98.62 62 ARG B CA 1
ATOM 2664 C C . ARG B 1 62 ? 2.758 -20.469 8.977 1 98.62 62 ARG B C 1
ATOM 2666 O O . ARG B 1 62 ? 3.604 -20.766 9.828 1 98.62 62 ARG B O 1
ATOM 2673 N N . MET B 1 63 ? 3.029 -19.922 7.871 1 98.69 63 MET B N 1
ATOM 2674 C CA . MET B 1 63 ? 4.348 -19.344 7.605 1 98.69 63 MET B CA 1
ATOM 2675 C C . MET B 1 63 ? 4.273 -17.828 7.484 1 98.69 63 MET B C 1
ATOM 2677 O O . MET B 1 63 ? 3.686 -17.312 6.535 1 98.69 63 MET B O 1
ATOM 2681 N N . PHE B 1 64 ? 4.875 -17.125 8.406 1 98.62 64 PHE B N 1
ATOM 2682 C CA . PHE B 1 64 ? 4.875 -15.672 8.453 1 98.62 64 PHE B CA 1
ATOM 2683 C C . PHE B 1 64 ? 6.145 -15.109 7.828 1 98.62 64 PHE B C 1
ATOM 2685 O O . PHE B 1 64 ? 7.121 -15.836 7.633 1 98.62 64 PHE B O 1
ATOM 2692 N N . PHE B 1 65 ? 6.109 -13.875 7.48 1 98.56 65 PHE B N 1
ATOM 2693 C CA . PHE B 1 65 ? 7.234 -13.172 6.863 1 98.56 65 PHE B CA 1
ATOM 2694 C C . PHE B 1 65 ? 7.719 -12.039 7.758 1 98.56 65 PHE B C 1
ATOM 2696 O O . PHE B 1 65 ? 6.914 -11.383 8.422 1 98.56 65 PHE B O 1
ATOM 2703 N N . LYS B 1 66 ? 8.969 -11.82 7.723 1 97.81 66 LYS B N 1
ATOM 2704 C CA . LYS B 1 66 ? 9.57 -10.695 8.43 1 97.81 66 LYS B CA 1
ATOM 2705 C C . LYS B 1 66 ? 10.508 -9.906 7.52 1 97.81 66 LYS B C 1
ATOM 2707 O O . LYS B 1 66 ? 11.133 -10.477 6.621 1 97.81 66 LYS B O 1
ATOM 2712 N N . GLN B 1 67 ? 10.578 -8.68 7.66 1 97 67 GLN B N 1
ATOM 2713 C CA . GLN B 1 67 ? 11.656 -7.793 7.223 1 97 67 GLN B CA 1
ATOM 2714 C C . GLN B 1 67 ? 12.352 -7.141 8.414 1 97 67 GLN B C 1
ATOM 2716 O O . GLN B 1 67 ? 11.773 -6.289 9.086 1 97 67 GLN B O 1
ATOM 2721 N N . GLY B 1 68 ? 13.531 -7.543 8.656 1 94.44 68 GLY B N 1
ATOM 2722 C CA . GLY B 1 68 ? 14.094 -7.223 9.961 1 94.44 68 GLY B CA 1
ATOM 2723 C C . GLY B 1 68 ? 13.266 -7.762 11.109 1 94.44 68 GLY B C 1
ATOM 2724 O O . GLY B 1 68 ? 12.938 -8.945 11.148 1 94.44 68 GLY B O 1
ATOM 2725 N N . ALA B 1 69 ? 12.891 -6.848 12.039 1 93.5 69 ALA B N 1
ATOM 2726 C CA . ALA B 1 69 ? 12.141 -7.27 13.219 1 93.5 69 ALA B CA 1
ATOM 2727 C C . ALA B 1 69 ? 10.641 -7.16 12.977 1 93.5 69 ALA B C 1
ATOM 2729 O O . ALA B 1 69 ? 9.844 -7.688 13.758 1 93.5 69 ALA B O 1
ATOM 2730 N N . LYS B 1 70 ? 10.273 -6.559 11.891 1 95.06 70 LYS B N 1
ATOM 2731 C CA . LYS B 1 70 ? 8.859 -6.289 11.672 1 95.06 70 LYS B CA 1
ATOM 2732 C C . LYS B 1 70 ? 8.188 -7.438 10.922 1 95.06 70 LYS B C 1
ATOM 2734 O O . LYS B 1 70 ? 8.719 -7.93 9.922 1 95.06 70 LYS B O 1
ATOM 2739 N N . ASP B 1 71 ? 7.051 -7.914 11.43 1 97.06 71 ASP B N 1
ATOM 2740 C CA . ASP B 1 71 ? 6.188 -8.797 10.648 1 97.06 71 ASP B CA 1
ATOM 2741 C C . ASP B 1 71 ? 5.617 -8.078 9.43 1 97.06 71 ASP B C 1
ATOM 2743 O O . ASP B 1 71 ? 5.086 -6.973 9.555 1 97.06 71 ASP B O 1
ATOM 2747 N N . VAL B 1 72 ? 5.777 -8.703 8.297 1 97.75 72 VAL B N 1
ATOM 2748 C CA . VAL B 1 72 ? 5.293 -8.062 7.078 1 97.75 72 VAL B CA 1
ATOM 2749 C C . VAL B 1 72 ? 4.371 -9.016 6.324 1 97.75 72 VAL B C 1
ATOM 2751 O O . VAL B 1 72 ? 4.5 -10.234 6.441 1 97.75 72 VAL B O 1
ATOM 2754 N N . SER B 1 73 ? 3.375 -8.438 5.664 1 98.5 73 SER B N 1
ATOM 2755 C CA . SER B 1 73 ? 2.525 -9.203 4.754 1 98.5 73 SER B CA 1
ATOM 2756 C C . SER B 1 73 ? 3.203 -9.406 3.404 1 98.5 73 SER B C 1
ATOM 2758 O O . SER B 1 73 ? 3.605 -8.445 2.752 1 98.5 73 SER B O 1
ATOM 2760 N N . PRO B 1 74 ? 3.326 -10.625 2.906 1 98.69 74 PRO B N 1
ATOM 2761 C CA . PRO B 1 74 ? 3.889 -10.844 1.573 1 98.69 74 PRO B CA 1
ATOM 2762 C C . PRO B 1 74 ? 3.014 -10.273 0.46 1 98.69 74 PRO B C 1
ATOM 2764 O O . PRO B 1 74 ? 3.496 -10.047 -0.653 1 98.69 74 PRO B O 1
ATOM 2767 N N . TRP B 1 75 ? 1.746 -10.023 0.782 1 98.81 75 TRP B N 1
ATOM 2768 C CA . TRP B 1 75 ? 0.807 -9.477 -0.19 1 98.81 75 TRP B CA 1
ATOM 2769 C C . TRP B 1 75 ? 0.905 -7.957 -0.244 1 98.81 75 TRP B C 1
ATOM 2771 O O . TRP B 1 75 ? 0.864 -7.363 -1.325 1 98.81 75 TRP B O 1
ATOM 2781 N N . HIS B 1 76 ? 1.179 -7.32 0.929 1 98.69 76 HIS B N 1
ATOM 2782 C CA . HIS B 1 76 ? 0.966 -5.879 1.017 1 98.69 76 HIS B CA 1
ATOM 2783 C C . HIS B 1 76 ? 2.291 -5.137 1.15 1 98.69 76 HIS B C 1
ATOM 2785 O O . HIS B 1 76 ? 2.371 -3.943 0.845 1 98.69 76 HIS B O 1
ATOM 2791 N N . GLU B 1 77 ? 3.328 -5.816 1.676 1 97.94 77 GLU B N 1
ATOM 2792 C CA . GLU B 1 77 ? 4.492 -5.047 2.109 1 97.94 77 GLU B CA 1
ATOM 2793 C C . GLU B 1 77 ? 5.742 -5.453 1.336 1 97.94 77 GLU B C 1
ATOM 2795 O O . GLU B 1 77 ? 6.852 -5.047 1.685 1 97.94 77 GLU B O 1
ATOM 2800 N N . ILE B 1 78 ? 5.617 -6.254 0.352 1 98.38 78 ILE B N 1
ATOM 2801 C CA . ILE B 1 78 ? 6.648 -6.523 -0.642 1 98.38 78 ILE B CA 1
ATOM 2802 C C . ILE B 1 78 ? 6.312 -5.805 -1.945 1 98.38 78 ILE B C 1
ATOM 2804 O O . ILE B 1 78 ? 5.188 -5.898 -2.443 1 98.38 78 ILE B O 1
ATOM 2808 N N . PRO B 1 79 ? 7.254 -5.004 -2.461 1 98.62 79 PRO B N 1
ATOM 2809 C CA . PRO B 1 79 ? 6.953 -4.246 -3.678 1 98.62 79 PRO B CA 1
ATOM 2810 C C . PRO B 1 79 ? 6.691 -5.145 -4.883 1 98.62 79 PRO B C 1
ATOM 2812 O O . PRO B 1 79 ? 7.305 -6.207 -5.012 1 98.62 79 PRO B O 1
ATOM 2815 N N . LEU B 1 80 ? 5.805 -4.738 -5.719 1 98.88 80 LEU B N 1
ATOM 2816 C CA . LEU B 1 80 ? 5.477 -5.473 -6.934 1 98.88 80 LEU B CA 1
ATOM 2817 C C . LEU B 1 80 ? 6.629 -5.41 -7.934 1 98.88 80 LEU B C 1
ATOM 2819 O O . LEU B 1 80 ? 7.102 -6.441 -8.406 1 98.88 80 LEU B O 1
ATOM 2823 N N . TYR B 1 81 ? 7.098 -4.191 -8.219 1 98.81 81 TYR B N 1
ATOM 2824 C CA . TYR B 1 81 ? 8.102 -3.984 -9.25 1 98.81 81 TYR B CA 1
ATOM 2825 C C . TYR B 1 81 ? 9.508 -4.082 -8.672 1 98.81 81 TYR B C 1
ATOM 2827 O O . TYR B 1 81 ? 9.781 -3.543 -7.602 1 98.81 81 TYR B O 1
ATOM 2835 N N . ALA B 1 82 ? 10.359 -4.797 -9.383 1 97.5 82 ALA B N 1
ATOM 2836 C CA . ALA B 1 82 ? 11.711 -5.059 -8.914 1 97.5 82 ALA B CA 1
ATOM 2837 C C . ALA B 1 82 ? 12.75 -4.434 -9.844 1 97.5 82 ALA B C 1
ATOM 2839 O O . ALA B 1 82 ? 13.922 -4.805 -9.812 1 97.5 82 ALA B O 1
ATOM 2840 N N . GLY B 1 83 ? 12.336 -3.551 -10.719 1 95.25 83 GLY B N 1
ATOM 2841 C CA . GLY B 1 83 ? 13.227 -2.865 -11.633 1 95.25 83 GLY B CA 1
ATOM 2842 C C . GLY B 1 83 ? 13.508 -3.658 -12.898 1 95.25 83 GLY B C 1
ATOM 2843 O O . GLY B 1 83 ? 13.438 -4.887 -12.891 1 95.25 83 GLY B O 1
ATOM 2844 N N . ASP B 1 84 ? 13.727 -2.949 -14.039 1 94.31 84 ASP B N 1
ATOM 2845 C CA . ASP B 1 84 ? 14.234 -3.49 -15.297 1 94.31 84 ASP B CA 1
ATOM 2846 C C . ASP B 1 84 ? 13.281 -4.543 -15.867 1 94.31 84 ASP B C 1
ATOM 2848 O O . ASP B 1 84 ? 13.727 -5.562 -16.406 1 94.31 84 ASP B O 1
ATOM 2852 N N . GLY B 1 85 ? 12.031 -4.43 -15.602 1 95.69 85 GLY B N 1
ATOM 2853 C CA . GLY B 1 85 ? 11.055 -5.344 -16.172 1 95.69 85 GLY B CA 1
ATOM 2854 C C . GLY B 1 85 ? 10.797 -6.559 -15.312 1 95.69 85 GLY B C 1
ATOM 2855 O O . GLY B 1 85 ? 9.984 -7.418 -15.672 1 95.69 85 GLY B O 1
ATOM 2856 N N . TYR B 1 86 ? 11.469 -6.656 -14.18 1 98.12 86 TYR B N 1
ATOM 2857 C CA . TYR B 1 86 ? 11.242 -7.746 -13.242 1 98.12 86 TYR B CA 1
ATOM 2858 C C . TYR B 1 86 ? 10.18 -7.363 -12.219 1 98.12 86 TYR B C 1
ATOM 2860 O O . TYR B 1 86 ? 9.922 -6.18 -11.984 1 98.12 86 TYR B O 1
ATOM 2868 N N . VAL B 1 87 ? 9.531 -8.312 -11.719 1 98.81 87 VAL B N 1
ATOM 2869 C CA . VAL B 1 87 ? 8.602 -8.156 -10.609 1 98.81 87 VAL B CA 1
ATOM 2870 C C . VAL B 1 87 ? 8.969 -9.117 -9.484 1 98.81 87 VAL B C 1
ATOM 2872 O O . VAL B 1 87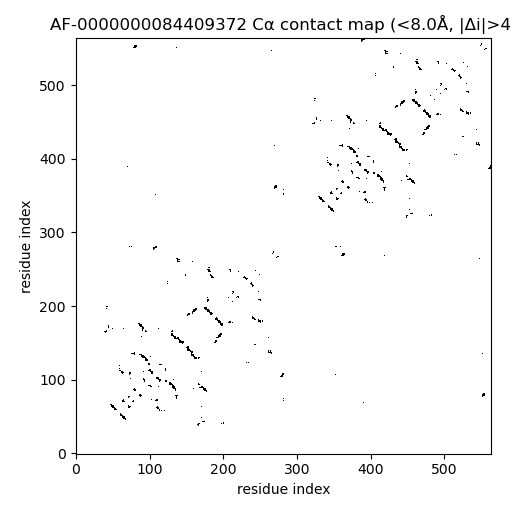 ? 9.672 -10.102 -9.703 1 98.81 87 VAL B O 1
ATOM 2875 N N . HIS B 1 88 ? 8.578 -8.766 -8.289 1 98.81 88 HIS B N 1
ATOM 2876 C CA . HIS B 1 88 ? 8.727 -9.695 -7.172 1 98.81 88 HIS B CA 1
ATOM 2877 C C . HIS B 1 88 ? 7.656 -10.773 -7.211 1 98.81 88 HIS B C 1
ATOM 2879 O O . HIS B 1 88 ? 6.543 -10.531 -7.68 1 98.81 88 HIS B O 1
ATOM 2885 N N . TYR B 1 89 ? 8.07 -11.859 -6.793 1 97.69 89 TYR B N 1
ATOM 2886 C CA . TYR B 1 89 ? 7.297 -13.102 -6.758 1 97.69 89 TYR B CA 1
ATOM 2887 C C . TYR B 1 89 ? 7.504 -13.836 -5.438 1 97.69 89 TYR B C 1
ATOM 2889 O O . TYR B 1 89 ? 8.625 -13.93 -4.938 1 97.69 89 TYR B O 1
ATOM 2897 N N . ILE B 1 90 ? 6.387 -14.258 -4.797 1 98.81 90 ILE B N 1
ATOM 2898 C CA . ILE B 1 90 ? 6.461 -15.07 -3.592 1 98.81 90 ILE B CA 1
ATOM 2899 C C . ILE B 1 90 ? 6.098 -16.516 -3.926 1 98.81 90 ILE B C 1
ATOM 2901 O O . ILE B 1 90 ? 5.023 -16.781 -4.461 1 98.81 90 ILE B O 1
ATOM 2905 N N . CYS B 1 91 ? 6.949 -17.438 -3.561 1 98.88 91 CYS B N 1
ATOM 2906 C CA . CYS B 1 91 ? 6.684 -18.844 -3.818 1 98.88 91 CYS B CA 1
ATOM 2907 C C . CYS B 1 91 ? 5.816 -19.453 -2.719 1 98.88 91 CYS B C 1
ATOM 2909 O O . CYS B 1 91 ? 6.199 -19.438 -1.547 1 98.88 91 CYS B O 1
ATOM 2911 N N . GLU B 1 92 ? 4.73 -19.953 -3.123 1 98.81 92 GLU B N 1
ATOM 2912 C CA . GLU B 1 92 ? 3.836 -20.641 -2.195 1 98.81 92 GLU B CA 1
ATOM 2913 C C . GLU B 1 92 ? 4.004 -22.156 -2.279 1 98.81 92 GLU B C 1
ATOM 2915 O O . GLU B 1 92 ? 4.012 -22.844 -1.255 1 98.81 92 GLU B O 1
ATOM 2920 N N . ILE B 1 93 ? 4.121 -22.625 -3.479 1 98.81 93 ILE B N 1
ATOM 2921 C CA . ILE B 1 93 ? 4.215 -24.047 -3.77 1 98.81 93 ILE B CA 1
ATOM 2922 C C . ILE B 1 93 ? 5.473 -24.328 -4.594 1 98.81 93 ILE B C 1
ATOM 2924 O O . ILE B 1 93 ? 5.496 -24.078 -5.801 1 98.81 93 ILE B O 1
ATOM 2928 N N . PRO B 1 94 ? 6.473 -24.875 -4.012 1 98.56 94 PRO B N 1
ATOM 2929 C CA . PRO B 1 94 ? 7.699 -25.188 -4.746 1 98.56 94 PRO B CA 1
ATOM 2930 C C . PRO B 1 94 ? 7.492 -26.266 -5.809 1 98.56 94 PRO B C 1
ATOM 2932 O O . PRO B 1 94 ? 6.656 -27.156 -5.629 1 98.56 94 PRO B O 1
ATOM 2935 N N . LYS B 1 95 ? 8.25 -26.156 -6.781 1 98 95 LYS B N 1
ATOM 2936 C CA . LYS B 1 95 ? 8.289 -27.172 -7.828 1 98 95 LYS B CA 1
ATOM 2937 C C . LYS B 1 95 ? 8.438 -28.562 -7.23 1 98 95 LYS B C 1
ATOM 2939 O O . LYS B 1 95 ? 9.211 -28.766 -6.289 1 98 95 LYS B O 1
ATOM 2944 N N . GLU B 1 96 ? 7.676 -29.547 -7.824 1 97.94 96 GLU B N 1
ATOM 2945 C CA . GLU B 1 96 ? 7.723 -30.969 -7.477 1 97.94 96 GLU B CA 1
ATOM 2946 C C . GLU B 1 96 ? 7.141 -31.219 -6.09 1 97.94 96 GLU B C 1
ATOM 2948 O O . GLU B 1 96 ? 7.617 -32.094 -5.359 1 97.94 96 GLU B O 1
ATOM 2953 N N . THR B 1 97 ? 6.223 -30.375 -5.625 1 97.88 97 THR B N 1
ATOM 2954 C CA . THR B 1 97 ? 5.438 -30.578 -4.414 1 97.88 97 THR B CA 1
ATOM 2955 C C . THR B 1 97 ? 3.945 -30.531 -4.727 1 97.88 97 THR B C 1
ATOM 2957 O O . THR B 1 97 ? 3.549 -30.25 -5.859 1 97.88 97 THR B O 1
ATOM 2960 N N . SER B 1 98 ? 3.076 -30.844 -3.703 1 97.56 98 SER B N 1
ATOM 2961 C CA . SER B 1 98 ? 1.668 -31 -4.047 1 97.56 98 SER B CA 1
ATOM 2962 C C . SER B 1 98 ? 0.77 -30.281 -3.037 1 97.56 98 SER B C 1
ATOM 2964 O O . SER B 1 98 ? -0.425 -30.109 -3.279 1 97.56 98 SER B O 1
ATOM 2966 N N . ALA B 1 99 ? 1.318 -29.906 -1.842 1 97.94 99 ALA B N 1
ATOM 2967 C CA . ALA B 1 99 ? 0.485 -29.234 -0.849 1 97.94 99 ALA B CA 1
ATOM 2968 C C . ALA B 1 99 ? -0.023 -27.906 -1.378 1 97.94 99 ALA B C 1
ATOM 2970 O O . ALA B 1 99 ? 0.763 -27.062 -1.834 1 97.94 99 ALA B O 1
ATOM 2971 N N . LYS B 1 100 ? -1.324 -27.625 -1.354 1 98.12 100 LYS B N 1
ATOM 2972 C CA . LYS B 1 100 ? -1.917 -26.391 -1.867 1 98.12 100 LYS B CA 1
ATOM 2973 C C . LYS B 1 100 ? -1.76 -25.234 -0.871 1 98.12 100 LYS B C 1
ATOM 2975 O O . LYS B 1 100 ? -2.725 -24.844 -0.214 1 98.12 100 LYS B O 1
ATOM 2980 N N . MET B 1 101 ? -0.568 -24.734 -0.913 1 98.56 101 MET B N 1
ATOM 2981 C CA . MET B 1 101 ? -0.214 -23.625 -0.034 1 98.56 101 MET B CA 1
ATOM 2982 C C . MET B 1 101 ? -0.578 -22.297 -0.671 1 98.56 101 MET B C 1
ATOM 2984 O O . MET B 1 101 ? -0.38 -22.094 -1.872 1 98.56 101 MET B O 1
ATOM 2988 N N . GLU B 1 102 ? -1.128 -21.391 0.125 1 98.5 102 GLU B N 1
ATOM 2989 C CA . GLU B 1 102 ? -1.534 -20.078 -0.37 1 98.5 102 GLU B CA 1
ATOM 2990 C C . GLU B 1 102 ? -1.497 -19.031 0.741 1 98.5 102 GLU B C 1
ATOM 2992 O O . GLU B 1 102 ? -1.571 -19.359 1.924 1 98.5 102 GLU B O 1
ATOM 2997 N N . VAL B 1 103 ? -1.347 -17.828 0.328 1 98.62 103 VAL B N 1
ATOM 2998 C CA . VAL B 1 103 ? -1.45 -16.734 1.289 1 98.62 103 VAL B CA 1
ATOM 2999 C C . VAL B 1 103 ? -2.865 -16.688 1.861 1 98.62 103 VAL B C 1
ATOM 3001 O O . VAL B 1 103 ? -3.844 -16.844 1.128 1 98.62 103 VAL B O 1
ATOM 3004 N N . ALA B 1 104 ? -2.967 -16.516 3.189 1 98.5 104 ALA B N 1
ATOM 3005 C CA . ALA B 1 104 ? -4.242 -16.344 3.873 1 98.5 104 ALA B CA 1
ATOM 3006 C C . ALA B 1 104 ? -4.723 -14.891 3.77 1 98.5 104 ALA B C 1
ATOM 3008 O O . ALA B 1 104 ? -4.434 -14.078 4.645 1 98.5 104 ALA B O 1
ATOM 3009 N N . THR B 1 105 ? -5.52 -14.586 2.801 1 98.62 105 THR B N 1
ATOM 3010 C CA . THR B 1 105 ? -5.875 -13.211 2.463 1 98.62 105 THR B CA 1
ATOM 3011 C C . THR B 1 105 ? -6.84 -12.633 3.492 1 98.62 105 THR B C 1
ATOM 3013 O O . THR B 1 105 ? -7.078 -11.422 3.516 1 98.62 105 THR B O 1
ATOM 3016 N N . ASP B 1 106 ? -7.348 -13.43 4.375 1 98.19 106 ASP B N 1
ATOM 3017 C CA . ASP B 1 106 ? -8.312 -12.953 5.359 1 98.19 106 ASP B CA 1
ATOM 3018 C C . ASP B 1 106 ? -7.699 -12.906 6.754 1 98.19 106 ASP B C 1
ATOM 3020 O O . ASP B 1 106 ? -8.406 -12.695 7.742 1 98.19 106 ASP B O 1
ATOM 3024 N N . GLU B 1 107 ? -6.41 -13.172 6.871 1 98.06 107 GLU B N 1
ATOM 3025 C CA . GLU B 1 107 ? -5.719 -13.133 8.156 1 98.06 107 GLU B CA 1
ATOM 3026 C C . GLU B 1 107 ? -4.695 -12 8.195 1 98.06 107 GLU B C 1
ATOM 3028 O O . GLU B 1 107 ? -4.008 -11.742 7.207 1 98.06 107 GLU B O 1
ATOM 3033 N N . PRO B 1 108 ? -4.512 -11.312 9.367 1 97.44 108 PRO B N 1
ATOM 3034 C CA . PRO B 1 108 ? -3.467 -10.297 9.484 1 97.44 108 PRO B CA 1
ATOM 3035 C C . PRO B 1 108 ? -2.08 -10.82 9.133 1 97.44 108 PRO B C 1
ATOM 3037 O O . PRO B 1 108 ? -1.751 -11.969 9.461 1 97.44 108 PRO B O 1
ATOM 3040 N N . CYS B 1 109 ? -1.282 -10.008 8.531 1 98.06 109 CYS B N 1
ATOM 3041 C CA . CYS B 1 109 ? 0.054 -10.336 8.055 1 98.06 109 CYS B CA 1
ATOM 3042 C C . CYS B 1 109 ? -0.013 -11.266 6.848 1 98.06 109 CYS B C 1
ATOM 3044 O O . CYS B 1 109 ? 1.002 -11.516 6.199 1 98.06 109 CYS B O 1
ATOM 3046 N N . THR B 1 110 ? -1.161 -11.867 6.523 1 98.56 110 THR B N 1
ATOM 3047 C CA . THR B 1 110 ? -1.465 -12.719 5.383 1 98.56 110 THR B CA 1
ATOM 3048 C C . THR B 1 110 ? -0.42 -13.82 5.238 1 98.56 110 THR B C 1
ATOM 3050 O O . THR B 1 110 ? 0.224 -13.938 4.195 1 98.56 110 THR B O 1
ATOM 3053 N N . PRO B 1 111 ? -0.252 -14.656 6.238 1 98.81 111 PRO B N 1
ATOM 3054 C CA . PRO B 1 111 ? 0.727 -15.742 6.172 1 98.81 111 PRO B CA 1
ATOM 3055 C C . PRO B 1 111 ? 0.367 -16.797 5.125 1 98.81 111 PRO B C 1
ATOM 3057 O O . PRO B 1 111 ? -0.748 -16.797 4.598 1 98.81 111 PRO B O 1
ATOM 3060 N N . ILE B 1 112 ? 1.331 -17.609 4.742 1 98.81 112 ILE B N 1
ATOM 3061 C CA . ILE B 1 112 ? 1.03 -18.766 3.912 1 98.81 112 ILE B CA 1
ATOM 3062 C C . ILE B 1 112 ? 0.412 -19.875 4.77 1 98.81 112 ILE B C 1
ATOM 3064 O O . ILE B 1 112 ? 0.881 -20.141 5.879 1 98.81 112 ILE B O 1
ATOM 3068 N N . LYS B 1 113 ? -0.61 -20.438 4.309 1 98.69 113 LYS B N 1
ATOM 3069 C CA . LYS B 1 113 ? -1.282 -21.578 4.914 1 98.69 113 LYS B CA 1
ATOM 3070 C C . LYS B 1 113 ? -1.667 -22.609 3.859 1 98.69 113 LYS B C 1
ATOM 3072 O O . LYS B 1 113 ? -1.581 -22.344 2.658 1 98.69 113 LYS B O 1
ATOM 3077 N N . GLN B 1 114 ? -2.027 -23.75 4.309 1 98.44 114 GLN B N 1
ATOM 3078 C CA . GLN B 1 114 ? -2.525 -24.734 3.365 1 98.44 114 GLN B CA 1
ATOM 3079 C C . GLN B 1 114 ? -4.043 -24.641 3.213 1 98.44 114 GLN B C 1
ATOM 3081 O O . GLN B 1 114 ? -4.762 -24.484 4.199 1 98.44 114 GLN B O 1
ATOM 3086 N N . ASP B 1 115 ? -4.504 -24.719 1.993 1 97.12 115 ASP B N 1
ATOM 3087 C CA . ASP B 1 115 ? -5.934 -24.719 1.696 1 97.12 115 ASP B CA 1
ATOM 3088 C C . ASP B 1 115 ? -6.633 -25.906 2.357 1 97.12 115 ASP B C 1
ATOM 3090 O O . ASP B 1 115 ? -6.039 -26.984 2.512 1 97.12 115 ASP B O 1
ATOM 3094 N N . VAL B 1 116 ? -7.863 -25.656 2.797 1 96.75 116 VAL B N 1
ATOM 3095 C CA . VAL B 1 116 ? -8.656 -26.656 3.504 1 96.75 116 VAL B CA 1
ATOM 3096 C C . VAL B 1 116 ? -10.023 -26.797 2.844 1 96.75 116 VAL B C 1
ATOM 3098 O O . VAL B 1 116 ? -10.648 -25.797 2.475 1 96.75 116 VAL B O 1
ATOM 3101 N N . LYS B 1 117 ? -10.445 -27.938 2.635 1 92.62 117 LYS B N 1
ATOM 3102 C CA . LYS B 1 117 ? -11.797 -28.25 2.184 1 92.62 117 LYS B CA 1
ATOM 3103 C C . LYS B 1 117 ? -12.438 -29.312 3.068 1 92.62 117 LYS B C 1
ATOM 3105 O O . LYS B 1 117 ? -11.898 -30.422 3.213 1 92.62 117 LYS B O 1
ATOM 3110 N N . LYS B 1 118 ? -13.57 -28.953 3.729 1 93.94 118 LYS B N 1
ATOM 3111 C CA . LYS B 1 118 ? -14.297 -29.844 4.613 1 93.94 118 LYS B CA 1
ATOM 3112 C C . LYS B 1 118 ? -13.391 -30.391 5.719 1 93.94 118 LYS B C 1
ATOM 3114 O O . LYS B 1 118 ? -13.359 -31.594 5.969 1 93.94 118 LYS B O 1
ATOM 3119 N N . GLY B 1 119 ? -12.539 -29.516 6.219 1 94.94 119 GLY B N 1
ATOM 3120 C CA . GLY B 1 119 ? -11.719 -29.812 7.383 1 94.94 119 GLY B CA 1
ATOM 3121 C C . GLY B 1 119 ? -10.453 -30.578 7.039 1 94.94 119 GLY B C 1
ATOM 3122 O O . GLY B 1 119 ? -9.695 -30.969 7.93 1 94.94 119 GLY B O 1
ATOM 3123 N N . LYS B 1 120 ? -10.219 -30.781 5.758 1 96.12 120 LYS B N 1
ATOM 3124 C CA . LYS B 1 120 ? -9.039 -31.547 5.348 1 96.12 120 LYS B CA 1
ATOM 3125 C C . LYS B 1 120 ? -8.086 -30.672 4.535 1 96.12 120 LYS B C 1
ATOM 3127 O O . LYS B 1 120 ? -8.523 -29.875 3.703 1 96.12 120 LYS B O 1
ATOM 3132 N N . LEU B 1 121 ? -6.816 -30.891 4.82 1 97.75 121 LEU B N 1
ATOM 3133 C CA . LEU B 1 121 ? -5.789 -30.203 4.039 1 97.75 121 LEU B CA 1
ATOM 3134 C C . LEU B 1 121 ? -5.84 -30.641 2.578 1 97.75 121 LEU B C 1
ATOM 3136 O O . LEU B 1 121 ? -6.035 -31.828 2.289 1 97.75 121 LEU B O 1
ATOM 3140 N N . ARG B 1 122 ? -5.637 -29.703 1.666 1 96.94 122 ARG B N 1
ATOM 3141 C CA . ARG B 1 122 ? -5.766 -30.016 0.246 1 96.94 122 ARG B CA 1
ATOM 3142 C C . ARG B 1 122 ? -4.398 -30.188 -0.405 1 96.94 122 ARG B C 1
ATOM 3144 O O . ARG B 1 122 ? -3.457 -29.453 -0.088 1 96.94 122 ARG B O 1
ATOM 3151 N N . PHE B 1 123 ? -4.336 -31.188 -1.299 1 96.25 123 PHE B N 1
ATOM 3152 C CA . PHE B 1 123 ? -3.166 -31.469 -2.121 1 96.25 123 PHE 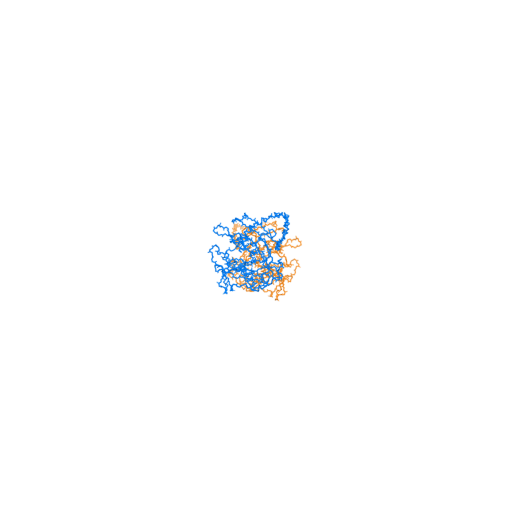B CA 1
ATOM 3153 C C . PHE B 1 123 ? -3.547 -31.562 -3.594 1 96.25 123 PHE B C 1
ATOM 3155 O O . PHE B 1 123 ? -4.684 -31.891 -3.928 1 96.25 123 PHE B O 1
ATOM 3162 N N . TYR B 1 124 ? -2.633 -31.156 -4.461 1 96.12 124 TYR B N 1
ATOM 3163 C CA . TYR B 1 124 ? -2.771 -31.578 -5.852 1 96.12 124 TYR B CA 1
ATOM 3164 C C . TYR B 1 124 ? -2.725 -33.094 -5.973 1 96.12 124 TYR B C 1
ATOM 3166 O O . TYR B 1 124 ? -2.09 -33.781 -5.156 1 96.12 124 TYR B O 1
ATOM 3174 N N . PRO B 1 125 ? -3.436 -33.688 -6.98 1 94.5 125 PRO B N 1
ATOM 3175 C CA . PRO B 1 125 ? -3.395 -35.156 -7.156 1 94.5 125 PRO B CA 1
ATOM 3176 C C . PRO B 1 125 ? -2.008 -35.656 -7.539 1 94.5 125 PRO B C 1
ATOM 3178 O O . PRO B 1 125 ? -1.675 -36.812 -7.27 1 94.5 125 PRO B O 1
ATOM 3181 N N . TYR B 1 126 ? -1.16 -34.844 -8.188 1 94.62 126 TYR B N 1
ATOM 3182 C CA . TYR B 1 126 ? 0.244 -35.094 -8.516 1 94.62 126 TYR B CA 1
ATOM 3183 C C . TYR B 1 126 ? 1.075 -33.844 -8.266 1 94.62 126 TYR B C 1
ATOM 3185 O O . TYR B 1 126 ? 0.531 -32.75 -8.148 1 94.62 126 TYR B O 1
ATOM 3193 N N . ASN B 1 127 ? 2.346 -34.031 -8.18 1 97.19 127 ASN B N 1
ATOM 3194 C CA . ASN B 1 127 ? 3.225 -32.875 -7.965 1 97.19 127 ASN B CA 1
ATOM 3195 C C . ASN B 1 127 ? 3.129 -31.875 -9.109 1 97.19 127 ASN B C 1
ATOM 3197 O O . ASN B 1 127 ? 3.025 -32.25 -10.273 1 97.19 127 ASN B O 1
ATOM 3201 N N . ILE B 1 128 ? 3.121 -30.656 -8.719 1 98.12 128 ILE B N 1
ATOM 3202 C CA . ILE B 1 128 ? 3.225 -29.625 -9.734 1 98.12 128 ILE B CA 1
ATOM 3203 C C . ILE B 1 128 ? 4.656 -29.547 -10.258 1 98.12 128 ILE B C 1
ATOM 3205 O O . ILE B 1 128 ? 5.609 -29.781 -9.516 1 98.12 128 ILE B O 1
ATOM 3209 N N . ASN B 1 129 ? 4.828 -29.188 -11.5 1 97.69 129 ASN B N 1
ATOM 3210 C CA . ASN B 1 129 ? 6.137 -29.266 -12.148 1 97.69 129 ASN B CA 1
ATOM 3211 C C . ASN B 1 129 ? 6.828 -27.906 -12.164 1 97.69 129 ASN B C 1
ATOM 3213 O O . ASN B 1 129 ? 7.957 -27.781 -12.648 1 97.69 129 ASN B O 1
ATOM 3217 N N . TRP B 1 130 ? 6.16 -26.891 -11.688 1 98.69 130 TRP B N 1
ATOM 3218 C CA . TRP B 1 130 ? 6.676 -25.531 -11.688 1 98.69 130 TRP B CA 1
ATOM 3219 C C . TRP B 1 130 ? 6.602 -24.922 -10.297 1 98.69 130 TRP B C 1
ATOM 3221 O O . TRP B 1 130 ? 5.852 -25.391 -9.438 1 98.69 130 TRP B O 1
ATOM 3231 N N . ASN B 1 131 ? 7.453 -23.906 -10.023 1 98.81 131 ASN B N 1
ATOM 3232 C CA . ASN B 1 131 ? 7.203 -23.078 -8.844 1 98.81 131 ASN B CA 1
ATOM 3233 C C . ASN B 1 131 ? 5.945 -22.234 -9.008 1 98.81 131 ASN B C 1
ATOM 3235 O O . ASN B 1 131 ? 5.703 -21.688 -10.086 1 98.81 131 ASN B O 1
ATOM 3239 N N . TYR B 1 132 ? 5.16 -22.172 -7.949 1 98.88 132 TYR B N 1
ATOM 3240 C CA . TYR B 1 132 ? 3.863 -21.516 -8.023 1 98.88 132 TYR B CA 1
ATOM 3241 C C . TYR B 1 132 ? 3.682 -20.547 -6.859 1 98.88 132 TYR B C 1
ATOM 3243 O O . TYR B 1 132 ? 4.086 -20.828 -5.73 1 98.88 132 TYR B O 1
ATOM 3251 N N . GLY B 1 133 ? 3.088 -19.359 -7.18 1 98.88 133 GLY B N 1
ATOM 3252 C CA . GLY B 1 133 ? 2.859 -18.406 -6.117 1 98.88 133 GLY B CA 1
ATOM 3253 C C . GLY B 1 133 ? 2.154 -17.141 -6.59 1 98.88 133 GLY B C 1
ATOM 3254 O O . GLY B 1 133 ? 1.255 -17.203 -7.43 1 98.88 133 GLY B O 1
ATOM 3255 N N . LEU B 1 134 ? 2.48 -15.984 -5.941 1 98.88 134 LEU B N 1
ATOM 3256 C CA . LEU B 1 134 ? 1.676 -14.797 -6.199 1 98.88 134 LEU B CA 1
ATOM 3257 C C . LEU B 1 134 ? 2.564 -13.602 -6.523 1 98.88 134 LEU B C 1
ATOM 3259 O O . LEU B 1 134 ? 3.744 -13.586 -6.168 1 98.88 134 LEU B O 1
ATOM 3263 N N . LEU B 1 135 ? 1.986 -12.641 -7.25 1 98.94 135 LEU B N 1
ATOM 3264 C CA . LEU B 1 135 ? 2.521 -11.289 -7.34 1 98.94 135 LEU B CA 1
ATOM 3265 C C . LEU B 1 135 ? 2.012 -10.422 -6.188 1 98.94 135 LEU B C 1
ATOM 3267 O O . LEU B 1 135 ? 0.802 -10.289 -5.996 1 98.94 135 LEU B O 1
ATOM 3271 N N . PRO B 1 136 ? 2.928 -9.875 -5.422 1 98.94 136 PRO B N 1
ATOM 3272 C CA . PRO B 1 136 ? 2.453 -8.961 -4.379 1 98.94 136 PRO B CA 1
ATOM 3273 C C . PRO B 1 136 ? 1.756 -7.727 -4.945 1 98.94 136 PRO B C 1
ATOM 3275 O O . PRO B 1 136 ? 1.944 -7.391 -6.117 1 98.94 136 PRO B O 1
ATOM 3278 N N . GLN B 1 137 ? 0.884 -7.105 -4.121 1 98.88 137 GLN B N 1
ATOM 3279 C CA . GLN B 1 137 ? 0.19 -5.859 -4.426 1 98.88 137 GLN B CA 1
ATOM 3280 C C . GLN B 1 137 ? -0.597 -5.973 -5.727 1 98.88 137 GLN B C 1
ATOM 3282 O O . GLN B 1 137 ? -0.556 -5.066 -6.566 1 98.88 137 GLN B O 1
ATOM 3287 N N . THR B 1 138 ? -1.184 -7.09 -6 1 99 138 THR B N 1
ATOM 3288 C CA . THR B 1 138 ? -2.17 -7.312 -7.051 1 99 138 THR B CA 1
ATOM 3289 C C . THR B 1 138 ? -3.438 -7.938 -6.477 1 99 138 THR B C 1
ATOM 3291 O O . THR B 1 138 ? -3.428 -8.461 -5.359 1 99 138 THR B O 1
ATOM 3294 N N . TRP B 1 139 ? -4.504 -7.824 -7.172 1 98.94 139 TRP B N 1
ATOM 3295 C CA . TRP B 1 139 ? -5.773 -8.391 -6.73 1 98.94 139 TRP B CA 1
ATOM 3296 C C . TRP B 1 139 ? -6.73 -8.562 -7.906 1 98.94 139 TRP B C 1
ATOM 3298 O O . TRP B 1 139 ? -6.883 -7.656 -8.727 1 98.94 139 TRP B O 1
ATOM 3308 N N . GLU B 1 140 ? -7.219 -9.758 -8.062 1 98.81 140 GLU B N 1
ATOM 3309 C CA . GLU B 1 140 ? -8.273 -10 -9.047 1 98.81 140 GLU B CA 1
ATOM 3310 C C . GLU B 1 140 ? -9.648 -9.742 -8.445 1 98.81 140 GLU B C 1
ATOM 3312 O O . GLU B 1 140 ? -10.234 -10.625 -7.809 1 98.81 140 GLU B O 1
ATOM 3317 N N . ASP B 1 141 ? -10.195 -8.578 -8.695 1 98.75 141 ASP B N 1
ATOM 3318 C CA . ASP B 1 141 ? -11.391 -8.039 -8.07 1 98.75 141 ASP B CA 1
ATOM 3319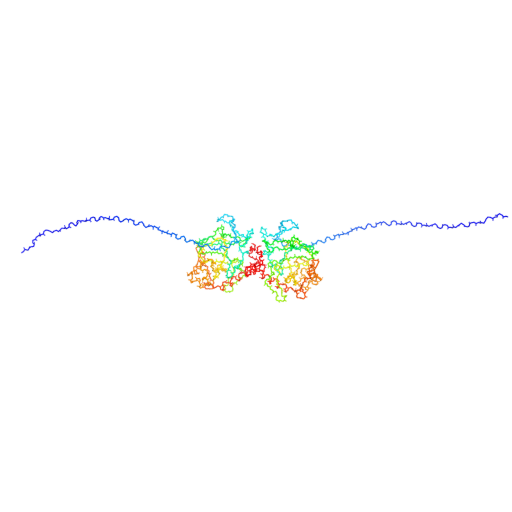 C C . ASP B 1 141 ? -12.641 -8.766 -8.547 1 98.75 141 ASP B C 1
ATOM 3321 O O . ASP B 1 141 ? -12.977 -8.727 -9.734 1 98.75 141 ASP B O 1
ATOM 3325 N N . PRO B 1 142 ? -13.398 -9.422 -7.652 1 98.5 142 PRO B N 1
ATOM 3326 C CA . PRO B 1 142 ? -14.617 -10.117 -8.055 1 98.5 142 PRO B CA 1
ATOM 3327 C C . PRO B 1 142 ? -15.734 -9.164 -8.477 1 98.5 142 PRO B C 1
ATOM 3329 O O . PRO B 1 142 ? -16.734 -9.594 -9.047 1 98.5 142 PRO B O 1
ATOM 3332 N N . GLY B 1 143 ? -15.562 -7.902 -8.219 1 97.75 143 GLY B N 1
ATOM 3333 C CA . GLY B 1 143 ? -16.547 -6.91 -8.609 1 97.75 143 GLY B CA 1
ATOM 3334 C C . GLY B 1 143 ? -16.328 -6.379 -10.016 1 97.75 143 GLY B C 1
ATOM 3335 O O . GLY B 1 143 ? -17.125 -5.582 -10.516 1 97.75 143 GLY B O 1
ATOM 3336 N N . VAL B 1 144 ? -15.289 -6.781 -10.68 1 97.06 144 VAL B N 1
ATOM 3337 C CA . VAL B 1 144 ? -14.969 -6.297 -12.023 1 97.06 144 VAL B CA 1
ATOM 3338 C C . VAL B 1 144 ? -14.992 -7.461 -13.008 1 97.06 144 VAL B C 1
ATOM 3340 O O . VAL B 1 144 ? -14.219 -8.406 -12.883 1 97.06 144 VAL B O 1
ATOM 3343 N N . THR B 1 145 ? -15.828 -7.352 -13.969 1 97.62 145 THR B N 1
ATOM 3344 C CA . THR B 1 145 ? -15.945 -8.359 -15.016 1 97.62 145 THR B CA 1
ATOM 3345 C C . THR B 1 145 ? -15.094 -7.984 -16.219 1 97.62 145 THR B C 1
ATOM 3347 O O . THR B 1 145 ? -15.172 -6.863 -16.719 1 97.62 145 THR B O 1
ATOM 3350 N N . ASN B 1 146 ? -14.195 -8.898 -16.578 1 96.88 146 ASN B N 1
ATOM 3351 C CA . ASN B 1 146 ? -13.453 -8.703 -17.828 1 96.88 146 ASN B CA 1
ATOM 3352 C C . ASN B 1 146 ? -14.391 -8.656 -19.031 1 96.88 146 ASN B C 1
ATOM 3354 O O . ASN B 1 146 ? -15.172 -9.586 -19.25 1 96.88 146 ASN B O 1
ATOM 3358 N N . ALA B 1 147 ? -14.305 -7.629 -19.797 1 94.56 147 ALA B N 1
ATOM 3359 C CA . ALA B 1 147 ? -15.266 -7.383 -20.875 1 94.56 147 ALA B CA 1
ATOM 3360 C C . ALA B 1 147 ? -15.148 -8.438 -21.969 1 94.56 147 ALA B C 1
ATOM 3362 O O . ALA B 1 147 ? -16.156 -8.836 -22.562 1 94.56 147 ALA B O 1
ATOM 3363 N N . GLU B 1 148 ? -13.984 -8.867 -22.25 1 95.38 148 GLU B N 1
ATOM 3364 C CA . GLU B 1 148 ? -13.75 -9.812 -23.328 1 95.38 148 GLU B CA 1
ATOM 3365 C C . GLU B 1 148 ? -14.102 -11.234 -22.906 1 95.38 148 GLU B C 1
ATOM 3367 O O . GLU B 1 148 ? -14.641 -12.008 -23.703 1 95.38 148 GLU B O 1
ATOM 3372 N N . LEU B 1 149 ? -13.875 -11.57 -21.672 1 97 149 LEU B N 1
ATOM 3373 C CA . LEU B 1 149 ? -14 -12.953 -21.219 1 97 149 LEU B CA 1
ATOM 3374 C C . LEU B 1 149 ? -15.312 -13.164 -20.484 1 97 149 LEU B C 1
ATOM 3376 O O . LEU B 1 149 ? -15.734 -14.305 -20.266 1 97 149 LEU B O 1
ATOM 3380 N N . GLY B 1 150 ? -16 -12.078 -20.016 1 96.94 150 GLY B N 1
ATOM 3381 C CA . GLY B 1 150 ? -17.266 -12.172 -19.297 1 96.94 150 GLY B CA 1
ATOM 3382 C C . GLY B 1 150 ? -17.125 -12.812 -17.938 1 96.94 150 GLY B C 1
ATOM 3383 O O . GLY B 1 150 ? -18.078 -13.43 -17.438 1 96.94 150 GLY B O 1
ATOM 3384 N N . ALA B 1 151 ? -15.992 -12.812 -17.344 1 98 151 ALA B N 1
ATOM 3385 C CA . ALA B 1 151 ? -15.727 -13.406 -16.031 1 98 151 ALA B CA 1
ATOM 3386 C C . ALA B 1 151 ? -15.07 -12.391 -15.094 1 98 151 ALA B C 1
ATOM 3388 O O . ALA B 1 151 ? -14.219 -11.609 -15.516 1 98 151 ALA B O 1
ATOM 3389 N N . ALA B 1 152 ? -15.461 -12.438 -13.812 1 98.25 152 ALA B N 1
ATOM 3390 C CA . ALA B 1 152 ? -14.906 -11.547 -12.797 1 98.25 152 ALA B CA 1
ATOM 3391 C C . ALA B 1 152 ? -13.711 -12.195 -12.102 1 98.25 152 ALA B C 1
ATOM 3393 O O . ALA B 1 152 ? -13.516 -13.414 -12.188 1 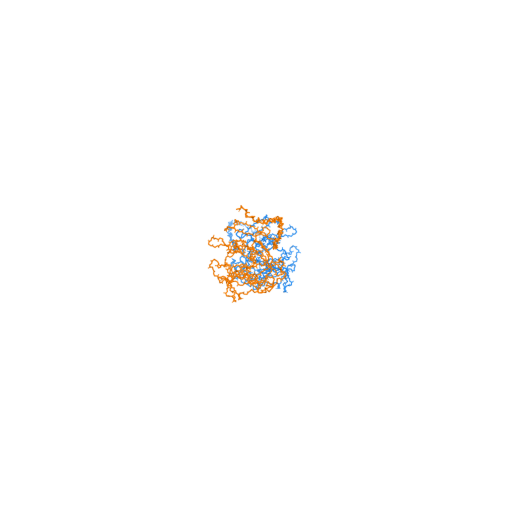98.25 152 ALA B O 1
ATOM 3394 N N . GLY B 1 153 ? -12.953 -11.383 -11.469 1 98.31 153 GLY B N 1
ATOM 3395 C CA . GLY B 1 153 ? -11.781 -11.883 -10.773 1 98.31 153 GLY B CA 1
ATOM 3396 C C . GLY B 1 153 ? -12.109 -12.883 -9.68 1 98.31 153 GLY B C 1
ATOM 3397 O O . GLY B 1 153 ? -13.242 -12.93 -9.203 1 98.31 153 GLY B O 1
ATOM 3398 N N . ASP B 1 154 ? -11.141 -13.633 -9.234 1 98.06 154 ASP B N 1
ATOM 3399 C CA . ASP B 1 154 ? -11.398 -14.742 -8.32 1 98.06 154 ASP B CA 1
ATOM 3400 C C . ASP B 1 154 ? -11.062 -14.352 -6.879 1 98.06 154 ASP B C 1
ATOM 3402 O O . ASP B 1 154 ? -10.867 -15.227 -6.027 1 98.06 154 ASP B O 1
ATOM 3406 N N . ASN B 1 155 ? -10.812 -13.016 -6.586 1 98.5 155 ASN B N 1
ATOM 3407 C CA . ASN B 1 155 ? -10.664 -12.477 -5.238 1 98.5 155 ASN B CA 1
ATOM 3408 C C . ASN B 1 155 ? -9.305 -12.844 -4.637 1 98.5 155 ASN B C 1
ATOM 3410 O O . ASN B 1 155 ? -9.148 -12.844 -3.416 1 98.5 155 ASN B O 1
ATOM 3414 N N . ASP B 1 156 ? -8.297 -13.211 -5.43 1 98.5 156 ASP B N 1
ATOM 3415 C CA . ASP B 1 156 ? -6.945 -13.523 -4.984 1 98.5 156 ASP B CA 1
ATOM 3416 C C . ASP B 1 156 ? -5.914 -12.633 -5.668 1 98.5 156 ASP B C 1
ATOM 3418 O O . ASP B 1 156 ? -6.215 -12 -6.684 1 98.5 156 ASP B O 1
ATOM 3422 N N . PRO B 1 157 ? -4.641 -12.523 -5.062 1 98.88 157 PRO B N 1
ATOM 3423 C CA . PRO B 1 157 ? -3.551 -11.953 -5.859 1 98.88 157 PRO B CA 1
ATOM 3424 C C . PRO B 1 157 ? -3.268 -12.75 -7.129 1 98.88 157 PRO B C 1
ATOM 3426 O O . PRO B 1 157 ? -3.67 -13.914 -7.234 1 98.88 157 PRO B O 1
ATOM 3429 N N . VAL B 1 158 ? -2.641 -12.148 -8.047 1 98.94 158 VAL B N 1
ATOM 3430 C CA . VAL B 1 158 ? -2.361 -12.781 -9.328 1 98.94 158 VAL B CA 1
ATOM 3431 C C . VAL B 1 158 ? -1.382 -13.938 -9.133 1 98.94 158 VAL B C 1
ATOM 3433 O O . VAL B 1 158 ? -0.383 -13.797 -8.422 1 98.94 158 VAL B O 1
ATOM 3436 N N . ASP B 1 159 ? -1.663 -15.039 -9.781 1 98.88 159 ASP B N 1
ATOM 3437 C CA . ASP B 1 159 ? -0.818 -16.219 -9.688 1 98.88 159 ASP B CA 1
ATOM 3438 C C . ASP B 1 159 ? 0.338 -16.156 -10.688 1 98.88 159 ASP B C 1
ATOM 3440 O O . ASP B 1 159 ? 0.197 -15.586 -11.773 1 98.88 159 ASP B O 1
ATOM 3444 N N . VAL B 1 160 ? 1.412 -16.812 -10.258 1 98.94 160 VAL B N 1
ATOM 3445 C CA . VAL B 1 160 ? 2.582 -16.938 -11.125 1 98.94 160 VAL B CA 1
ATOM 3446 C C . VAL B 1 160 ? 2.953 -18.406 -11.273 1 98.94 160 VAL B C 1
ATOM 3448 O O . VAL B 1 160 ? 2.959 -19.156 -10.297 1 98.94 160 VAL B O 1
ATOM 3451 N N . VAL B 1 161 ? 3.1 -18.812 -12.445 1 98.94 161 VAL B N 1
ATOM 3452 C CA . VAL B 1 161 ? 3.762 -20.062 -12.781 1 98.94 161 VAL B CA 1
ATOM 3453 C C . VAL B 1 161 ? 5.199 -19.797 -13.227 1 98.94 161 VAL B C 1
ATOM 3455 O O . VAL B 1 161 ? 5.434 -19.312 -14.336 1 98.94 161 VAL B O 1
ATOM 3458 N N . GLU B 1 162 ? 6.145 -20 -12.375 1 98.81 162 GLU B N 1
ATOM 3459 C CA . GLU B 1 162 ? 7.555 -19.766 -12.68 1 98.81 162 GLU B CA 1
ATOM 3460 C C . GLU B 1 162 ? 8.195 -21 -13.305 1 98.81 162 GLU B C 1
ATOM 3462 O O . GLU B 1 162 ? 8.312 -22.047 -12.648 1 98.81 162 GLU B O 1
ATOM 3467 N N . ILE B 1 163 ? 8.641 -20.953 -14.516 1 98.5 163 ILE B N 1
ATOM 3468 C CA . ILE B 1 163 ? 8.898 -22.125 -15.352 1 98.5 163 ILE B CA 1
ATOM 3469 C C . ILE B 1 163 ? 10.391 -22.438 -15.367 1 98.5 163 ILE B C 1
ATOM 3471 O O . ILE B 1 163 ? 10.844 -23.328 -16.094 1 98.5 163 ILE B O 1
ATOM 3475 N N . GLY B 1 164 ? 11.156 -21.703 -14.648 1 96.75 164 GLY B N 1
ATOM 3476 C CA . GLY B 1 164 ? 12.586 -21.953 -14.602 1 96.75 164 GLY B CA 1
ATOM 3477 C C . GLY B 1 164 ? 12.93 -23.344 -14.102 1 96.75 164 GLY B C 1
ATOM 3478 O O . GLY B 1 164 ? 12.047 -24.094 -13.664 1 96.75 164 GLY B O 1
ATOM 3479 N N . THR B 1 165 ? 14.18 -23.688 -14.117 1 94.38 165 THR B N 1
ATOM 3480 C CA . THR B 1 165 ? 14.641 -25.047 -13.883 1 94.38 165 THR B CA 1
ATOM 3481 C C . THR B 1 165 ? 14.758 -25.328 -12.383 1 94.38 165 THR B C 1
ATOM 3483 O O . THR B 1 165 ? 14.398 -26.406 -11.922 1 94.38 165 THR B O 1
ATOM 3486 N N . ALA B 1 166 ? 15.203 -24.375 -11.602 1 96.31 166 ALA B N 1
ATOM 3487 C CA . ALA B 1 166 ? 15.508 -24.578 -10.188 1 96.31 166 ALA B CA 1
ATOM 3488 C C . ALA B 1 166 ? 14.227 -24.578 -9.352 1 96.31 166 ALA B C 1
ATOM 3490 O O . ALA B 1 166 ? 13.305 -23.812 -9.633 1 96.31 166 ALA B O 1
ATOM 3491 N N . ALA B 1 167 ? 14.18 -25.406 -8.328 1 97.62 167 ALA B N 1
ATOM 3492 C CA . ALA B 1 167 ? 13.094 -25.359 -7.352 1 97.62 167 ALA B CA 1
ATOM 3493 C C . ALA B 1 167 ? 13.273 -24.188 -6.391 1 97.62 167 ALA B C 1
ATOM 3495 O O . ALA B 1 167 ? 14.391 -23.906 -5.949 1 97.62 167 ALA B O 1
ATOM 3496 N N . ALA B 1 168 ? 12.211 -23.484 -6.117 1 97.81 168 ALA B N 1
ATOM 3497 C CA . ALA B 1 168 ? 12.211 -22.391 -5.137 1 97.81 168 ALA B CA 1
ATOM 3498 C C . ALA B 1 168 ? 11.859 -22.906 -3.746 1 97.81 168 ALA B C 1
ATOM 3500 O O . ALA B 1 168 ? 11.445 -24.062 -3.592 1 97.81 168 ALA B O 1
ATOM 3501 N N . LYS B 1 169 ? 12.125 -22.141 -2.771 1 97.5 169 LYS B N 1
ATOM 3502 C CA . LYS B 1 169 ? 11.719 -22.422 -1.396 1 97.5 169 LYS B CA 1
ATOM 3503 C C . LYS B 1 169 ? 10.344 -21.844 -1.093 1 97.5 169 LYS B C 1
ATOM 3505 O O . LYS B 1 169 ? 10.031 -20.719 -1.489 1 97.5 169 LYS B O 1
ATOM 3510 N N . ARG B 1 170 ? 9.539 -22.641 -0.409 1 98 170 ARG B N 1
ATOM 3511 C CA . ARG B 1 170 ? 8.281 -22.078 0.068 1 98 170 ARG B CA 1
ATOM 3512 C C . ARG B 1 170 ? 8.539 -20.828 0.918 1 98 170 ARG B C 1
ATOM 3514 O O . ARG B 1 170 ? 9.367 -20.859 1.829 1 98 170 ARG B O 1
ATOM 3521 N N . GLY B 1 171 ? 7.879 -19.75 0.583 1 98.5 171 GLY B N 1
ATOM 3522 C CA . GLY B 1 171 ? 8.039 -18.516 1.33 1 98.5 171 GLY B CA 1
ATOM 3523 C C . GLY B 1 171 ? 9.156 -17.641 0.798 1 98.5 171 GLY B C 1
ATOM 3524 O O . GLY B 1 171 ? 9.32 -16.5 1.239 1 98.5 171 GLY B O 1
ATOM 3525 N N . GLY B 1 172 ? 9.898 -18.188 -0.118 1 98.38 172 GLY B N 1
ATOM 3526 C CA . GLY B 1 172 ? 10.953 -17.391 -0.715 1 98.38 172 GLY B CA 1
ATOM 3527 C C . GLY B 1 172 ? 10.422 -16.25 -1.571 1 98.38 172 GLY B C 1
ATOM 3528 O O . GLY B 1 172 ? 9.375 -16.391 -2.207 1 98.38 172 GLY B O 1
ATOM 3529 N N . VAL B 1 173 ? 11.133 -15.125 -1.55 1 98.69 173 VAL B N 1
ATOM 3530 C CA . VAL B 1 173 ? 10.836 -13.977 -2.398 1 98.69 173 VAL B CA 1
ATOM 3531 C C . VAL B 1 173 ? 11.883 -13.875 -3.506 1 98.69 173 VAL B C 1
ATOM 3533 O O . VAL B 1 173 ? 13.086 -13.922 -3.24 1 98.69 173 VAL B O 1
ATOM 3536 N N . TYR B 1 174 ? 11.422 -13.75 -4.73 1 98.5 174 TYR B N 1
ATOM 3537 C CA . TYR B 1 174 ? 12.312 -13.797 -5.883 1 98.5 174 TYR B CA 1
ATOM 3538 C C . TYR B 1 174 ? 11.984 -12.688 -6.871 1 98.5 174 TYR B C 1
ATOM 3540 O O . TYR B 1 174 ? 10.914 -12.078 -6.797 1 98.5 174 TYR B O 1
ATOM 3548 N N . LYS B 1 175 ? 12.93 -12.391 -7.734 1 98.25 175 LYS B N 1
ATOM 3549 C CA . LYS B 1 175 ? 12.695 -11.578 -8.922 1 98.25 175 LYS B CA 1
ATOM 3550 C C . LYS B 1 175 ? 12.438 -12.445 -10.148 1 98.25 175 LYS B C 1
ATOM 3552 O O . LYS B 1 175 ? 13.211 -13.359 -10.438 1 98.25 175 LYS B O 1
ATOM 3557 N N . VAL B 1 176 ? 11.352 -12.141 -10.828 1 98.75 176 VAL B N 1
ATOM 3558 C CA . VAL B 1 176 ? 11.031 -12.945 -12.008 1 98.75 176 VAL B CA 1
ATOM 3559 C C . VAL B 1 176 ? 10.695 -12.031 -13.18 1 98.75 176 VAL B C 1
ATOM 3561 O O . VAL B 1 176 ? 10.344 -10.859 -12.984 1 98.75 176 VAL B O 1
ATOM 3564 N N . LYS B 1 177 ? 10.805 -12.578 -14.312 1 98.5 177 LYS B N 1
ATOM 3565 C CA . LYS B 1 177 ? 10.453 -11.898 -15.562 1 98.5 177 LYS B CA 1
ATOM 3566 C C . LYS B 1 177 ? 9.156 -12.461 -16.141 1 98.5 177 LYS B C 1
ATOM 3568 O O . LYS B 1 177 ? 9.133 -13.586 -16.641 1 98.5 177 LYS B O 1
ATOM 3573 N N . PRO B 1 178 ? 8.039 -11.664 -16.078 1 98.88 178 PRO B N 1
ATOM 3574 C CA . PRO B 1 178 ? 6.82 -12.109 -16.75 1 98.88 178 PRO B CA 1
ATOM 3575 C C . PRO B 1 178 ? 6.953 -12.117 -18.266 1 98.88 178 PRO B C 1
ATOM 3577 O O . PRO B 1 178 ? 7.445 -11.148 -18.859 1 98.88 178 PRO B O 1
ATOM 3580 N N . VAL B 1 179 ? 6.492 -13.195 -18.906 1 98.81 179 VAL B N 1
ATOM 3581 C CA . 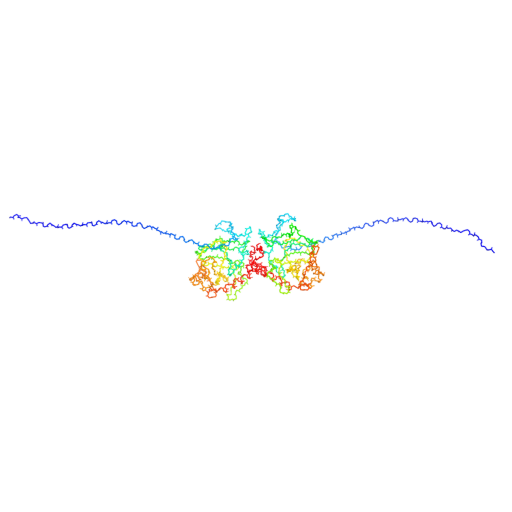VAL B 1 179 ? 6.707 -13.281 -20.344 1 98.81 179 VAL B CA 1
ATOM 3582 C C . VAL B 1 179 ? 5.402 -13.68 -21.031 1 98.81 179 VAL B C 1
ATOM 3584 O O . VAL B 1 179 ? 5.281 -13.562 -22.25 1 98.81 179 VAL B O 1
ATOM 3587 N N . GLY B 1 180 ? 4.445 -14.133 -20.281 1 98.88 180 GLY B N 1
ATOM 3588 C CA . GLY B 1 180 ? 3.146 -14.523 -20.812 1 98.88 180 GLY B CA 1
ATOM 3589 C C . GLY B 1 180 ? 2.088 -14.68 -19.75 1 98.88 180 GLY B C 1
ATOM 3590 O O . GLY B 1 180 ? 2.391 -14.617 -18.547 1 98.88 180 GLY B O 1
ATOM 3591 N N . VAL B 1 181 ? 0.859 -14.844 -20.219 1 98.94 181 VAL B N 1
ATOM 3592 C CA . VAL B 1 181 ? -0.214 -15.039 -19.25 1 98.94 181 VAL B CA 1
ATOM 3593 C C . VAL B 1 181 ? -1.326 -15.883 -19.859 1 98.94 181 VAL B C 1
ATOM 3595 O O . VAL B 1 181 ? -1.635 -15.734 -21.047 1 98.94 181 VAL B O 1
ATOM 3598 N N . LEU B 1 182 ? -1.851 -16.781 -19.078 1 98.88 182 LEU B N 1
ATOM 3599 C CA . LEU B 1 182 ? -3.02 -17.578 -19.422 1 98.88 182 LEU B CA 1
ATOM 3600 C C . LEU B 1 182 ? -4.246 -17.125 -18.656 1 98.88 182 LEU B C 1
ATOM 3602 O O . LEU B 1 182 ? -4.152 -16.797 -17.469 1 98.88 182 LEU B O 1
ATOM 3606 N N . ALA B 1 183 ? -5.371 -17.062 -19.312 1 98.81 183 ALA B N 1
ATOM 3607 C CA . ALA B 1 183 ? -6.641 -16.703 -18.672 1 98.81 183 ALA B CA 1
ATOM 3608 C C . ALA B 1 183 ? -7.441 -17.953 -18.312 1 98.81 183 ALA B C 1
ATOM 3610 O O . ALA B 1 183 ? -8.242 -18.438 -19.125 1 98.81 183 ALA B O 1
ATOM 3611 N N . MET B 1 184 ? -7.27 -18.422 -17.125 1 98.69 184 MET B N 1
ATOM 3612 C CA . MET B 1 184 ? -8.047 -19.594 -16.719 1 98.69 184 MET B CA 1
ATOM 3613 C C . MET B 1 184 ? -9.398 -19.172 -16.156 1 98.69 184 MET B C 1
ATOM 3615 O O . MET B 1 184 ? -9.5 -18.203 -15.406 1 98.69 184 MET B O 1
ATOM 3619 N N . ILE B 1 185 ? -10.367 -19.797 -16.578 1 97.75 185 ILE B N 1
ATOM 3620 C CA . ILE B 1 185 ? -11.719 -19.641 -16.047 1 97.75 185 ILE B CA 1
ATOM 3621 C C . ILE B 1 185 ? -12.102 -20.859 -15.219 1 97.75 185 ILE B C 1
ATOM 3623 O O . ILE B 1 185 ? -12.281 -21.953 -15.766 1 97.75 185 ILE B O 1
ATOM 3627 N N . ASP B 1 186 ? -12.133 -20.703 -13.961 1 94.69 186 ASP B N 1
ATOM 3628 C CA . ASP B 1 186 ? -12.492 -21.75 -13.008 1 94.69 186 ASP B CA 1
ATOM 3629 C C . ASP B 1 186 ? -13.797 -21.406 -12.281 1 94.69 186 ASP B C 1
ATOM 3631 O O . ASP B 1 186 ? -13.836 -20.469 -11.477 1 94.69 186 ASP B O 1
ATOM 3635 N N . ASP B 1 187 ? -14.852 -22.266 -12.531 1 92.62 187 ASP B N 1
ATOM 3636 C CA . ASP B 1 187 ? -16.156 -22.062 -11.906 1 92.62 187 ASP B CA 1
ATOM 3637 C C . ASP B 1 187 ? -16.672 -20.641 -12.148 1 92.62 187 ASP B C 1
ATOM 3639 O O . ASP B 1 187 ? -17.094 -19.969 -11.211 1 92.62 187 ASP B O 1
ATOM 3643 N N . GLY B 1 188 ? -16.406 -20.109 -13.359 1 94.81 188 GLY B N 1
ATOM 3644 C CA . GLY B 1 188 ? -16.922 -18.828 -13.797 1 94.81 188 GLY B CA 1
ATOM 3645 C C . GLY B 1 188 ? -16.062 -17.656 -13.352 1 94.81 188 GLY B C 1
ATOM 3646 O O . GLY B 1 188 ? -16.359 -16.5 -13.664 1 94.81 188 GLY B O 1
ATOM 3647 N N . GLU B 1 189 ? -15.016 -17.969 -12.648 1 97.69 189 GLU B N 1
ATOM 3648 C CA . GLU B 1 189 ? -14.133 -16.906 -12.164 1 97.69 189 GLU B CA 1
ATOM 3649 C C . GLU B 1 189 ? -12.844 -16.844 -12.969 1 97.69 189 GLU B C 1
ATOM 3651 O O . GLU B 1 189 ? -12.281 -17.875 -13.336 1 97.69 189 GLU B O 1
ATOM 3656 N N . LEU B 1 190 ? -12.469 -15.641 -13.297 1 98.38 190 LEU B N 1
ATOM 3657 C CA . LEU B 1 190 ? -11.211 -15.414 -13.992 1 98.38 190 LEU B CA 1
ATOM 3658 C C . LEU B 1 190 ? -10.031 -15.531 -13.039 1 98.38 190 LEU B C 1
ATOM 3660 O O . LEU B 1 190 ? -10.016 -14.898 -11.977 1 98.38 190 LEU B O 1
ATOM 3664 N N . ASP B 1 191 ? -9.141 -16.344 -13.367 1 98.38 191 ASP B N 1
ATOM 3665 C CA . ASP B 1 191 ? -7.93 -16.656 -12.602 1 98.38 191 ASP B CA 1
ATOM 3666 C C . ASP B 1 191 ? -6.691 -16.578 -13.492 1 98.38 191 ASP B C 1
ATOM 3668 O O . ASP B 1 191 ? -6.336 -17.547 -14.156 1 98.38 191 ASP B O 1
ATOM 3672 N N . TRP B 1 192 ? -6.039 -15.43 -13.461 1 98.81 192 TRP B N 1
ATOM 3673 C CA . TRP B 1 192 ? -4.871 -15.219 -14.305 1 98.81 192 TRP B CA 1
ATOM 3674 C C . TRP B 1 192 ? -3.693 -16.062 -13.836 1 98.81 192 TRP B C 1
ATOM 3676 O O . TRP B 1 192 ? -3.393 -16.109 -12.641 1 98.81 192 TRP B O 1
ATOM 3686 N N . LYS B 1 193 ? -3.059 -16.75 -14.727 1 98.94 193 LYS B N 1
ATOM 3687 C CA . LYS B 1 193 ? -1.823 -17.484 -14.484 1 98.94 193 LYS B CA 1
ATOM 3688 C C . LYS B 1 193 ? -0.658 -16.875 -15.258 1 98.94 193 LYS B C 1
ATOM 3690 O O . LYS B 1 193 ? -0.466 -17.172 -16.438 1 98.94 193 LYS B O 1
ATOM 3695 N N . VAL B 1 194 ? 0.123 -16.031 -14.594 1 98.94 194 VAL B N 1
ATOM 3696 C CA . VAL B 1 194 ? 1.273 -15.398 -15.227 1 98.94 194 VAL B CA 1
ATOM 3697 C C . VAL B 1 194 ? 2.4 -16.422 -15.391 1 98.94 194 VAL B C 1
ATOM 3699 O O . VAL B 1 194 ? 2.752 -17.125 -14.445 1 98.94 194 VAL B O 1
ATOM 3702 N N . ILE B 1 195 ? 2.896 -16.5 -16.578 1 98.94 195 ILE B N 1
ATOM 3703 C CA . ILE B 1 195 ? 4.078 -17.297 -16.875 1 98.94 195 ILE B CA 1
ATOM 3704 C C . ILE B 1 195 ? 5.336 -16.438 -16.719 1 98.94 195 ILE B C 1
ATOM 3706 O O . ILE B 1 195 ? 5.453 -15.375 -17.328 1 98.94 195 ILE B O 1
ATOM 3710 N N . ALA B 1 196 ? 6.254 -16.891 -15.883 1 98.88 196 ALA B N 1
ATOM 3711 C CA . ALA B 1 196 ? 7.453 -16.094 -15.609 1 98.88 196 ALA B CA 1
ATOM 3712 C C . ALA B 1 196 ? 8.68 -17 -15.461 1 98.88 196 ALA B C 1
ATOM 3714 O O . ALA B 1 196 ? 8.555 -18.203 -15.266 1 98.88 196 ALA B O 1
ATOM 3715 N N . VAL B 1 197 ? 9.812 -16.406 -15.633 1 98.62 197 VAL B N 1
ATOM 3716 C CA . VAL B 1 197 ? 11.07 -17.109 -15.43 1 98.62 197 VAL B CA 1
ATOM 3717 C C . VAL B 1 197 ? 11.93 -16.359 -14.422 1 98.62 197 VAL B C 1
ATOM 3719 O O . VAL B 1 197 ? 11.984 -15.125 -14.438 1 98.62 197 VAL B O 1
ATOM 3722 N N . SER B 1 198 ? 12.578 -17.047 -13.523 1 97.81 198 SER B N 1
ATOM 3723 C CA . SER B 1 198 ? 13.43 -16.438 -12.516 1 97.81 198 SER B CA 1
ATOM 3724 C C . SER B 1 198 ? 14.555 -15.625 -13.156 1 97.81 198 SER B C 1
ATOM 3726 O O . SER B 1 198 ? 15.141 -16.047 -14.148 1 97.81 198 SER B O 1
ATOM 3728 N N . ALA B 1 199 ? 14.883 -14.508 -12.555 1 96.38 199 ALA B N 1
ATOM 3729 C CA . ALA B 1 199 ? 15.977 -13.664 -13.023 1 96.38 199 ALA B CA 1
ATOM 3730 C C . ALA B 1 199 ? 17.297 -14.422 -12.984 1 96.38 199 ALA B C 1
ATOM 3732 O O . ALA B 1 199 ? 18.219 -14.117 -13.75 1 96.38 199 ALA B O 1
ATOM 3733 N N . ASP B 1 200 ? 17.391 -15.414 -12.164 1 95.19 200 ASP B N 1
ATOM 3734 C CA . ASP B 1 200 ? 18.641 -16.125 -11.945 1 95.19 200 ASP B CA 1
ATOM 3735 C C . ASP B 1 200 ? 18.719 -17.391 -12.797 1 95.19 200 ASP B C 1
ATOM 3737 O O . ASP B 1 200 ? 19.719 -18.109 -12.75 1 95.19 200 ASP B O 1
ATOM 3741 N N . ASP B 1 201 ? 17.641 -17.719 -13.477 1 96.75 201 ASP B N 1
ATOM 3742 C CA . ASP B 1 201 ? 17.703 -18.875 -14.359 1 96.75 201 ASP B CA 1
ATOM 3743 C C . ASP B 1 201 ? 18.75 -18.672 -15.461 1 96.75 201 ASP B C 1
ATOM 3745 O O . ASP B 1 201 ? 18.859 -17.594 -16.031 1 96.75 201 ASP B O 1
ATOM 3749 N N . PRO B 1 202 ? 19.5 -19.703 -15.805 1 96.19 202 PRO B N 1
ATOM 3750 C CA . PRO B 1 202 ? 20.531 -19.578 -16.844 1 96.19 202 PRO B CA 1
ATOM 3751 C C . PRO B 1 202 ? 19.953 -19.109 -18.188 1 96.19 202 PRO B C 1
ATOM 3753 O O . PRO B 1 202 ? 20.672 -18.5 -18.984 1 96.19 202 PRO B O 1
ATOM 3756 N N . LYS B 1 203 ? 18.719 -19.391 -18.453 1 96.69 203 LYS B N 1
ATOM 3757 C CA . LYS B 1 203 ? 18.109 -19.031 -19.734 1 96.69 203 LYS B CA 1
ATOM 3758 C C . LYS B 1 203 ? 17.344 -17.719 -19.625 1 96.69 203 LYS B C 1
ATOM 3760 O O . LYS B 1 203 ? 16.703 -17.297 -20.594 1 96.69 203 LYS B O 1
ATOM 3765 N N . ALA B 1 204 ? 17.328 -17.109 -18.5 1 96.31 204 ALA B N 1
ATOM 3766 C CA . ALA B 1 204 ? 16.531 -15.914 -18.266 1 96.31 204 ALA B CA 1
ATOM 3767 C C . ALA B 1 204 ? 16.797 -14.844 -19.328 1 96.31 204 ALA B C 1
ATOM 3769 O O . ALA B 1 204 ? 15.875 -14.211 -19.828 1 96.31 204 ALA B O 1
ATOM 3770 N N . ALA B 1 205 ? 18.016 -14.648 -19.703 1 96.5 205 ALA B N 1
ATOM 3771 C CA . ALA B 1 205 ? 18.406 -13.609 -20.641 1 96.5 205 ALA B CA 1
ATOM 3772 C C . ALA B 1 205 ? 17.844 -13.898 -22.031 1 96.5 205 ALA B C 1
ATOM 3774 O O . ALA B 1 205 ? 17.594 -12.977 -22.812 1 96.5 205 ALA B O 1
ATOM 3775 N N . LEU B 1 206 ? 17.578 -15.141 -22.344 1 97.69 206 LEU B N 1
ATOM 3776 C CA . LEU B 1 206 ? 17.125 -15.562 -23.672 1 97.69 206 LEU B CA 1
ATOM 3777 C C . LEU B 1 206 ? 15.609 -15.5 -23.766 1 97.69 206 LEU B C 1
ATOM 3779 O O . LEU B 1 206 ? 15.047 -15.5 -24.859 1 97.69 206 LEU B O 1
ATOM 3783 N N . ILE B 1 207 ? 14.977 -15.492 -22.672 1 97.88 207 ILE B N 1
ATOM 3784 C CA . ILE B 1 207 ? 13.523 -15.555 -22.625 1 97.88 207 ILE B CA 1
ATOM 3785 C C . ILE B 1 207 ? 12.945 -14.164 -22.391 1 97.88 207 ILE B C 1
ATOM 3787 O O . ILE B 1 207 ? 12.953 -13.656 -21.266 1 97.88 207 ILE B O 1
ATOM 3791 N N . ASN B 1 208 ? 12.352 -13.57 -23.422 1 97.81 208 ASN B N 1
ATOM 3792 C CA . ASN B 1 208 ? 11.898 -12.195 -23.281 1 97.81 208 ASN B CA 1
ATOM 3793 C C . ASN B 1 208 ? 10.445 -12.031 -23.719 1 97.81 208 ASN B C 1
ATOM 3795 O O . ASN B 1 208 ? 9.859 -10.969 -23.547 1 97.81 208 ASN B O 1
ATOM 3799 N N . ASP B 1 209 ? 9.836 -13.039 -24.25 1 98.38 209 ASP B N 1
ATOM 3800 C CA . ASP B 1 209 ? 8.438 -13.078 -24.656 1 98.38 209 ASP B CA 1
ATOM 3801 C C . ASP B 1 209 ? 7.953 -14.516 -24.828 1 98.38 209 ASP B C 1
ATOM 3803 O O . ASP B 1 209 ? 8.719 -15.461 -24.641 1 98.38 209 ASP B O 1
ATOM 3807 N N . VAL B 1 210 ? 6.707 -14.688 -25.156 1 98.12 210 VAL B N 1
ATOM 3808 C CA . VAL B 1 210 ? 6.082 -16 -25.234 1 98.12 210 VAL B CA 1
ATOM 3809 C C . VAL B 1 210 ? 6.781 -16.844 -26.297 1 98.12 210 VAL B C 1
ATOM 3811 O O . VAL B 1 210 ? 6.969 -18.047 -26.109 1 98.12 210 VAL B O 1
ATOM 3814 N N . GLU B 1 211 ? 7.211 -16.234 -27.375 1 98 211 GLU B N 1
ATOM 3815 C CA . GLU B 1 211 ? 7.867 -16.969 -28.453 1 98 211 GLU B CA 1
ATOM 3816 C C . GLU B 1 211 ? 9.203 -17.547 -28 1 98 211 GLU B C 1
ATOM 3818 O O . GLU B 1 211 ? 9.602 -18.625 -28.422 1 98 211 GLU B O 1
ATOM 3823 N N . ASP B 1 212 ? 9.859 -16.766 -27.141 1 98.5 212 ASP B N 1
ATOM 3824 C CA . ASP B 1 212 ? 11.141 -17.234 -26.625 1 98.5 212 ASP B CA 1
ATOM 3825 C C . ASP B 1 212 ? 10.945 -18.438 -25.703 1 98.5 212 ASP B C 1
ATOM 3827 O O . ASP B 1 212 ? 11.805 -19.328 -25.641 1 98.5 212 ASP B O 1
ATOM 3831 N N . VAL B 1 213 ? 9.852 -18.453 -25 1 98.19 213 VAL B N 1
ATOM 3832 C CA . VAL B 1 213 ? 9.562 -19.609 -24.156 1 98.19 213 VAL B CA 1
ATOM 3833 C C . VAL B 1 213 ? 9.453 -20.859 -25.031 1 98.19 213 VAL B C 1
ATOM 3835 O O . VAL B 1 213 ? 10.039 -21.891 -24.703 1 98.19 213 VAL B O 1
ATOM 3838 N N . GLU B 1 214 ? 8.734 -20.734 -26.094 1 97.06 214 GLU B N 1
ATOM 3839 C CA . GLU B 1 214 ? 8.57 -21.875 -26.984 1 97.06 214 GLU B CA 1
ATOM 3840 C C . GLU B 1 214 ? 9.914 -22.297 -27.578 1 97.06 214 GLU B C 1
ATOM 3842 O O . GLU B 1 214 ? 10.156 -23.5 -27.766 1 97.06 214 GLU B O 1
ATOM 3847 N N . LYS B 1 215 ? 10.734 -21.375 -27.844 1 97.69 215 LYS B N 1
ATOM 3848 C CA . LYS B 1 215 ? 12.039 -21.656 -28.438 1 97.69 215 LYS B CA 1
ATOM 3849 C C . LYS B 1 215 ? 12.969 -22.328 -27.422 1 97.69 215 LYS B C 1
ATOM 3851 O O . LYS B 1 215 ? 13.656 -23.297 -27.766 1 97.69 215 LYS B O 1
ATOM 3856 N N . HIS B 1 216 ? 12.961 -21.859 -26.219 1 97.12 216 HIS B N 1
ATOM 3857 C CA . HIS B 1 216 ? 13.984 -22.266 -25.266 1 97.12 216 HIS B CA 1
ATOM 3858 C C . HIS B 1 216 ? 13.43 -23.266 -24.266 1 97.12 216 HIS B C 1
ATOM 3860 O O . HIS B 1 216 ? 14.188 -23.969 -23.578 1 97.12 216 HIS B O 1
ATOM 3866 N N . PHE B 1 217 ? 12.164 -23.328 -24.078 1 95.75 217 PHE B N 1
ATOM 3867 C CA . PHE B 1 217 ? 11.43 -24.344 -23.328 1 95.75 217 PHE B CA 1
ATOM 3868 C C . PHE B 1 217 ? 10.297 -24.922 -24.156 1 95.75 217 PHE B C 1
ATOM 3870 O O . PHE B 1 217 ? 9.125 -24.797 -23.797 1 95.75 217 PHE B O 1
ATOM 3877 N N . PRO B 1 218 ? 10.703 -25.641 -25.156 1 96.94 218 PRO B N 1
ATOM 3878 C CA . PRO B 1 218 ? 9.68 -26.094 -26.109 1 96.94 218 PRO B CA 1
ATOM 3879 C C . PRO B 1 218 ? 8.586 -26.922 -25.438 1 96.94 218 PRO B C 1
ATOM 3881 O O . PRO B 1 218 ? 8.883 -27.891 -24.75 1 96.94 218 PRO B O 1
ATOM 3884 N N . GLY B 1 219 ? 7.27 -26.484 -25.641 1 97.62 219 GLY B N 1
ATOM 3885 C CA . GLY B 1 219 ? 6.098 -27.203 -25.172 1 97.62 219 GLY B CA 1
ATOM 3886 C C . GLY B 1 219 ? 5.715 -26.844 -23.75 1 97.62 219 GLY B C 1
ATOM 3887 O O . GLY B 1 219 ? 4.707 -27.328 -23.219 1 97.62 219 GLY B O 1
ATOM 3888 N N . GLU B 1 220 ? 6.531 -26.047 -23.141 1 97.88 220 GLU B N 1
ATOM 3889 C CA . GLU B 1 220 ? 6.336 -25.75 -21.719 1 97.88 220 GLU B CA 1
ATOM 3890 C C . GLU B 1 220 ? 4.992 -25.078 -21.469 1 97.88 220 GLU B C 1
ATOM 3892 O O . GLU B 1 220 ? 4.27 -25.438 -20.547 1 97.88 220 GLU B O 1
ATOM 3897 N N . ILE B 1 221 ? 4.594 -24.125 -22.281 1 98.38 221 ILE B N 1
ATOM 3898 C CA . ILE B 1 221 ? 3.342 -23.391 -22.125 1 98.38 221 ILE B CA 1
ATOM 3899 C C . ILE B 1 221 ? 2.164 -24.359 -22.266 1 98.38 221 ILE B C 1
ATOM 3901 O O . ILE B 1 221 ? 1.208 -24.297 -21.484 1 98.38 221 ILE B O 1
ATOM 3905 N N . GLN B 1 222 ? 2.232 -25.203 -23.219 1 98.19 222 GLN B N 1
ATOM 3906 C CA . GLN B 1 222 ? 1.179 -26.188 -23.422 1 98.19 222 GLN B CA 1
ATOM 3907 C C . GLN B 1 222 ? 1.054 -27.109 -22.219 1 98.19 222 GLN B C 1
ATOM 3909 O O . GLN B 1 222 ? -0.056 -27.469 -21.812 1 98.19 222 GLN B O 1
ATOM 3914 N N . LYS B 1 223 ? 2.178 -27.531 -21.672 1 98.25 223 LYS B N 1
ATOM 3915 C CA . LYS B 1 223 ? 2.17 -28.375 -20.469 1 98.25 223 LYS B CA 1
ATOM 3916 C C . LYS B 1 223 ? 1.469 -27.672 -19.312 1 98.25 223 LYS B C 1
ATOM 3918 O O . LYS B 1 223 ? 0.673 -28.281 -18.594 1 98.25 223 LYS B O 1
ATOM 3923 N N . VAL B 1 224 ? 1.786 -26.391 -19.125 1 98.62 224 VAL B N 1
ATOM 3924 C CA . VAL B 1 224 ? 1.16 -25.609 -18.062 1 98.62 224 VAL B CA 1
ATOM 3925 C C . VAL B 1 224 ? -0.349 -25.547 -18.281 1 98.62 224 VAL B C 1
ATOM 3927 O O . VAL B 1 224 ? -1.128 -25.812 -17.359 1 98.62 224 VAL B O 1
ATOM 3930 N N . LEU B 1 225 ? -0.769 -25.188 -19.484 1 98.56 225 LEU B N 1
ATOM 3931 C CA . LEU B 1 225 ? -2.184 -25.094 -19.828 1 98.56 225 LEU B CA 1
ATOM 3932 C C . LEU B 1 225 ? -2.912 -26.391 -19.547 1 98.56 225 LEU B C 1
ATOM 3934 O O . LEU B 1 225 ? -3.949 -26.406 -18.875 1 98.56 225 LEU B O 1
ATOM 3938 N N . GLU B 1 226 ? -2.34 -27.484 -19.984 1 98 226 GLU B N 1
ATOM 3939 C CA . GLU B 1 226 ? -2.973 -28.797 -19.828 1 98 226 GLU B CA 1
ATOM 3940 C C . GLU B 1 226 ? -3.041 -29.219 -18.375 1 98 226 GLU B C 1
ATOM 3942 O O . GLU B 1 226 ? -4.035 -29.797 -17.922 1 98 226 GLU B O 1
ATOM 3947 N N . TRP B 1 227 ? -2.002 -28.969 -17.719 1 98.12 227 TRP B N 1
ATOM 3948 C CA . TRP B 1 227 ? -1.984 -29.312 -16.297 1 98.12 227 TRP B CA 1
ATOM 3949 C C . TRP B 1 227 ? -3.117 -28.609 -15.562 1 98.12 227 TRP B C 1
ATOM 3951 O O . TRP B 1 227 ? -3.91 -29.25 -14.875 1 98.12 227 TRP B O 1
ATOM 3961 N N . PHE B 1 228 ? -3.281 -27.297 -15.719 1 97.94 228 PHE B N 1
ATOM 3962 C CA . PHE B 1 228 ? -4.281 -26.516 -14.992 1 97.94 228 PHE B CA 1
ATOM 3963 C C . PHE B 1 228 ? -5.676 -26.797 -15.539 1 97.94 228 PHE B C 1
ATOM 3965 O O . PHE B 1 228 ? -6.668 -26.625 -14.828 1 97.94 228 PHE B O 1
ATOM 3972 N N . ARG B 1 229 ? -5.75 -27.172 -16.719 1 97.5 229 ARG B N 1
ATOM 3973 C CA . ARG B 1 229 ? -7.031 -27.562 -17.297 1 97.5 229 ARG B CA 1
ATOM 3974 C C . ARG B 1 229 ? -7.574 -28.812 -16.625 1 97.5 229 ARG B C 1
ATOM 3976 O O . ARG B 1 229 ? -8.766 -28.906 -16.328 1 97.5 229 ARG B O 1
ATOM 3983 N N . ASP B 1 230 ? -6.621 -29.781 -16.281 1 96.56 230 ASP B N 1
ATOM 3984 C CA . ASP B 1 230 ? -7.082 -31.141 -16.031 1 96.56 230 ASP B CA 1
ATOM 3985 C C . ASP B 1 230 ? -6.848 -31.547 -14.578 1 96.56 230 ASP B C 1
ATOM 3987 O O . ASP B 1 230 ? -7.375 -32.562 -14.117 1 96.56 230 ASP B O 1
ATOM 3991 N N . TYR B 1 231 ? -6.066 -30.797 -13.828 1 94.56 231 TYR B N 1
ATOM 3992 C CA . TYR B 1 231 ? -5.516 -31.281 -12.57 1 94.56 231 TYR B CA 1
ATOM 3993 C C . TYR B 1 231 ? -6.625 -31.578 -11.57 1 94.56 231 TYR B C 1
ATOM 3995 O O . TYR B 1 231 ? -6.406 -32.281 -10.57 1 94.56 231 TYR B O 1
ATOM 4003 N N . LYS B 1 232 ? -7.844 -31.047 -11.797 1 92.81 232 LYS B N 1
ATOM 4004 C CA . LYS B 1 232 ? -8.93 -31.281 -10.844 1 92.81 232 LYS B CA 1
ATOM 4005 C C . LYS B 1 232 ? -9.797 -32.469 -11.266 1 92.81 232 LYS B C 1
ATOM 4007 O O . LYS B 1 232 ? -10.633 -32.938 -10.492 1 92.81 232 LYS B O 1
ATOM 4012 N N . ILE B 1 233 ? -9.672 -33.031 -12.406 1 93 233 ILE B N 1
ATOM 4013 C CA . ILE B 1 233 ? -10.508 -34.094 -12.961 1 93 233 ILE B CA 1
ATOM 4014 C C . ILE B 1 233 ? -10.438 -35.312 -12.07 1 93 233 ILE B C 1
ATOM 4016 O O . ILE B 1 233 ? -11.461 -35.938 -11.781 1 93 233 ILE B O 1
ATOM 4020 N N . PRO B 1 234 ? -9.305 -35.688 -11.609 1 90.81 234 PRO B N 1
ATOM 4021 C CA . PRO B 1 234 ? -9.227 -36.844 -10.719 1 90.81 234 PRO B CA 1
ATOM 4022 C C . PRO B 1 234 ? -10.109 -36.688 -9.477 1 90.81 234 PRO B C 1
ATOM 4024 O O . PRO B 1 234 ? -10.516 -37.688 -8.891 1 90.81 234 PRO B O 1
ATOM 4027 N N . ASP B 1 235 ? -10.43 -35.5 -9.07 1 87.81 235 ASP B N 1
ATOM 4028 C CA . ASP B 1 235 ? -11.281 -35.25 -7.91 1 87.81 235 ASP B CA 1
ATOM 4029 C C . ASP B 1 235 ? -12.758 -35.188 -8.32 1 87.81 235 ASP B C 1
ATOM 4031 O O . ASP B 1 235 ? -13.609 -34.781 -7.527 1 87.81 235 ASP B O 1
ATOM 4035 N N . GLY B 1 236 ? -13.07 -35.469 -9.602 1 90.19 236 GLY B N 1
ATOM 4036 C CA . GLY B 1 236 ? -14.445 -35.5 -10.078 1 90.19 236 GLY B CA 1
ATOM 4037 C C . GLY B 1 236 ? -14.961 -34.156 -10.57 1 90.19 236 GLY B C 1
ATOM 4038 O O . GLY B 1 236 ? -16.156 -34 -10.766 1 90.19 236 GLY B O 1
ATOM 4039 N N . LYS B 1 237 ? -14.047 -33.219 -10.711 1 91.19 237 LYS B N 1
ATOM 4040 C CA . LYS B 1 237 ? -14.43 -31.891 -11.195 1 91.19 237 LYS B CA 1
ATOM 4041 C C . LYS B 1 237 ? -14.219 -31.781 -12.703 1 91.19 237 LYS B C 1
ATOM 4043 O O . LYS B 1 237 ? -13.438 -32.531 -13.289 1 91.19 237 LYS B O 1
ATOM 4048 N N . PRO B 1 238 ? -15.039 -30.938 -13.32 1 93.75 238 PRO B N 1
ATOM 4049 C CA . PRO B 1 238 ? -14.836 -30.734 -14.758 1 93.75 238 PRO B CA 1
ATOM 4050 C C . PRO B 1 238 ? -13.516 -30.031 -15.078 1 93.75 238 PRO B C 1
ATOM 4052 O O . PRO B 1 238 ? -12.906 -29.422 -14.195 1 93.75 238 PRO B O 1
ATOM 4055 N N . ALA B 1 239 ? -13.078 -30.172 -16.328 1 95.56 239 ALA B N 1
ATOM 4056 C CA . ALA B 1 239 ? -11.898 -29.453 -16.797 1 95.56 239 ALA B CA 1
ATOM 4057 C C . ALA B 1 239 ? -12.109 -27.953 -16.703 1 95.56 239 ALA B C 1
ATOM 4059 O O . ALA B 1 239 ? -13.195 -27.438 -16.969 1 95.56 239 ALA B O 1
ATOM 4060 N N . ASN B 1 240 ? -11.039 -27.25 -16.312 1 96.25 240 ASN B N 1
ATOM 4061 C CA . ASN B 1 240 ? -11.07 -25.797 -16.391 1 96.25 240 ASN B CA 1
ATOM 4062 C C . ASN B 1 240 ? -11.031 -25.312 -17.844 1 96.25 240 ASN B C 1
ATOM 4064 O O . ASN B 1 240 ? -10.648 -26.062 -18.734 1 96.25 240 ASN B O 1
ATOM 4068 N N . LYS B 1 241 ? -11.523 -24.109 -18.047 1 96.94 241 LYS B N 1
ATOM 4069 C CA . LYS B 1 241 ? -11.469 -23.469 -19.359 1 96.94 241 LYS B CA 1
ATOM 4070 C C . LYS B 1 241 ? -10.438 -22.344 -19.391 1 96.94 241 LYS B C 1
ATOM 4072 O O . LYS B 1 241 ? -9.969 -21.906 -18.344 1 96.94 241 LYS B O 1
ATOM 4077 N N . PHE B 1 242 ? -10.086 -22 -20.578 1 98.12 242 PHE B N 1
ATOM 4078 C CA . PHE B 1 242 ? -9.172 -20.875 -20.75 1 98.12 242 PHE B CA 1
ATOM 4079 C C . PHE B 1 242 ? -9.742 -19.859 -21.734 1 98.12 242 PHE B C 1
ATOM 4081 O O . PHE B 1 242 ? -10.398 -20.234 -22.703 1 98.12 242 PHE B O 1
ATOM 4088 N N . GLY B 1 243 ? -9.5 -18.625 -21.484 1 98 243 GLY B N 1
ATOM 4089 C CA . GLY B 1 243 ? -9.867 -17.547 -22.391 1 98 243 GLY B CA 1
ATOM 4090 C C . GLY B 1 243 ? -8.906 -17.406 -23.562 1 98 243 GLY B C 1
ATOM 4091 O O . GLY B 1 243 ? -7.934 -18.156 -23.672 1 98 243 GLY B O 1
ATOM 4092 N N . TYR B 1 244 ? -9.273 -16.516 -24.484 1 97.88 244 TYR B N 1
ATOM 4093 C CA . TYR B 1 244 ? -8.453 -16.141 -25.625 1 97.88 244 TYR B CA 1
ATOM 4094 C C . TYR B 1 244 ? -8.07 -17.359 -26.453 1 97.88 244 TYR B C 1
ATOM 4096 O O . TYR B 1 244 ? -6.902 -17.531 -26.797 1 97.88 244 TYR B O 1
ATOM 4104 N N . ASP B 1 245 ? -8.969 -18.25 -26.625 1 97.12 245 ASP B N 1
ATOM 4105 C CA . ASP B 1 245 ? -8.812 -19.438 -27.438 1 97.12 245 ASP B CA 1
ATOM 4106 C C . ASP B 1 245 ? -7.672 -20.312 -26.922 1 97.12 245 ASP B C 1
ATOM 4108 O O . ASP B 1 245 ? -6.867 -20.812 -27.719 1 97.12 245 ASP B O 1
ATOM 4112 N N . ASN B 1 246 ? -7.508 -20.359 -25.641 1 97.56 246 ASN B N 1
ATOM 4113 C CA . ASN B 1 246 ? -6.504 -21.188 -24.984 1 97.56 246 ASN B CA 1
ATOM 4114 C C . ASN B 1 246 ? -5.086 -20.734 -25.312 1 97.56 246 ASN B C 1
ATOM 4116 O O . ASN B 1 246 ? -4.148 -21.531 -25.297 1 97.56 246 ASN B O 1
ATOM 4120 N N . LYS B 1 247 ? -4.98 -19.484 -25.641 1 98 247 LYS B N 1
ATOM 4121 C CA . LYS B 1 247 ? -3.67 -18.969 -26.031 1 98 247 LYS B CA 1
ATOM 4122 C C . LYS B 1 247 ? -2.996 -18.25 -24.875 1 98 247 LYS B C 1
ATOM 4124 O O . LYS B 1 247 ? -3.652 -17.531 -24.109 1 98 247 LYS B O 1
ATOM 4129 N N . CYS B 1 248 ? -1.699 -18.484 -24.766 1 98.69 248 CYS B N 1
ATOM 4130 C CA . CYS B 1 248 ? -0.887 -17.688 -23.859 1 98.69 248 CYS B CA 1
ATOM 4131 C C . CYS B 1 248 ? -0.601 -16.312 -24.469 1 98.69 248 CYS B C 1
ATOM 4133 O O . CYS B 1 248 ? 0.037 -16.203 -25.516 1 98.69 248 CYS B O 1
ATOM 4135 N N . MET B 1 249 ? -1.12 -15.273 -23.844 1 98.75 249 MET B N 1
ATOM 4136 C CA . MET B 1 249 ? -0.949 -13.914 -24.344 1 98.75 249 MET B CA 1
ATOM 4137 C C . MET B 1 249 ? 0.473 -13.422 -24.109 1 98.75 249 MET B C 1
ATOM 4139 O O . MET B 1 249 ? 1.162 -13.906 -23.219 1 98.75 249 MET B O 1
ATOM 4143 N N . ASN B 1 250 ? 0.9 -12.469 -24.859 1 98.75 250 ASN B N 1
ATOM 4144 C CA . ASN B 1 250 ? 2.305 -12.078 -24.891 1 98.75 250 ASN B CA 1
ATOM 4145 C C . ASN B 1 250 ? 2.672 -11.195 -23.703 1 98.75 250 ASN B C 1
ATOM 4147 O O . ASN B 1 250 ? 1.828 -10.914 -22.844 1 98.75 250 ASN B O 1
ATOM 4151 N N . LYS B 1 251 ? 3.939 -10.812 -23.703 1 98.75 251 LYS B N 1
ATOM 4152 C CA . LYS B 1 251 ? 4.504 -10.039 -22.609 1 98.75 251 LYS B CA 1
ATOM 4153 C C . LYS B 1 251 ? 3.76 -8.719 -22.422 1 98.75 251 LYS B C 1
ATOM 4155 O O . LYS B 1 251 ? 3.424 -8.344 -21.297 1 98.75 251 LYS B O 1
ATOM 4160 N N . GLU B 1 252 ? 3.568 -8.039 -23.484 1 98.69 252 GLU B N 1
ATOM 4161 C CA . GLU B 1 252 ? 2.883 -6.754 -23.406 1 98.69 252 GLU B CA 1
ATOM 4162 C C . GLU B 1 252 ? 1.508 -6.902 -22.75 1 98.69 252 GLU B C 1
ATOM 4164 O O . GLU B 1 252 ? 1.159 -6.148 -21.844 1 98.69 252 GLU B O 1
ATOM 4169 N N . PHE B 1 253 ? 0.734 -7.848 -23.219 1 98.81 253 PHE B N 1
ATOM 4170 C CA . PHE B 1 253 ? -0.571 -8.148 -22.641 1 98.81 253 PHE B CA 1
ATOM 4171 C C . PHE B 1 253 ? -0.441 -8.531 -21.172 1 98.81 253 PHE B C 1
ATOM 4173 O O . PHE B 1 253 ? -1.244 -8.102 -20.344 1 98.81 253 PHE B O 1
ATOM 4180 N N . THR B 1 254 ? 0.555 -9.305 -20.859 1 98.88 254 THR B N 1
ATOM 4181 C CA . THR B 1 254 ? 0.804 -9.75 -19.5 1 98.88 254 THR B CA 1
ATOM 4182 C C . THR B 1 254 ? 0.996 -8.555 -18.562 1 98.88 254 THR B C 1
ATOM 4184 O O . THR B 1 254 ? 0.4 -8.5 -17.484 1 98.88 254 THR B O 1
ATOM 4187 N N . PHE B 1 255 ? 1.783 -7.613 -18.953 1 98.81 255 PHE B N 1
ATOM 4188 C CA . PHE B 1 255 ? 2.039 -6.453 -18.109 1 98.81 255 PHE B CA 1
ATOM 4189 C C . PHE B 1 255 ? 0.794 -5.582 -18 1 98.81 255 PHE B C 1
ATOM 4191 O O . PHE B 1 255 ? 0.585 -4.914 -16.984 1 98.81 255 PHE B O 1
ATOM 4198 N N . HIS B 1 256 ? -0.023 -5.59 -19.031 1 98.69 256 HIS B N 1
ATOM 4199 C CA . HIS B 1 256 ? -1.308 -4.91 -18.906 1 98.69 256 HIS B CA 1
ATOM 4200 C C . HIS B 1 256 ? -2.166 -5.559 -17.828 1 98.69 256 HIS B C 1
ATOM 4202 O O . HIS B 1 256 ? -2.783 -4.863 -17.016 1 98.69 256 HIS B O 1
ATOM 4208 N N . VAL B 1 257 ? -2.209 -6.902 -17.797 1 98.81 257 VAL B N 1
ATOM 4209 C CA . VAL B 1 257 ? -2.951 -7.637 -16.766 1 98.81 257 VAL B CA 1
ATOM 4210 C C . VAL B 1 257 ? -2.393 -7.309 -15.391 1 98.81 257 VAL B C 1
ATOM 4212 O O . VAL B 1 257 ? -3.15 -7.031 -14.453 1 98.81 257 VAL B O 1
ATOM 4215 N N . ILE B 1 258 ? -1.076 -7.312 -15.266 1 98.94 258 ILE B N 1
ATOM 4216 C CA . ILE B 1 258 ? -0.424 -7.02 -14 1 98.94 258 ILE B CA 1
ATOM 4217 C C . ILE B 1 258 ? -0.774 -5.602 -13.555 1 98.94 258 ILE B C 1
ATOM 4219 O O . ILE B 1 258 ? -1.12 -5.375 -12.391 1 98.94 258 ILE B O 1
ATOM 4223 N N . GLN B 1 259 ? -0.757 -4.664 -14.453 1 98.75 259 GLN B N 1
ATOM 4224 C CA . GLN B 1 259 ? -1.091 -3.277 -14.148 1 98.75 259 GLN B CA 1
ATOM 4225 C C . GLN B 1 259 ? -2.547 -3.145 -13.711 1 98.75 259 GLN B C 1
ATOM 4227 O O . GLN B 1 259 ? -2.846 -2.469 -12.727 1 98.75 259 GLN B O 1
ATOM 4232 N N . GLU B 1 260 ? -3.408 -3.762 -14.453 1 98.69 260 GLU B N 1
ATOM 4233 C CA . GLU B 1 260 ? -4.832 -3.689 -14.133 1 98.69 260 GLU B CA 1
ATOM 4234 C C . GLU B 1 260 ? -5.117 -4.262 -12.742 1 98.69 260 GLU B C 1
ATOM 4236 O O . GLU B 1 260 ? -5.895 -3.688 -11.977 1 98.69 260 GLU B O 1
ATOM 4241 N N . THR B 1 261 ? -4.57 -5.391 -12.43 1 98.88 261 THR B N 1
ATOM 4242 C CA . THR B 1 261 ? -4.812 -6.027 -11.141 1 98.88 261 THR B CA 1
ATOM 4243 C C . THR B 1 261 ? -4.113 -5.266 -10.023 1 98.88 261 THR B C 1
ATOM 4245 O O . THR B 1 261 ? -4.578 -5.27 -8.875 1 98.88 261 THR B O 1
ATOM 4248 N N . HIS B 1 262 ? -2.945 -4.621 -10.312 1 98.94 262 HIS B N 1
ATOM 4249 C CA . HIS B 1 262 ? -2.32 -3.713 -9.359 1 98.94 262 HIS B CA 1
ATOM 4250 C C . HIS B 1 262 ? -3.227 -2.527 -9.055 1 98.94 262 HIS B C 1
ATOM 4252 O O . HIS B 1 262 ? -3.369 -2.133 -7.895 1 98.94 262 HIS B O 1
ATOM 4258 N N . GLU B 1 263 ? -3.809 -1.949 -10.078 1 98.81 263 GLU B N 1
ATOM 4259 C CA . GLU B 1 263 ? -4.723 -0.825 -9.891 1 98.81 263 GLU B CA 1
ATOM 4260 C C . GLU B 1 263 ? -5.926 -1.225 -9.039 1 98.81 263 GLU B C 1
ATOM 4262 O O . GLU B 1 263 ? -6.375 -0.456 -8.188 1 98.81 263 GLU B O 1
ATOM 4267 N N . ALA B 1 264 ? -6.484 -2.439 -9.336 1 98.88 264 ALA B N 1
ATOM 4268 C CA . ALA B 1 264 ? -7.57 -2.945 -8.5 1 98.88 264 ALA B CA 1
ATOM 4269 C C . ALA B 1 264 ? -7.137 -3.066 -7.047 1 98.88 264 ALA B C 1
ATOM 4271 O O . ALA B 1 264 ? -7.875 -2.684 -6.137 1 98.88 264 ALA B O 1
ATOM 4272 N N . TYR B 1 265 ? -5.961 -3.58 -6.875 1 98.94 265 TYR B N 1
ATOM 4273 C CA . TYR B 1 265 ? -5.383 -3.715 -5.543 1 98.94 265 TYR B CA 1
ATOM 4274 C C . TYR B 1 265 ? -5.254 -2.355 -4.867 1 98.94 265 TYR B C 1
ATOM 4276 O O . TYR B 1 265 ? -5.598 -2.207 -3.689 1 98.94 265 TYR B O 1
ATOM 4284 N N . VAL B 1 266 ? -4.734 -1.378 -5.527 1 98.94 266 VAL B N 1
ATOM 4285 C CA . VAL B 1 266 ? -4.523 -0.036 -4.996 1 98.94 266 VAL B CA 1
ATOM 4286 C C . VAL B 1 266 ? -5.859 0.557 -4.551 1 98.94 266 VAL B C 1
ATOM 4288 O O . VAL B 1 266 ? -5.953 1.167 -3.484 1 98.94 266 VAL B O 1
ATOM 4291 N N . LYS B 1 267 ? -6.883 0.423 -5.359 1 98.81 267 LYS B N 1
ATOM 4292 C CA . LYS B 1 267 ? -8.203 0.922 -4.992 1 98.81 267 LYS B CA 1
ATOM 4293 C C . LYS B 1 267 ? -8.711 0.256 -3.717 1 98.81 267 LYS B C 1
ATOM 4295 O O . LYS B 1 267 ? -9.289 0.916 -2.854 1 98.81 267 LYS B O 1
ATOM 4300 N N . LEU B 1 268 ? -8.477 -1.031 -3.646 1 98.81 268 LEU B N 1
ATOM 4301 C CA . LEU B 1 268 ? -8.867 -1.768 -2.451 1 98.81 268 LEU B CA 1
ATOM 4302 C C . LEU B 1 268 ? -8.086 -1.29 -1.235 1 98.81 268 LEU B C 1
ATOM 4304 O O . LEU B 1 268 ? -8.672 -0.925 -0.214 1 98.81 268 LEU B O 1
ATOM 4308 N N . LYS B 1 269 ? -6.758 -1.238 -1.367 1 98.81 269 LYS B N 1
ATOM 4309 C CA . LYS B 1 269 ? -5.844 -0.922 -0.273 1 98.81 269 LYS B CA 1
ATOM 4310 C C . LYS B 1 269 ? -6.066 0.499 0.235 1 98.81 269 LYS B C 1
ATOM 4312 O O . LYS B 1 269 ? -5.969 0.756 1.438 1 98.81 269 LYS B O 1
ATOM 4317 N N . SER B 1 270 ? -6.41 1.441 -0.612 1 98.75 270 SER B N 1
ATOM 4318 C CA . SER B 1 270 ? -6.551 2.85 -0.258 1 98.75 270 SER B CA 1
ATOM 4319 C C . SER B 1 270 ? -7.941 3.146 0.294 1 98.75 270 SER B C 1
ATOM 4321 O O . SER B 1 270 ? -8.172 4.215 0.867 1 98.75 270 SER B O 1
ATOM 4323 N N . GLY B 1 271 ? -8.898 2.215 0.062 1 98.44 271 GLY B N 1
ATOM 4324 C CA . GLY B 1 271 ? -10.266 2.445 0.486 1 98.44 271 GLY B CA 1
ATOM 4325 C C . GLY B 1 271 ? -11.133 3.074 -0.593 1 98.44 271 GLY B C 1
ATOM 4326 O O . GLY B 1 271 ? -12.312 3.342 -0.375 1 98.44 271 GLY B O 1
ATOM 4327 N N . ALA B 1 272 ? -10.547 3.33 -1.75 1 98.31 272 ALA B N 1
ATOM 4328 C CA . ALA B 1 272 ? -11.336 3.852 -2.865 1 98.31 272 ALA B CA 1
ATOM 4329 C C . ALA B 1 272 ? -12.375 2.832 -3.33 1 98.31 272 ALA B C 1
ATOM 4331 O O . ALA B 1 272 ? -13.406 3.201 -3.896 1 98.31 272 ALA B O 1
ATOM 4332 N N . ARG B 1 273 ? -12.047 1.527 -3.174 1 97.5 273 ARG B N 1
ATOM 4333 C CA . ARG B 1 273 ? -12.945 0.393 -3.354 1 97.5 273 ARG B CA 1
ATOM 4334 C C . ARG B 1 273 ? -13.242 -0.288 -2.021 1 97.5 273 ARG B C 1
ATOM 4336 O O . ARG B 1 273 ? -12.32 -0.618 -1.271 1 97.5 273 ARG B O 1
ATOM 4343 N N . ALA B 1 274 ? -14.555 -0.402 -1.716 1 97.06 274 ALA B N 1
ATOM 4344 C CA . ALA B 1 274 ? -14.93 -1.007 -0.439 1 97.06 274 ALA B CA 1
ATOM 4345 C C . ALA B 1 274 ? -14.414 -2.441 -0.342 1 97.06 274 ALA B C 1
ATOM 4347 O O . ALA B 1 274 ? -14.438 -3.184 -1.325 1 97.06 274 ALA B O 1
ATOM 4348 N N . ASN B 1 275 ? -13.969 -2.791 0.789 1 97.88 275 ASN B N 1
ATOM 4349 C CA . ASN B 1 275 ? -13.516 -4.152 1.058 1 97.88 275 ASN B CA 1
ATOM 4350 C C . ASN B 1 275 ? -14.688 -5.082 1.376 1 97.88 275 ASN B C 1
ATOM 4352 O O . ASN B 1 275 ? -14.758 -5.641 2.471 1 97.88 275 ASN B O 1
ATOM 4356 N N . THR B 1 276 ? -15.547 -5.301 0.414 1 97.5 276 THR B N 1
ATOM 4357 C CA . THR B 1 276 ? -16.75 -6.105 0.592 1 97.5 276 THR B CA 1
ATOM 4358 C C . THR B 1 276 ? -16.391 -7.578 0.787 1 97.5 276 THR B C 1
ATOM 4360 O O . THR B 1 276 ? -17.203 -8.359 1.292 1 97.5 276 THR B O 1
ATOM 4363 N N . GLU B 1 277 ? -15.18 -8.023 0.409 1 97.81 277 GLU B N 1
ATOM 4364 C CA . GLU B 1 277 ? -14.719 -9.406 0.509 1 97.81 277 GLU B CA 1
ATOM 4365 C C . GLU B 1 277 ? -14.109 -9.695 1.879 1 97.81 277 GLU B C 1
ATOM 4367 O O . GLU B 1 277 ? -13.688 -10.812 2.158 1 97.81 277 GLU B O 1
ATOM 4372 N N . GLU B 1 278 ? -13.992 -8.641 2.758 1 97.5 278 GLU B N 1
ATOM 4373 C CA . GLU B 1 278 ? -13.492 -8.758 4.125 1 97.5 278 GLU B CA 1
ATOM 4374 C C . GLU B 1 278 ? -12.07 -9.305 4.145 1 97.5 278 GLU B C 1
ATOM 4376 O O . GLU B 1 278 ? -11.758 -10.219 4.918 1 97.5 278 GLU B O 1
ATOM 4381 N N . LEU B 1 279 ? -11.289 -8.812 3.258 1 98.62 279 LEU B N 1
ATOM 4382 C CA . LEU B 1 279 ? -9.883 -9.188 3.164 1 98.62 279 LEU B CA 1
ATOM 4383 C C . LEU B 1 279 ? -9.062 -8.477 4.234 1 98.62 279 LEU B C 1
ATOM 4385 O O . LEU B 1 279 ? -9.438 -7.402 4.707 1 98.62 279 LEU B O 1
ATOM 4389 N N . SER B 1 280 ? -8.008 -9.164 4.723 1 98.44 280 SER B N 1
ATOM 4390 C CA . SER B 1 280 ? -7.043 -8.477 5.578 1 98.44 280 SER B CA 1
ATOM 4391 C C . SER B 1 280 ? -6.113 -7.586 4.762 1 98.44 280 SER B C 1
ATOM 4393 O O . SER B 1 280 ? -5.402 -8.07 3.877 1 98.44 280 SER B O 1
ATOM 4395 N N . LEU B 1 281 ? -6.07 -6.309 5.043 1 98.06 281 LEU B N 1
ATOM 4396 C CA . LEU B 1 281 ? -5.273 -5.371 4.258 1 98.06 281 LEU B CA 1
ATOM 4397 C C . LEU B 1 281 ? -4.043 -4.922 5.039 1 98.06 281 LEU B C 1
ATOM 4399 O O . LEU B 1 281 ? -3.492 -3.85 4.773 1 98.06 281 LEU B O 1
ATOM 4403 N N . ILE B 1 282 ? -3.719 -5.766 6.129 1 96.81 282 ILE B N 1
ATOM 4404 C CA . ILE B 1 282 ? -2.535 -5.488 6.938 1 96.81 282 ILE B CA 1
ATOM 4405 C C . ILE B 1 282 ? -1.656 -6.738 7.004 1 96.81 282 ILE B C 1
ATOM 4407 O O . ILE B 1 282 ? -2.139 -7.855 6.809 1 96.81 282 ILE B O 1
#

Nearest PDB structures (foldseek):
  2ik7-assembly1_A  TM=9.715E-01  e=1.924E-30  Saccharomyces cerevisiae
  2ik7-assembly1_B  TM=9.730E-01  e=3.060E-30  Saccharomyces cerevisiae
  2ik0-assembly1_B  TM=9.730E-01  e=2.887E-30  Saccharomyces cerevisiae
  5c5v-assembly1_A  TM=9.417E-01  e=1.162E-29  Trypanosoma brucei brucei TREU927
  5cux-assembly1_A  TM=9.405E-01  e=8.352E-29  Trypanosoma cruzi